Protein AF-0000000071881646 (afdb_homodimer)

Sequence (400 aa):
MKLIEIIKELKNMEEEAFKSYLELIKNLRDPEDADLKRITLRLAVDKIFHRELMEAIERAYEKSVKLIRDNIEPYYPELEPIRESLLELDQGLALIPGVPALLLPLDLGKLGRRIPTEDILAEIIKSLPEPSIIPEEKREEIKGNLEKVTSIEEEMIDKYTKLHEKAFHPVIKDLTSSIIQNENQHKALLLKLKERIESEMKLIEIIKELKNMEEEAFKSYLELIKNLRDPEDADLKRITLRLAVDKIFHRELMEAIERAYEKSVKLIRDNIEPYYPELEPIRESLLELDQGLALIPGVPALLLPLDLGKLGRRIPTEDILAEIIKSLPEPSIIPEEKREEIKGNLEKVTSIEEEMIDKYTKLHEKAFHPVIKDLTSSIIQNENQHKALLLKLKERIESE

Radius of gyration: 23.47 Å; Cα contacts (8 Å, |Δi|>4): 490; chains: 2; bounding box: 42×75×49 Å

Foldseek 3Di:
DFLLVLLVVLLVLLVVLLVLLVVLLVLQDDPLCVLVNVVSVVVNVLSVVSNVVSVVLNVVQVVVLVVCVVPCPPPDPVCVVVVVVNVCVVVRQERDADDDDDPDVPPPDPPPDPPDLCVVLVVSVVVRHQLVVDDPVSLVVSLVSLVVSLVSLVVSLVSLVVSLVRYNYNVSNVVSVVVSVVSVSVNVSSVSNNCRNPVD/DFLLVLLVVLLVLLVVLLVLLVVLLVLQDDPLCVLVNVVSVVVNVLSVVSNVVSVVLNVVQVVVLVVLVVPCPPPDPVCVVVVVVSVCVVVRQERDADDPDDPDPPPPDDPDDPPPLCVVLVVSVVSRHQLVVDDPVSLVVSLVSLVVSLVSLVVSLVSLVVSLVRYNYNVSNVVSVVVSVVSVSVNVSSVSNNCRSPVD

InterPro domains:
  IPR003251 Rubrerythrin, diiron-binding domain [PF02915] (123-193)
  IPR009078 Ferritin-like superfamily [SSF47240] (1-83)
  IPR009078 Ferritin-like superfamily [SSF47240] (126-198)
  IPR012347 Ferritin-like [G3DSA:1.20.1260.10] (108-200)

Organism: Pyrococcus furiosus (strain ATCC 43587 / DSM 3638 / JCM 8422 / Vc1) (NCBI:txid186497)

Solvent-accessible surface area (backbone atoms only — not comparable to full-atom values): 20645 Å² total; per-residue (Å²): 132,33,49,63,55,51,41,54,50,48,31,50,49,27,49,51,43,30,52,48,36,50,55,51,46,72,67,40,78,48,76,73,27,32,48,55,34,52,54,42,49,26,53,32,41,40,27,43,41,52,25,29,42,35,51,19,51,55,52,23,49,55,53,39,52,51,52,49,66,74,59,46,64,83,76,46,80,75,42,42,67,59,51,52,49,47,51,34,33,77,60,23,53,40,48,70,59,32,61,70,51,45,59,69,78,68,74,73,80,76,57,87,68,53,60,48,50,61,52,54,44,42,53,58,49,66,61,36,59,66,44,81,76,50,56,68,72,57,46,53,51,50,48,53,49,51,52,52,42,44,52,50,42,56,52,47,41,54,52,37,50,54,50,34,74,39,37,52,17,40,51,56,27,54,34,32,51,39,47,38,44,33,40,51,42,51,44,53,50,48,53,51,50,50,48,50,61,52,72,100,133,34,49,62,54,52,43,52,48,49,32,52,50,27,50,51,42,30,52,47,36,50,56,52,47,72,70,41,78,48,77,74,28,33,50,56,34,53,53,43,48,26,52,32,40,40,27,44,40,52,26,32,43,36,51,19,51,53,52,23,48,54,53,37,52,50,53,49,67,73,59,47,66,82,76,46,80,73,42,42,67,59,48,51,48,47,51,35,31,77,61,22,52,39,48,69,57,32,60,68,51,42,64,68,80,65,75,76,77,75,64,90,68,49,59,49,52,60,52,53,43,43,54,58,51,67,60,36,59,64,45,82,76,52,56,66,71,57,48,53,53,51,49,52,50,50,52,54,42,44,54,50,41,56,52,46,42,54,53,37,49,52,48,35,71,38,37,52,17,38,53,57,28,52,36,33,50,40,46,38,47,33,40,51,42,51,45,54,48,50,53,51,52,50,50,53,61,55,74,99

pLDDT: mean 78.61, std 18.61, range [25.31, 98.19]

Structure (mmCIF, N/CA/C/O backbone):
data_AF-0000000071881646-model_v1
#
loop_
_entity.id
_entity.type
_entity.pdbx_description
1 polymer 'Rubrerythrin diiron-binding domain-containing protein'
#
loop_
_atom_site.group_PDB
_atom_site.id
_atom_site.type_symbol
_atom_site.label_atom_id
_atom_site.label_alt_id
_atom_site.label_comp_id
_atom_site.label_asym_id
_atom_site.label_entity_id
_atom_site.label_seq_id
_atom_site.pdbx_PDB_ins_code
_atom_site.Cartn_x
_atom_site.Cartn_y
_atom_site.Cartn_z
_atom_site.occupancy
_atom_site.B_iso_or_equiv
_atom_site.auth_seq_id
_atom_site.auth_comp_id
_atom_site.auth_asym_id
_atom_site.auth_atom_id
_atom_site.pdbx_PDB_model_num
ATOM 1 N N . MET A 1 1 ? 21.469 4.637 -6.164 1 70 1 MET A N 1
ATOM 2 C CA . MET A 1 1 ? 20.203 4.699 -6.891 1 70 1 MET A CA 1
ATOM 3 C C . MET A 1 1 ? 19.156 5.48 -6.102 1 70 1 MET A C 1
ATOM 5 O O . MET A 1 1 ? 19.047 5.332 -4.883 1 70 1 MET A O 1
ATOM 9 N N . LYS A 1 2 ? 18.5 6.324 -6.949 1 80.56 2 LYS A N 1
ATOM 10 C CA . LYS A 1 2 ? 17.469 7.145 -6.32 1 80.56 2 LYS A CA 1
ATOM 11 C C . LYS A 1 2 ? 16.219 6.328 -6.031 1 80.56 2 LYS A C 1
ATOM 13 O O . LYS A 1 2 ? 15.961 5.328 -6.699 1 80.56 2 LYS A O 1
ATOM 18 N N . LEU A 1 3 ? 15.539 6.75 -5.027 1 83.75 3 LEU A N 1
ATOM 19 C CA . LEU A 1 3 ? 14.336 6.047 -4.594 1 83.75 3 LEU A CA 1
ATOM 20 C C . LEU A 1 3 ? 13.352 5.891 -5.75 1 83.75 3 LEU A C 1
ATOM 22 O O . LEU A 1 3 ? 12.789 4.812 -5.953 1 83.75 3 LEU A O 1
ATOM 26 N N . ILE A 1 4 ? 13.227 6.895 -6.527 1 84.5 4 ILE A N 1
ATOM 27 C CA . ILE A 1 4 ? 12.273 6.891 -7.629 1 84.5 4 ILE A CA 1
ATOM 28 C C . ILE A 1 4 ? 12.711 5.891 -8.695 1 84.5 4 ILE A C 1
ATOM 30 O O . ILE A 1 4 ? 11.883 5.242 -9.336 1 84.5 4 ILE A O 1
ATOM 34 N N . GLU A 1 5 ? 13.969 5.785 -8.852 1 89.81 5 GLU A N 1
ATOM 35 C CA . GLU A 1 5 ? 14.5 4.816 -9.812 1 89.81 5 GLU A CA 1
ATOM 36 C C . GLU A 1 5 ? 14.227 3.387 -9.359 1 89.81 5 GLU A C 1
ATOM 38 O O . GLU A 1 5 ? 13.914 2.521 -10.18 1 89.81 5 GLU A O 1
ATOM 43 N N . ILE A 1 6 ? 14.367 3.191 -8.07 1 93.94 6 ILE A N 1
ATOM 44 C CA . ILE A 1 6 ? 14.086 1.875 -7.512 1 93.94 6 ILE A CA 1
ATOM 45 C C . ILE A 1 6 ? 12.617 1.525 -7.738 1 93.94 6 ILE A C 1
ATOM 47 O O . ILE A 1 6 ? 12.289 0.408 -8.148 1 93.94 6 ILE A O 1
ATOM 51 N N . ILE A 1 7 ? 11.766 2.486 -7.523 1 94.69 7 ILE A N 1
ATOM 52 C CA . ILE A 1 7 ? 10.328 2.295 -7.684 1 94.69 7 ILE A CA 1
ATOM 53 C C . ILE A 1 7 ? 10.008 1.971 -9.141 1 94.69 7 ILE A C 1
ATOM 55 O O . ILE A 1 7 ? 9.242 1.049 -9.422 1 94.69 7 ILE A O 1
ATOM 59 N N . LYS A 1 8 ? 10.609 2.678 -10.047 1 94.5 8 LYS A N 1
ATOM 60 C CA . LYS A 1 8 ? 10.383 2.445 -11.469 1 94.5 8 LYS A CA 1
ATOM 61 C C . LYS A 1 8 ? 10.891 1.068 -11.883 1 94.5 8 LYS A C 1
ATOM 63 O O . LYS A 1 8 ? 10.242 0.37 -12.664 1 94.5 8 LYS A O 1
ATOM 68 N N . GLU A 1 9 ? 12 0.738 -11.359 1 96.19 9 GLU A N 1
ATOM 69 C CA . GLU A 1 9 ? 12.555 -0.582 -11.656 1 96.19 9 GLU A CA 1
ATOM 70 C C . GLU A 1 9 ? 11.641 -1.688 -11.133 1 96.19 9 GLU A C 1
ATOM 72 O O . GLU A 1 9 ? 11.398 -2.682 -11.82 1 96.19 9 GLU A O 1
ATOM 77 N N . LEU A 1 10 ? 11.164 -1.503 -9.938 1 97.69 10 LEU A N 1
ATOM 78 C CA . LEU A 1 10 ? 10.266 -2.486 -9.336 1 97.69 10 LEU A CA 1
ATOM 79 C C . LEU A 1 10 ? 8.984 -2.625 -10.148 1 97.69 10 LEU A C 1
ATOM 81 O O . LEU A 1 10 ? 8.5 -3.736 -10.359 1 97.69 10 LEU A O 1
ATOM 85 N N . LYS A 1 11 ? 8.469 -1.536 -10.602 1 96.81 11 LYS A N 1
ATOM 86 C CA . LYS A 1 11 ? 7.289 -1.559 -11.453 1 96.81 11 LYS A CA 1
ATOM 87 C C . LYS A 1 11 ? 7.523 -2.41 -12.695 1 96.81 11 LYS A C 1
ATOM 89 O O . LYS A 1 11 ? 6.684 -3.238 -13.055 1 96.81 11 LYS A O 1
ATOM 94 N N . ASN A 1 12 ? 8.641 -2.217 -13.281 1 96.88 12 ASN A N 1
ATOM 95 C CA . ASN A 1 12 ? 8.984 -2.957 -14.492 1 96.88 12 ASN A CA 1
ATOM 96 C C . ASN A 1 12 ? 9.188 -4.441 -14.203 1 96.88 12 ASN A C 1
ATOM 98 O O . ASN A 1 12 ? 8.781 -5.297 -14.984 1 96.88 12 ASN A O 1
ATOM 102 N N . MET A 1 13 ? 9.844 -4.719 -13.117 1 97.38 13 MET A N 1
ATOM 103 C CA . MET A 1 13 ? 10.078 -6.109 -12.742 1 97.38 13 MET A CA 1
ATOM 104 C C . MET A 1 13 ? 8.766 -6.828 -12.438 1 97.38 13 MET A C 1
ATOM 106 O O . MET A 1 13 ? 8.594 -7.992 -12.805 1 97.38 13 MET A O 1
ATOM 110 N N . GLU A 1 14 ? 7.852 -6.113 -11.742 1 98.12 14 GLU A N 1
ATOM 111 C CA . GLU A 1 14 ? 6.531 -6.688 -11.484 1 98.12 14 GLU A CA 1
ATOM 112 C C . GLU A 1 14 ? 5.809 -7.016 -12.789 1 98.12 14 GLU A C 1
ATOM 114 O O . GLU A 1 14 ? 5.16 -8.055 -12.898 1 98.12 14 GLU A O 1
ATOM 119 N N . GLU A 1 15 ? 5.957 -6.113 -13.758 1 97.06 15 GLU A N 1
ATOM 120 C CA . GLU A 1 15 ? 5.336 -6.344 -15.062 1 97.06 15 GLU A CA 1
ATOM 121 C C . GLU A 1 15 ? 5.957 -7.551 -15.758 1 97.06 15 GLU A C 1
ATOM 123 O O . GLU A 1 15 ? 5.246 -8.352 -16.375 1 97.06 15 GLU A O 1
ATOM 128 N N . GLU A 1 16 ? 7.23 -7.648 -15.68 1 96.44 16 GLU A N 1
ATOM 129 C CA . GLU A 1 16 ? 7.918 -8.781 -16.297 1 96.44 16 GLU A CA 1
ATOM 130 C C . GLU A 1 16 ? 7.512 -10.094 -15.641 1 96.44 16 GLU A C 1
ATOM 132 O O . GLU A 1 16 ? 7.27 -11.086 -16.328 1 96.44 16 GLU A O 1
ATOM 137 N N . ALA A 1 17 ? 7.523 -10.125 -14.328 1 96.69 17 ALA A N 1
ATOM 138 C CA . ALA A 1 17 ? 7.086 -11.328 -13.617 1 96.69 17 ALA A CA 1
ATOM 139 C C . ALA A 1 17 ? 5.648 -11.688 -13.984 1 96.69 17 ALA A C 1
ATOM 141 O O . ALA A 1 17 ? 5.336 -12.859 -14.219 1 96.69 17 ALA A O 1
ATOM 142 N N . PHE A 1 18 ? 4.797 -10.688 -14.047 1 97.31 18 PHE A N 1
ATOM 143 C CA . PHE A 1 18 ? 3.404 -10.891 -14.414 1 97.31 18 PHE A CA 1
ATOM 144 C C . PHE A 1 18 ? 3.303 -11.57 -15.781 1 97.31 18 PHE A C 1
ATOM 146 O O . PHE A 1 18 ? 2.578 -12.555 -15.938 1 97.31 18 PHE A O 1
ATOM 153 N N . LYS A 1 19 ? 4.004 -11.062 -16.781 1 95.88 19 LYS A N 1
ATOM 154 C CA . LYS A 1 19 ? 3.996 -11.633 -18.109 1 95.88 19 LYS A CA 1
ATOM 155 C C . LYS A 1 19 ? 4.473 -13.086 -18.094 1 95.88 19 LYS A C 1
ATOM 157 O O . LYS A 1 19 ? 3.938 -13.93 -18.812 1 95.88 19 LYS A O 1
ATOM 162 N N . SER A 1 20 ? 5.461 -13.352 -17.281 1 93.75 20 SER A N 1
ATOM 163 C CA . SER A 1 20 ? 5.965 -14.711 -17.156 1 93.75 20 SER A CA 1
ATOM 164 C C . SER A 1 20 ? 4.91 -15.641 -16.578 1 93.75 20 SER A C 1
ATOM 166 O O . SER A 1 20 ? 4.754 -16.781 -17.031 1 93.75 20 SER A O 1
ATOM 168 N N . TYR A 1 21 ? 4.18 -15.188 -15.57 1 94.25 21 TYR A N 1
ATOM 169 C CA . TYR A 1 21 ? 3.107 -15.992 -15 1 94.25 21 TYR A CA 1
ATOM 170 C C . TYR A 1 21 ? 1.989 -16.219 -16.016 1 94.25 21 TYR A C 1
ATOM 172 O O . TYR A 1 21 ? 1.403 -17.297 -16.062 1 94.25 21 T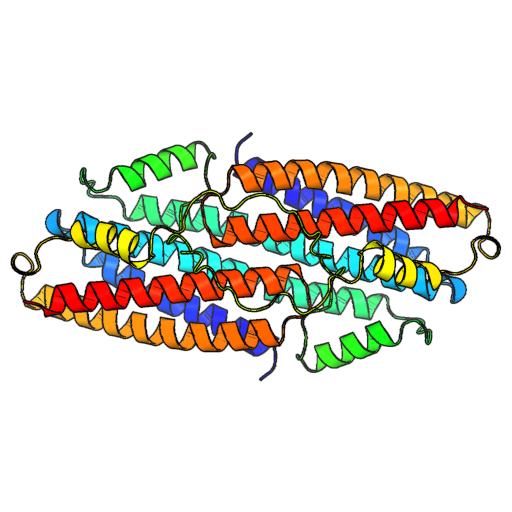YR A O 1
ATOM 180 N N . LEU A 1 22 ? 1.71 -15.203 -16.812 1 94.31 22 LEU A N 1
ATOM 181 C CA . LEU A 1 22 ? 0.68 -15.352 -17.844 1 94.31 22 LEU A CA 1
ATOM 182 C C . LEU A 1 22 ? 1.074 -16.422 -18.859 1 94.31 22 LEU A C 1
ATOM 184 O O . LEU A 1 22 ? 0.229 -17.188 -19.312 1 94.31 22 LEU A O 1
ATOM 188 N N . GLU A 1 23 ? 2.32 -16.438 -19.219 1 92.06 23 GLU A N 1
ATOM 189 C CA . GLU A 1 23 ? 2.814 -17.453 -20.141 1 92.06 23 GLU A CA 1
ATOM 190 C C . GLU A 1 23 ? 2.648 -18.859 -19.547 1 92.06 23 GLU A C 1
ATOM 192 O O . GLU A 1 23 ? 2.27 -19.797 -20.25 1 92.06 23 GLU A O 1
ATOM 197 N N . LEU A 1 24 ? 2.939 -18.938 -18.297 1 89.5 24 LEU A N 1
ATOM 198 C CA . LEU A 1 24 ? 2.771 -20.203 -17.609 1 89.5 24 LEU A CA 1
ATOM 199 C C . LEU A 1 24 ? 1.306 -20.625 -17.578 1 89.5 24 LEU A C 1
ATOM 201 O O . LEU A 1 24 ? 0.98 -21.781 -17.844 1 89.5 24 LEU A O 1
ATOM 205 N N . ILE A 1 25 ? 0.426 -19.703 -17.312 1 89.69 25 ILE A N 1
ATOM 206 C CA . ILE A 1 25 ? -1.006 -19.969 -17.219 1 89.69 25 ILE A CA 1
ATOM 207 C C . ILE A 1 25 ? -1.534 -20.438 -18.578 1 89.69 25 ILE A C 1
ATOM 209 O O . ILE A 1 25 ? -2.361 -21.359 -18.641 1 89.69 25 ILE A O 1
ATOM 213 N N . LYS A 1 26 ? -1.036 -19.875 -19.641 1 86.88 26 LYS A N 1
ATOM 214 C CA . LYS A 1 26 ? -1.469 -20.234 -20.984 1 86.88 26 LYS A CA 1
ATOM 215 C C . LYS A 1 26 ? -1.147 -21.688 -21.297 1 86.88 26 LYS A C 1
ATOM 217 O O . LYS A 1 26 ? -1.854 -22.328 -22.078 1 86.88 26 LYS A O 1
ATOM 222 N N . ASN A 1 27 ? -0.16 -22.188 -20.609 1 82.62 27 ASN A N 1
ATOM 223 C CA . ASN A 1 27 ? 0.276 -23.562 -20.875 1 82.62 27 ASN A CA 1
ATOM 224 C C . ASN A 1 27 ? -0.421 -24.562 -19.953 1 82.62 27 ASN A C 1
ATOM 226 O O . ASN A 1 27 ? -0.276 -25.766 -20.125 1 82.62 27 ASN A O 1
ATOM 230 N N . LEU A 1 28 ? -1.135 -24.094 -19 1 83 28 LEU A N 1
ATOM 231 C CA . LEU A 1 28 ? -1.814 -24.953 -18.016 1 83 28 LEU A CA 1
ATOM 232 C C . LEU A 1 28 ? -3.295 -25.078 -18.359 1 83 28 LEU A C 1
ATOM 234 O O . LEU A 1 28 ? -4.152 -24.594 -17.625 1 83 28 LEU A O 1
ATOM 238 N N . ARG A 1 29 ? -3.602 -25.922 -19.328 1 78.38 29 ARG A N 1
ATOM 239 C CA . ARG A 1 29 ? -4.957 -25.984 -19.859 1 78.38 29 ARG A CA 1
ATOM 240 C C . ARG A 1 29 ? -5.609 -27.328 -19.516 1 78.38 29 ARG A C 1
ATOM 242 O O . ARG A 1 29 ? -6.82 -27.484 -19.672 1 78.38 29 ARG A O 1
ATOM 249 N N . ASP A 1 30 ? -4.883 -28.188 -19 1 79.31 30 ASP A N 1
ATOM 250 C CA . ASP A 1 30 ? -5.426 -29.516 -18.719 1 79.31 30 ASP A CA 1
ATOM 251 C C . ASP A 1 30 ? -5.953 -29.594 -17.281 1 79.31 30 ASP A C 1
ATOM 253 O O . ASP A 1 30 ? -5.469 -28.891 -16.391 1 79.31 30 ASP A O 1
ATOM 257 N N . PRO A 1 31 ? -6.898 -30.453 -17.078 1 77.62 31 PRO A N 1
ATOM 258 C CA . PRO A 1 31 ? -7.457 -30.625 -15.734 1 77.62 31 PRO A CA 1
ATOM 259 C C . PRO A 1 31 ? -6.402 -31.016 -14.703 1 77.62 31 PRO A C 1
ATOM 261 O O . PRO A 1 31 ? -6.512 -30.641 -13.531 1 77.62 31 PRO A O 1
ATOM 264 N N . GLU A 1 32 ? -5.414 -31.781 -15.156 1 76.31 32 GLU A N 1
ATOM 265 C CA . GLU A 1 32 ? -4.371 -32.25 -14.242 1 76.31 32 GLU A CA 1
ATOM 266 C C . GLU A 1 32 ? -3.516 -31.078 -13.75 1 76.31 32 GLU A C 1
ATOM 268 O O . GLU A 1 32 ? -2.844 -31.188 -12.719 1 76.31 32 GLU A O 1
ATOM 273 N N . ASP A 1 33 ? -3.701 -29.844 -14.547 1 77.75 33 ASP A N 1
ATOM 274 C CA . ASP A 1 33 ? -2.896 -28.672 -14.227 1 77.75 33 ASP A CA 1
ATOM 275 C C . ASP A 1 33 ? -3.656 -27.719 -13.305 1 77.75 33 ASP A C 1
ATOM 277 O O . ASP A 1 33 ? -3.145 -26.656 -12.945 1 77.75 33 ASP A O 1
ATOM 281 N N . ALA A 1 34 ? -4.797 -28.078 -12.891 1 78.94 34 ALA A N 1
ATOM 282 C CA . ALA A 1 34 ? -5.727 -27.141 -12.258 1 78.94 34 ALA A CA 1
ATOM 283 C C . ALA A 1 34 ? -5.109 -26.531 -11.008 1 78.94 34 ALA A C 1
ATOM 285 O O . ALA A 1 34 ? -5.223 -25.312 -10.781 1 78.94 34 ALA A O 1
ATOM 286 N N . ASP A 1 35 ? -4.465 -27.297 -10.219 1 76.75 35 ASP A N 1
ATOM 287 C CA . ASP A 1 35 ? -3.891 -26.781 -8.977 1 76.75 35 ASP A CA 1
ATOM 288 C C . ASP A 1 35 ? -2.713 -25.859 -9.266 1 76.75 35 ASP A C 1
ATOM 290 O O . ASP A 1 35 ? -2.559 -24.828 -8.609 1 76.75 35 ASP A O 1
ATOM 294 N N . LEU A 1 36 ? -1.945 -26.266 -10.211 1 82.25 36 LEU A N 1
ATOM 295 C CA . LEU A 1 36 ? -0.83 -25.406 -10.602 1 82.25 36 LEU A CA 1
ATOM 296 C C . LEU A 1 36 ? -1.333 -24.094 -11.188 1 82.25 36 LEU A C 1
ATOM 298 O O . LEU A 1 36 ? -0.765 -23.031 -10.922 1 82.25 36 LEU A O 1
ATOM 302 N N . LYS A 1 37 ? -2.342 -24.203 -11.945 1 84.56 37 LYS A N 1
ATOM 303 C CA . LYS A 1 37 ? -2.947 -23 -12.516 1 84.56 37 LYS A CA 1
ATOM 304 C C . LYS A 1 37 ? -3.475 -22.078 -11.43 1 84.56 37 LYS A C 1
ATOM 306 O O . LYS A 1 37 ? -3.279 -20.859 -11.484 1 84.56 37 LYS A O 1
ATOM 311 N N . ARG A 1 38 ? -4.09 -22.641 -10.398 1 82.44 38 ARG A N 1
ATOM 312 C CA . ARG A 1 38 ? -4.621 -21.875 -9.281 1 82.44 38 ARG A CA 1
ATOM 313 C C . ARG A 1 38 ? -3.512 -21.109 -8.57 1 82.44 38 ARG A C 1
ATOM 315 O O . ARG A 1 38 ? -3.66 -19.922 -8.281 1 82.44 38 ARG A O 1
ATOM 322 N N . ILE A 1 39 ? -2.463 -21.766 -8.328 1 83.06 39 ILE A N 1
ATOM 323 C CA . ILE A 1 39 ? -1.342 -21.141 -7.625 1 83.06 39 ILE A CA 1
ATOM 324 C C . ILE A 1 39 ? -0.735 -20.047 -8.484 1 83.06 39 ILE A C 1
ATOM 326 O O . ILE A 1 39 ? -0.436 -18.953 -7.984 1 83.06 39 ILE A O 1
ATOM 330 N N . THR A 1 40 ? -0.589 -20.359 -9.75 1 87.25 40 THR A N 1
ATOM 331 C CA . THR A 1 40 ? 0.015 -19.391 -10.664 1 87.25 40 THR A CA 1
ATOM 332 C C . THR A 1 40 ? -0.863 -18.156 -10.797 1 87.25 40 THR A C 1
ATOM 334 O O . THR A 1 40 ? -0.355 -17.031 -10.883 1 87.25 40 THR A O 1
ATOM 337 N N . LEU A 1 41 ? -2.129 -18.312 -10.797 1 88.19 41 LEU A N 1
ATOM 338 C CA . LEU A 1 41 ? -3.061 -17.203 -10.859 1 88.19 41 LEU A CA 1
ATOM 339 C C . LEU A 1 41 ? -2.938 -16.312 -9.625 1 88.19 41 LEU A C 1
ATOM 341 O O . LEU A 1 41 ? -2.957 -15.086 -9.727 1 88.19 41 LEU A O 1
ATOM 345 N N . ARG A 1 42 ? -2.787 -16.891 -8.453 1 86 42 ARG A N 1
ATOM 346 C CA . ARG A 1 42 ? -2.615 -16.141 -7.219 1 86 42 ARG A CA 1
ATOM 347 C C . ARG A 1 42 ? -1.341 -15.305 -7.262 1 86 42 ARG A C 1
ATOM 349 O O . ARG A 1 42 ? -1.331 -14.148 -6.824 1 86 42 ARG A O 1
ATOM 356 N N . LEU A 1 43 ? -0.334 -15.93 -7.812 1 90.81 43 LEU A N 1
ATOM 357 C CA . LEU A 1 43 ? 0.929 -15.219 -7.957 1 90.81 43 LEU A CA 1
ATOM 358 C C . LEU A 1 43 ? 0.783 -14.047 -8.922 1 90.81 43 LEU A C 1
ATOM 360 O O . LEU A 1 43 ? 1.296 -12.953 -8.664 1 90.81 43 LEU A O 1
ATOM 364 N N . ALA A 1 44 ? 0.09 -14.312 -9.992 1 93 44 ALA A N 1
ATOM 365 C CA . ALA A 1 44 ? -0.138 -13.266 -10.984 1 93 44 ALA A CA 1
ATOM 366 C C . ALA A 1 44 ? -0.941 -12.109 -10.391 1 93 44 ALA A C 1
ATOM 368 O O . ALA A 1 44 ? -0.655 -10.938 -10.656 1 93 44 ALA A O 1
ATOM 369 N N . VAL A 1 45 ? -1.936 -12.414 -9.594 1 91.62 45 VAL A N 1
ATOM 370 C CA . VAL A 1 45 ? -2.744 -11.398 -8.922 1 91.62 45 VAL A CA 1
ATOM 371 C C . VAL A 1 45 ? -1.857 -10.539 -8.031 1 91.62 45 VAL A C 1
ATOM 373 O O . VAL A 1 45 ? -1.976 -9.312 -8.023 1 91.62 45 VAL A O 1
ATOM 376 N N . ASP A 1 46 ? -1 -11.156 -7.281 1 93.75 46 ASP A N 1
ATOM 377 C CA . ASP A 1 46 ? -0.09 -10.422 -6.41 1 93.75 46 ASP A CA 1
ATOM 378 C C . ASP A 1 46 ? 0.731 -9.406 -7.207 1 93.75 46 ASP A C 1
ATOM 380 O O . ASP A 1 46 ? 0.929 -8.273 -6.762 1 93.75 46 ASP A O 1
ATOM 384 N N . LYS A 1 47 ? 1.18 -9.906 -8.367 1 96.94 47 LYS A N 1
ATOM 385 C CA . LYS A 1 47 ? 2.008 -9.016 -9.18 1 96.94 47 LYS A CA 1
ATOM 386 C C . LYS A 1 47 ? 1.212 -7.805 -9.648 1 96.94 47 LYS A C 1
ATOM 388 O O . LYS A 1 47 ? 1.755 -6.703 -9.75 1 96.94 47 LYS A O 1
ATOM 393 N N . ILE A 1 48 ? -0.075 -7.988 -9.953 1 96.56 48 ILE A N 1
ATOM 394 C CA . ILE A 1 48 ? -0.939 -6.875 -10.32 1 96.56 48 ILE A CA 1
ATOM 395 C C . ILE A 1 48 ? -0.991 -5.863 -9.18 1 96.56 48 ILE A C 1
ATOM 397 O O . ILE A 1 48 ? -0.788 -4.664 -9.391 1 96.56 48 ILE A O 1
ATOM 401 N N . PHE A 1 49 ? -1.2 -6.344 -8.016 1 96.5 49 PHE A N 1
ATOM 402 C CA . PHE A 1 49 ? -1.302 -5.465 -6.859 1 96.5 49 PHE A CA 1
ATOM 403 C C . PHE A 1 49 ? 0.017 -4.746 -6.609 1 96.5 49 PHE A C 1
ATOM 405 O O . PHE A 1 49 ? 0.038 -3.527 -6.414 1 96.5 49 PHE A O 1
ATOM 412 N N . HIS A 1 50 ? 1.098 -5.523 -6.613 1 98.06 50 HIS A N 1
ATOM 413 C CA . HIS A 1 50 ? 2.4 -4.922 -6.352 1 98.06 50 HIS A CA 1
ATOM 414 C C . HIS A 1 50 ? 2.717 -3.828 -7.363 1 98.06 50 HIS A C 1
ATOM 416 O O . HIS A 1 50 ? 3.168 -2.742 -6.988 1 98.06 50 HIS A O 1
ATOM 422 N N . ARG A 1 51 ? 2.471 -4.074 -8.57 1 98.12 51 ARG A N 1
ATOM 423 C CA . ARG A 1 51 ? 2.75 -3.098 -9.625 1 98.12 51 ARG A CA 1
ATOM 424 C C . ARG A 1 51 ? 1.916 -1.836 -9.438 1 98.12 51 ARG A C 1
ATOM 426 O O . ARG A 1 51 ? 2.439 -0.722 -9.516 1 98.12 51 ARG A O 1
ATOM 433 N N . GLU A 1 52 ? 0.596 -1.994 -9.242 1 98.19 52 GLU A N 1
ATOM 434 C CA . GLU A 1 52 ? -0.285 -0.846 -9.047 1 98.19 52 GLU A CA 1
ATOM 435 C C . GLU A 1 52 ? 0.127 -0.035 -7.824 1 98.19 52 GLU A C 1
ATOM 437 O O . GLU A 1 52 ? 0.053 1.195 -7.836 1 98.19 52 GLU A O 1
ATOM 442 N N . LEU A 1 53 ? 0.555 -0.715 -6.793 1 98 53 LEU A N 1
ATOM 443 C CA . LEU A 1 53 ? 0.993 -0.03 -5.582 1 98 53 LEU A CA 1
ATOM 444 C C . LEU A 1 53 ? 2.277 0.753 -5.836 1 98 53 LEU A C 1
ATOM 446 O O . LEU A 1 53 ? 2.426 1.882 -5.359 1 98 53 LEU A O 1
ATOM 450 N N . MET A 1 54 ? 3.184 0.161 -6.59 1 97.5 54 MET A N 1
ATOM 451 C CA . MET A 1 54 ? 4.402 0.884 -6.938 1 97.5 54 MET A CA 1
ATOM 452 C C . MET A 1 54 ? 4.086 2.119 -7.773 1 97.5 54 MET A C 1
ATOM 454 O O . MET A 1 54 ? 4.68 3.18 -7.574 1 97.5 54 MET A O 1
ATOM 458 N N . GLU A 1 55 ? 3.166 1.997 -8.672 1 97.62 55 GLU A N 1
ATOM 459 C CA . GLU A 1 55 ? 2.748 3.146 -9.469 1 97.62 55 GLU A CA 1
ATOM 460 C C . GLU A 1 55 ? 2.146 4.238 -8.586 1 97.62 55 GLU A C 1
ATOM 462 O O . GLU A 1 55 ? 2.391 5.426 -8.812 1 97.62 55 GLU A O 1
ATOM 467 N N . ALA A 1 56 ? 1.339 3.824 -7.664 1 97.81 56 ALA A N 1
ATOM 468 C CA . ALA A 1 56 ? 0.719 4.766 -6.734 1 97.81 56 ALA A CA 1
ATOM 469 C C . ALA A 1 56 ? 1.773 5.512 -5.922 1 97.81 56 ALA A C 1
ATOM 471 O O . ALA A 1 56 ? 1.663 6.719 -5.711 1 97.81 56 ALA A O 1
ATOM 472 N N . ILE A 1 57 ? 2.791 4.785 -5.449 1 96 57 ILE A N 1
ATOM 473 C CA . ILE A 1 57 ? 3.852 5.398 -4.656 1 96 57 ILE A CA 1
ATOM 474 C C . ILE A 1 57 ? 4.605 6.422 -5.504 1 96 57 ILE A C 1
ATOM 476 O O . ILE A 1 57 ? 4.906 7.523 -5.035 1 96 57 ILE A O 1
ATOM 480 N N . GLU A 1 58 ? 4.883 6.059 -6.742 1 93.94 58 GLU A N 1
ATOM 481 C CA . GLU A 1 58 ? 5.547 6.98 -7.656 1 93.94 58 GLU A CA 1
ATOM 482 C C . GLU A 1 58 ? 4.742 8.266 -7.824 1 93.94 58 GLU A C 1
ATOM 484 O O . GLU A 1 58 ? 5.285 9.367 -7.684 1 93.94 58 GLU A O 1
ATOM 489 N N . ARG A 1 59 ? 3.457 8.188 -8.055 1 95.25 59 ARG A N 1
ATOM 490 C CA . ARG A 1 59 ? 2.588 9.344 -8.25 1 95.25 59 ARG A CA 1
ATOM 491 C C . ARG A 1 59 ? 2.48 10.164 -6.969 1 95.25 59 ARG A C 1
ATOM 493 O O . ARG A 1 59 ? 2.514 11.398 -7.012 1 95.25 59 ARG A O 1
ATOM 500 N N . ALA A 1 60 ? 2.33 9.461 -5.867 1 94.44 60 ALA A N 1
ATOM 501 C CA . ALA A 1 60 ? 2.213 10.148 -4.586 1 94.44 60 ALA A CA 1
ATOM 502 C C . ALA A 1 60 ? 3.465 10.961 -4.285 1 94.44 60 ALA A C 1
ATOM 504 O O . ALA A 1 60 ? 3.373 12.086 -3.783 1 94.44 60 ALA A O 1
ATOM 505 N N . TYR A 1 61 ? 4.547 10.328 -4.574 1 89.31 61 TYR A N 1
ATOM 506 C CA . TYR A 1 61 ? 5.809 11.031 -4.371 1 89.31 61 TYR A CA 1
ATOM 507 C C . TYR A 1 61 ? 5.871 12.305 -5.215 1 89.31 61 TYR A C 1
ATOM 509 O O . TYR A 1 61 ? 6.18 13.383 -4.703 1 89.31 61 TYR A O 1
ATOM 517 N N . GLU A 1 62 ? 5.555 12.203 -6.434 1 90.75 62 GLU A N 1
ATOM 518 C CA . GLU A 1 62 ? 5.586 13.352 -7.34 1 90.75 62 GLU A CA 1
ATOM 519 C C . GLU A 1 62 ? 4.641 14.453 -6.875 1 90.75 62 GLU A C 1
ATOM 521 O O . GLU A 1 62 ? 5.016 15.625 -6.832 1 90.75 62 GLU A O 1
ATOM 526 N N . LYS A 1 63 ? 3.457 14.078 -6.496 1 93.44 63 LYS A N 1
ATOM 527 C CA . LYS A 1 63 ? 2.459 15.047 -6.047 1 93.44 63 LYS A CA 1
ATOM 528 C C . LYS A 1 63 ? 2.869 15.688 -4.723 1 93.44 63 LYS A C 1
ATOM 530 O O . LYS A 1 63 ? 2.637 16.875 -4.504 1 93.44 63 LYS A O 1
ATOM 535 N N . SER A 1 64 ? 3.453 14.875 -3.857 1 91.12 64 SER A N 1
ATOM 536 C CA . SER A 1 64 ? 3.875 15.383 -2.559 1 91.12 64 SER A CA 1
ATOM 537 C C . SER A 1 64 ? 5.02 16.391 -2.703 1 91.12 64 SER A C 1
ATOM 539 O O . SER A 1 64 ? 5.039 17.422 -2.025 1 91.12 64 SER A O 1
ATOM 541 N N . VAL A 1 65 ? 5.945 16.047 -3.557 1 87.06 65 VAL A N 1
ATOM 542 C CA . VAL A 1 65 ? 7.066 16.953 -3.803 1 87.06 65 VAL A CA 1
ATOM 543 C C . VAL A 1 65 ? 6.547 18.281 -4.332 1 87.06 65 VAL A C 1
ATOM 545 O O . VAL A 1 65 ? 6.988 19.344 -3.889 1 87.06 65 VAL A O 1
ATOM 548 N N . LYS A 1 66 ? 5.641 18.266 -5.227 1 90.25 66 LYS A N 1
ATOM 549 C CA . LYS A 1 66 ? 5.051 19.469 -5.781 1 90.25 66 LYS A CA 1
ATOM 550 C C . LYS A 1 66 ? 4.332 20.281 -4.699 1 90.25 66 LYS A C 1
ATOM 552 O O . LYS A 1 66 ? 4.461 21.5 -4.645 1 90.25 66 LYS A O 1
ATOM 557 N N . LEU A 1 67 ? 3.592 19.609 -3.852 1 91.38 67 LEU A N 1
ATOM 558 C CA . LEU A 1 67 ? 2.875 20.266 -2.764 1 91.38 67 LEU A CA 1
ATOM 559 C C . LEU A 1 67 ? 3.836 21.031 -1.864 1 91.38 67 LEU A C 1
ATOM 561 O O . LEU A 1 67 ? 3.586 22.188 -1.531 1 91.38 67 LEU A O 1
ATOM 565 N N . ILE A 1 68 ? 4.875 20.344 -1.493 1 86.75 68 ILE A N 1
ATOM 566 C CA . ILE A 1 68 ? 5.832 20.953 -0.567 1 86.75 68 ILE A CA 1
ATOM 567 C C . ILE A 1 68 ? 6.523 22.125 -1.234 1 86.75 68 ILE A C 1
ATOM 569 O O . ILE A 1 68 ? 6.629 23.203 -0.642 1 86.75 68 ILE A O 1
ATOM 573 N N . ARG A 1 69 ? 6.93 22 -2.43 1 85.12 69 ARG A N 1
ATOM 574 C CA . ARG A 1 69 ? 7.605 23.062 -3.158 1 85.12 69 ARG A CA 1
ATOM 575 C C . ARG A 1 69 ? 6.703 24.281 -3.307 1 85.12 69 ARG A C 1
ATOM 577 O O . ARG A 1 69 ? 7.156 25.422 -3.156 1 85.12 69 ARG A O 1
ATOM 584 N N . ASP A 1 70 ? 5.434 24.094 -3.502 1 88.44 70 ASP A N 1
ATOM 585 C CA . ASP A 1 70 ? 4.477 25.156 -3.75 1 88.44 70 ASP A CA 1
ATOM 586 C C . ASP A 1 70 ? 4.148 25.906 -2.463 1 88.44 70 ASP A C 1
ATOM 588 O O . ASP A 1 70 ? 3.604 27.016 -2.504 1 88.44 70 ASP A O 1
ATOM 592 N N . ASN A 1 71 ? 4.496 25.25 -1.288 1 85.25 71 ASN A N 1
ATOM 593 C CA . ASN A 1 71 ? 3.988 25.859 -0.058 1 85.25 71 ASN A CA 1
ATOM 594 C C . ASN A 1 71 ? 5.105 26.109 0.945 1 85.25 71 ASN A C 1
ATOM 596 O O . ASN A 1 71 ? 4.844 26.438 2.104 1 85.25 71 ASN A O 1
ATOM 600 N N . ILE A 1 72 ? 6.227 25.938 0.519 1 77.56 72 ILE A N 1
ATOM 601 C CA . ILE A 1 72 ? 7.332 26.125 1.45 1 77.56 72 ILE A CA 1
ATOM 602 C C . ILE A 1 72 ? 7.699 27.609 1.521 1 77.56 72 ILE A C 1
ATOM 604 O O . ILE A 1 72 ? 8.281 28.062 2.506 1 77.56 72 ILE A O 1
ATOM 608 N N . GLU A 1 73 ? 7.293 28.328 0.514 1 74.31 73 GLU A N 1
ATOM 609 C CA . GLU A 1 73 ? 7.57 29.766 0.513 1 74.31 73 GLU A CA 1
ATOM 610 C C . GLU A 1 73 ? 6.398 30.562 1.099 1 74.31 73 GLU A C 1
ATOM 612 O O . GLU A 1 73 ? 5.238 30.203 0.883 1 74.31 73 GLU A O 1
ATOM 617 N N . PRO A 1 74 ? 6.664 31.703 1.853 1 67.12 74 PRO A N 1
ATOM 618 C CA . PRO A 1 74 ? 7.988 32.156 2.271 1 67.12 74 PRO A CA 1
ATOM 619 C C . PRO A 1 74 ? 8.656 31.234 3.275 1 67.12 74 PRO A C 1
ATOM 621 O O . PRO A 1 74 ? 7.969 30.609 4.098 1 67.12 74 PRO A O 1
ATOM 624 N N . TYR A 1 75 ? 9.875 31.094 3.025 1 65.56 75 TYR A N 1
ATOM 625 C CA . TYR A 1 75 ? 10.656 30.156 3.84 1 65.56 75 TYR A CA 1
ATOM 626 C C . TYR A 1 75 ? 11.039 30.797 5.172 1 65.56 75 TYR A C 1
ATOM 628 O O . TYR A 1 75 ? 11.414 31.969 5.223 1 65.56 75 TYR A O 1
ATOM 636 N N . TYR A 1 76 ? 10.648 30.078 6.129 1 69.5 76 TYR A N 1
ATOM 637 C CA . TYR A 1 76 ? 11.109 30.422 7.469 1 69.5 76 TYR A CA 1
ATOM 638 C C . TYR A 1 76 ? 12.047 29.359 8.023 1 69.5 76 TYR A C 1
ATOM 640 O O . TYR A 1 76 ? 11.969 28.188 7.633 1 69.5 76 TYR A O 1
ATOM 648 N N . PRO A 1 77 ? 12.961 29.688 8.79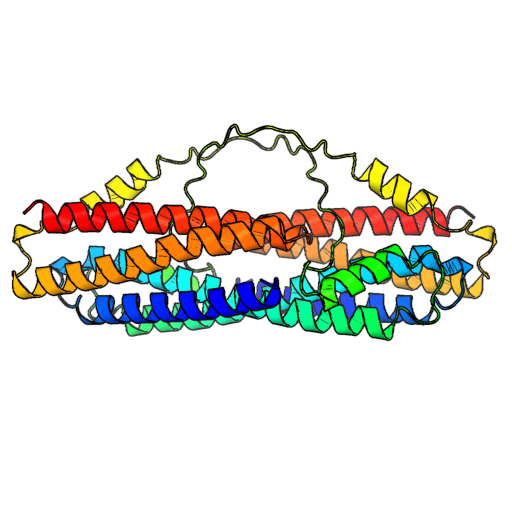7 1 68.69 77 PRO A N 1
ATOM 649 C CA . PRO A 1 77 ? 13.914 28.734 9.367 1 68.69 77 PRO A CA 1
ATOM 650 C C . PRO A 1 77 ? 13.227 27.516 9.984 1 68.69 77 PRO A C 1
ATOM 652 O O . PRO A 1 77 ? 13.781 26.406 9.969 1 68.69 77 PRO A O 1
ATOM 655 N N . GLU A 1 78 ? 12.039 27.719 10.43 1 64.19 78 GLU A N 1
ATOM 656 C CA . GLU A 1 78 ? 11.297 26.656 11.094 1 64.19 78 GLU A CA 1
ATOM 657 C C . GLU A 1 78 ? 10.883 25.562 10.094 1 64.19 78 GLU A C 1
ATOM 659 O O . GLU A 1 78 ? 10.578 24.438 10.492 1 64.19 78 GLU A O 1
ATOM 664 N N . LEU A 1 79 ? 10.992 26 8.852 1 67.56 79 LEU A N 1
ATOM 665 C CA . LEU A 1 79 ? 10.602 25.078 7.785 1 67.56 79 LEU A CA 1
ATOM 666 C C . LEU A 1 79 ? 11.82 24.359 7.223 1 67.56 79 LEU A C 1
ATOM 668 O O . LEU A 1 79 ? 11.703 23.562 6.281 1 67.56 79 LEU A O 1
ATOM 672 N N . GLU A 1 80 ? 12.93 24.469 7.867 1 69.62 80 GLU A N 1
ATOM 673 C CA . GLU A 1 80 ? 14.188 23.891 7.395 1 69.62 80 GLU A CA 1
ATOM 674 C C . GLU A 1 80 ? 14.109 22.375 7.297 1 69.62 80 GLU A C 1
ATOM 676 O O . GLU A 1 80 ? 14.586 21.781 6.328 1 69.62 80 GLU A O 1
ATOM 681 N N . PRO A 1 81 ? 13.445 21.734 8.266 1 66.62 81 PRO A N 1
ATOM 682 C CA . PRO A 1 81 ? 13.375 20.281 8.141 1 66.62 81 PRO A CA 1
ATOM 683 C C . PRO A 1 81 ? 12.633 19.844 6.879 1 66.62 81 PRO A C 1
ATOM 685 O O . PRO A 1 81 ? 12.992 18.812 6.277 1 66.62 81 PRO A O 1
ATOM 688 N N . ILE A 1 82 ? 11.648 20.594 6.5 1 67.5 82 ILE A N 1
ATOM 689 C CA . ILE A 1 82 ? 10.906 20.281 5.281 1 67.5 82 ILE A CA 1
ATOM 690 C C . ILE A 1 82 ? 11.789 20.547 4.062 1 67.5 82 ILE A C 1
ATOM 692 O O . ILE A 1 82 ? 11.781 19.766 3.107 1 67.5 82 ILE A O 1
ATOM 696 N N . ARG A 1 83 ? 12.523 21.562 4.191 1 70.94 83 ARG A N 1
ATOM 697 C CA . ARG A 1 83 ? 13.422 21.906 3.092 1 70.94 83 ARG A CA 1
ATOM 698 C C . ARG A 1 83 ? 14.492 20.828 2.908 1 70.94 83 ARG A C 1
ATOM 700 O O . ARG A 1 83 ? 14.812 20.453 1.78 1 70.94 83 ARG A O 1
ATOM 707 N N . GLU A 1 84 ? 14.969 20.422 4.062 1 69.06 84 GLU A N 1
ATOM 708 C CA . GLU A 1 84 ? 15.977 19.375 4.008 1 69.06 84 GLU A CA 1
ATOM 709 C C . GLU A 1 84 ? 15.414 18.094 3.406 1 69.06 84 GLU A C 1
ATOM 711 O O . GLU A 1 84 ? 16.094 17.406 2.629 1 69.06 84 GLU A O 1
ATOM 716 N N . SER A 1 85 ? 14.164 17.906 3.807 1 66.44 85 SER A N 1
ATOM 717 C CA . SER A 1 85 ? 13.508 16.734 3.236 1 66.44 85 SER A CA 1
ATOM 718 C C . SER A 1 85 ? 13.328 16.875 1.729 1 66.44 85 SER A C 1
ATOM 720 O O . SER A 1 85 ? 13.484 15.906 0.983 1 66.44 85 SER A O 1
ATOM 722 N N . LEU A 1 86 ? 13.023 18.047 1.313 1 70.38 86 LEU A N 1
ATOM 723 C CA . LEU A 1 86 ? 12.875 18.328 -0.108 1 70.38 86 LEU A CA 1
ATOM 724 C C . LEU A 1 86 ? 14.195 18.156 -0.844 1 70.38 86 LEU A C 1
ATOM 726 O O . LEU A 1 86 ? 14.219 17.641 -1.965 1 70.38 86 LEU A O 1
ATOM 730 N N . LEU A 1 87 ? 15.211 18.531 -0.133 1 68.81 87 LEU A N 1
ATOM 731 C CA . LEU A 1 87 ? 16.531 18.375 -0.739 1 68.81 87 LEU A CA 1
ATOM 732 C C . LEU A 1 87 ? 16.891 16.906 -0.91 1 68.81 87 LEU A C 1
ATOM 734 O O . LEU A 1 87 ? 17.438 16.516 -1.94 1 68.81 87 LEU A O 1
ATOM 738 N N . GLU A 1 88 ? 16.484 16.25 0.11 1 69.06 88 GLU A N 1
ATOM 739 C CA . GLU A 1 88 ? 16.734 14.812 0.019 1 69.06 88 GLU A CA 1
ATOM 740 C C . GLU A 1 88 ? 15.875 14.18 -1.074 1 69.06 88 GLU A C 1
ATOM 742 O O . GLU A 1 88 ? 16.328 13.266 -1.772 1 69.06 88 GLU A O 1
ATOM 747 N N . LEU A 1 89 ? 14.758 14.727 -1.223 1 68.88 89 LEU A N 1
ATOM 748 C CA . LEU A 1 89 ? 13.844 14.266 -2.256 1 68.88 89 LEU A CA 1
ATOM 749 C C . LEU A 1 89 ? 14.391 14.562 -3.646 1 68.88 89 LEU A C 1
ATOM 751 O O . LEU A 1 89 ? 14.328 13.711 -4.539 1 68.88 89 LEU A O 1
ATOM 755 N N . ASP A 1 90 ? 14.828 15.688 -3.75 1 66.94 90 ASP A N 1
ATOM 756 C CA . ASP A 1 90 ? 15.375 16.125 -5.031 1 66.94 90 ASP A CA 1
ATOM 757 C C . ASP A 1 90 ? 16.547 15.242 -5.445 1 66.94 90 ASP A C 1
ATOM 759 O O . ASP A 1 90 ? 16.781 15.023 -6.637 1 66.94 90 ASP A O 1
ATOM 763 N N . GLN A 1 91 ? 17.031 14.711 -4.32 1 64.31 91 GLN A N 1
ATOM 764 C CA . GLN A 1 91 ? 18.141 13.805 -4.602 1 64.31 91 GLN A CA 1
ATOM 765 C C . GLN A 1 91 ? 17.656 12.367 -4.734 1 64.31 91 GLN A C 1
ATOM 767 O O . GLN A 1 91 ? 18.453 11.461 -4.984 1 64.31 91 GLN A O 1
ATOM 772 N N . GLY A 1 92 ? 16.312 12.359 -4.621 1 60.81 92 GLY A N 1
ATOM 773 C CA . GLY A 1 92 ? 15.727 11.039 -4.781 1 60.81 92 GLY A CA 1
ATOM 774 C C . GLY A 1 92 ? 16 10.117 -3.609 1 60.81 92 GLY A C 1
ATOM 775 O O . GLY A 1 92 ? 16.016 8.891 -3.768 1 60.81 92 GLY A O 1
ATOM 776 N N . LEU A 1 93 ? 16.172 10.656 -2.498 1 59.12 93 LEU A N 1
ATOM 777 C CA . LEU A 1 93 ? 16.719 9.844 -1.416 1 59.12 93 LEU A CA 1
ATOM 778 C C . LEU A 1 93 ? 15.617 9.438 -0.442 1 59.12 93 LEU A C 1
ATOM 780 O O . LEU A 1 93 ? 15.805 8.516 0.361 1 59.12 93 LEU A O 1
ATOM 784 N N . ALA A 1 94 ? 14.516 10.125 -0.472 1 64.19 94 ALA A N 1
ATOM 785 C CA . ALA A 1 94 ? 13.57 9.719 0.566 1 64.19 94 ALA A CA 1
ATOM 786 C C . ALA A 1 94 ? 12.133 9.961 0.119 1 64.19 94 ALA A C 1
ATOM 788 O O . ALA A 1 94 ? 11.867 10.867 -0.676 1 64.19 94 ALA A O 1
ATOM 789 N N . LEU A 1 95 ? 11.305 8.945 0.504 1 70.12 95 LEU A N 1
ATOM 790 C CA . LEU A 1 95 ? 9.891 9.273 0.458 1 70.12 95 LEU A CA 1
ATOM 791 C C . LEU A 1 95 ? 9.531 10.297 1.537 1 70.12 95 LEU A C 1
ATOM 793 O O . LEU A 1 95 ? 10.188 10.352 2.582 1 70.12 95 LEU A O 1
ATOM 797 N N . ILE A 1 96 ? 8.758 11.227 1.285 1 68.62 96 ILE A N 1
ATOM 798 C CA . ILE A 1 96 ? 8.383 12.289 2.213 1 68.62 96 ILE A CA 1
ATOM 799 C C . ILE A 1 96 ? 7.82 11.68 3.494 1 68.62 96 ILE A C 1
ATOM 801 O O . ILE A 1 96 ? 6.949 10.812 3.445 1 68.62 96 ILE A O 1
ATOM 805 N N . PRO A 1 97 ? 8.484 12.07 4.637 1 71.19 97 PRO A N 1
ATOM 806 C CA . PRO A 1 97 ? 7.938 11.539 5.887 1 71.19 97 PRO A CA 1
ATOM 807 C C . PRO A 1 97 ? 6.488 11.945 6.125 1 71.19 97 PRO A C 1
ATOM 809 O O . PRO A 1 97 ? 6.086 13.055 5.762 1 71.19 97 PRO A O 1
ATOM 812 N N . GLY A 1 98 ? 5.633 10.961 6.363 1 67.25 98 GLY A N 1
ATOM 813 C CA . GLY A 1 98 ? 4.305 11.25 6.883 1 67.25 98 GLY A CA 1
ATOM 814 C C . GLY A 1 98 ? 4.277 11.422 8.391 1 67.25 98 GLY A C 1
ATOM 815 O O . GLY A 1 98 ? 5.312 11.664 9.008 1 67.25 98 GLY A O 1
ATOM 816 N N . VAL A 1 99 ? 3.168 11.562 8.875 1 68.12 99 VAL A N 1
ATOM 817 C CA . VAL A 1 99 ? 3.02 11.555 10.32 1 68.12 99 VAL A CA 1
ATOM 818 C C . VAL A 1 99 ? 3.494 10.211 10.883 1 68.12 99 VAL A C 1
ATOM 820 O O . VAL A 1 99 ? 3.0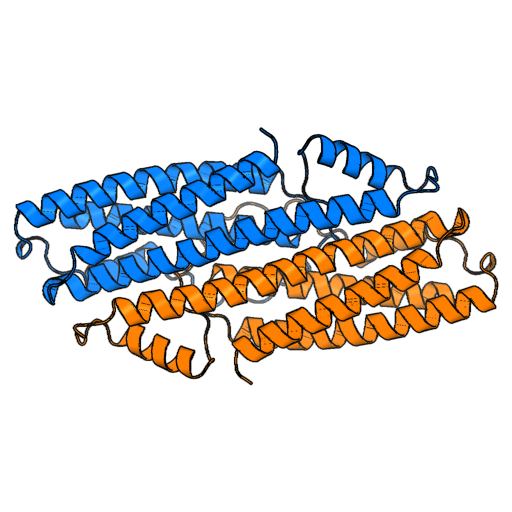45 9.156 10.438 1 68.12 99 VAL A O 1
ATOM 823 N N . PRO A 1 100 ? 4.547 10.328 11.625 1 59.81 100 PRO A N 1
ATOM 824 C CA . PRO A 1 100 ? 5.121 9.062 12.086 1 59.81 100 PRO A CA 1
ATOM 825 C C . PRO A 1 100 ? 4.086 8.148 12.742 1 59.81 100 PRO A C 1
ATOM 827 O O . PRO A 1 100 ? 3.184 8.625 13.43 1 59.81 100 PRO A O 1
ATOM 830 N N . ALA A 1 101 ? 3.842 6.977 12.148 1 48.94 101 ALA A N 1
ATOM 831 C CA . ALA A 1 101 ? 2.975 5.973 12.758 1 48.94 101 ALA A CA 1
ATOM 832 C C . ALA A 1 101 ? 3.512 5.539 14.117 1 48.94 101 ALA A C 1
ATOM 834 O O . ALA A 1 101 ? 4.699 5.238 14.258 1 48.94 101 ALA A O 1
ATOM 835 N N . LEU A 1 102 ? 2.85 5.973 15.172 1 39.69 102 LEU A N 1
ATOM 836 C CA . LEU A 1 102 ? 3.305 5.543 16.484 1 39.69 102 LEU A CA 1
ATOM 837 C C . LEU A 1 102 ? 2.977 4.074 16.719 1 39.69 102 LEU A C 1
ATOM 839 O O . LEU A 1 102 ? 1.82 3.664 16.609 1 39.69 102 LEU A O 1
ATOM 843 N N . LEU A 1 103 ? 3.68 3.268 16.469 1 36.81 103 LEU A N 1
ATOM 844 C CA . LEU A 1 103 ? 3.439 1.863 16.781 1 36.81 103 LEU A CA 1
ATOM 845 C C . LEU A 1 103 ? 2.975 1.695 18.219 1 36.81 103 LEU A C 1
ATOM 847 O O . LEU A 1 103 ? 3.693 2.055 19.156 1 36.81 103 LEU A O 1
ATOM 851 N N . LEU A 1 104 ? 1.691 2.033 18.672 1 31.62 104 LEU A N 1
ATOM 852 C CA . LEU A 1 104 ? 1.319 1.391 19.922 1 31.62 104 LEU A CA 1
ATOM 853 C C . LEU A 1 104 ? 1.717 -0.082 19.922 1 31.62 104 LEU A C 1
ATOM 855 O O . LEU A 1 104 ? 1.69 -0.733 18.875 1 31.62 104 LEU A O 1
ATOM 859 N N . PRO A 1 105 ? 2.426 -0.379 21.094 1 29.52 105 PRO A N 1
ATOM 860 C CA . PRO A 1 105 ? 2.641 -1.818 21.25 1 29.52 105 PRO A CA 1
ATOM 861 C C . PRO A 1 105 ? 1.351 -2.625 21.141 1 29.52 105 PRO A C 1
ATOM 863 O O . PRO A 1 105 ? 0.422 -2.432 21.922 1 29.52 105 PRO A O 1
ATOM 866 N N . LEU A 1 106 ? 0.49 -2.553 20.391 1 29.17 106 LEU A N 1
ATOM 867 C CA . LEU A 1 106 ? -0.548 -3.572 20.484 1 29.17 106 LEU A CA 1
ATOM 868 C C . LEU A 1 106 ? 0.049 -4.918 20.875 1 29.17 106 LEU A C 1
ATOM 870 O O . LEU A 1 106 ? 0.946 -5.426 20.203 1 29.17 106 LEU A O 1
ATOM 874 N N . ASP A 1 107 ? 0.139 -5.168 22.266 1 27.77 107 ASP A N 1
ATOM 875 C CA . ASP A 1 107 ? 0.047 -6.559 22.688 1 27.77 107 ASP A CA 1
ATOM 876 C C . ASP A 1 107 ? -0.954 -7.332 21.828 1 27.77 107 ASP A C 1
ATOM 878 O O . ASP A 1 107 ? -1.481 -8.359 22.266 1 27.77 107 ASP A O 1
ATOM 882 N N . LEU A 1 108 ? -2.008 -6.703 21.453 1 28.67 108 LEU A N 1
ATOM 883 C CA . LEU A 1 108 ? -3.002 -7.668 21 1 28.67 108 LEU A CA 1
ATOM 884 C C . LEU A 1 108 ? -2.34 -8.828 20.25 1 28.67 108 LEU A C 1
ATOM 886 O O . LEU A 1 108 ? -1.324 -8.633 19.578 1 28.67 108 LEU A O 1
ATOM 890 N N . GLY A 1 109 ? -2.92 -10.148 20.797 1 26.33 109 GLY A N 1
ATOM 891 C CA . GLY A 1 109 ? -2.691 -11.562 20.547 1 26.33 109 GLY A CA 1
ATOM 892 C C . GLY A 1 109 ? -2.195 -11.844 19.141 1 26.33 109 GLY A C 1
ATOM 893 O O . GLY A 1 109 ? -2.408 -11.039 18.219 1 26.33 109 GLY A O 1
ATOM 894 N N . LYS A 1 110 ? -1.229 -12.695 19.016 1 26.86 110 LYS A N 1
ATOM 895 C CA . LYS A 1 110 ? -0.575 -13.859 18.422 1 26.86 110 LYS A CA 1
ATOM 896 C C . LYS A 1 110 ? -1.563 -14.688 17.609 1 26.86 110 LYS A C 1
ATOM 898 O O . LYS A 1 110 ? -1.3 -15.852 17.297 1 26.86 110 LYS A O 1
ATOM 903 N N . LEU A 1 111 ? -2.766 -14.555 17.859 1 25.31 111 LEU A N 1
ATOM 904 C CA . LEU A 1 111 ? -3.428 -15.805 17.484 1 25.31 111 LEU A CA 1
ATOM 905 C C . LEU A 1 111 ? -2.975 -16.266 16.109 1 25.31 111 LEU A C 1
ATOM 907 O O . LEU A 1 111 ? -2.77 -17.453 15.891 1 25.31 111 LEU A O 1
ATOM 911 N N . GLY A 1 112 ? -3.631 -15.703 15.078 1 25.95 112 GLY A N 1
ATOM 912 C CA . GLY A 1 112 ? -3.783 -16.75 14.078 1 25.95 112 GLY A CA 1
ATOM 913 C C . GLY A 1 112 ? -2.461 -17.312 13.594 1 25.95 112 GLY A C 1
ATOM 914 O O . GLY A 1 112 ? -1.548 -16.547 13.25 1 25.95 112 GLY A O 1
ATOM 915 N N . ARG A 1 113 ? -2.07 -18.391 14.266 1 27.75 113 ARG A N 1
ATOM 916 C CA . ARG A 1 113 ? -0.961 -19.312 14.047 1 27.75 113 ARG A CA 1
ATOM 917 C C . ARG A 1 113 ? -0.549 -19.328 12.578 1 27.75 113 ARG A C 1
ATOM 919 O O . ARG A 1 113 ? -1.4 -19.406 11.688 1 27.75 113 ARG A O 1
ATOM 926 N N . ARG A 1 114 ? 0.55 -18.75 12.336 1 31.66 114 ARG A N 1
ATOM 927 C CA . ARG A 1 114 ? 1.319 -18.875 11.102 1 31.66 114 ARG A CA 1
ATOM 928 C C . ARG A 1 114 ? 1.312 -20.312 10.578 1 31.66 114 ARG A C 1
ATOM 930 O O . ARG A 1 114 ? 1.816 -21.219 11.242 1 31.66 114 ARG A O 1
ATOM 937 N N . ILE A 1 115 ? 0.294 -20.734 10.336 1 32.47 115 ILE A N 1
ATOM 938 C CA . ILE A 1 115 ? 0.592 -22.062 9.812 1 32.47 115 ILE A CA 1
ATOM 939 C C . ILE A 1 115 ? 1.873 -22.016 8.984 1 32.47 115 ILE A C 1
ATOM 941 O O . ILE A 1 115 ? 2.037 -21.141 8.133 1 32.47 115 ILE A O 1
ATOM 945 N N . PRO A 1 116 ? 2.953 -22.516 9.414 1 38.62 116 PRO A N 1
ATOM 946 C CA . PRO A 1 116 ? 4.195 -22.672 8.656 1 38.62 116 PRO A CA 1
ATOM 947 C C . PRO A 1 116 ? 3.967 -22.672 7.145 1 38.62 116 PRO A C 1
ATOM 949 O O . PRO A 1 116 ? 3.076 -23.359 6.652 1 38.62 116 PRO A O 1
ATOM 952 N N . THR A 1 117 ? 4.441 -21.453 6.504 1 44.47 117 THR A N 1
ATOM 953 C CA . THR A 1 117 ? 4.477 -21.344 5.047 1 44.47 117 THR A CA 1
ATOM 954 C C . THR A 1 117 ? 4.625 -22.719 4.402 1 44.47 117 THR A C 1
ATOM 956 O O . THR A 1 117 ? 3.953 -23.016 3.416 1 44.47 117 THR A O 1
ATOM 959 N N . GLU A 1 118 ? 5.484 -23.297 5.199 1 44.19 118 GLU A N 1
ATOM 960 C CA . GLU A 1 118 ? 5.824 -24.609 4.629 1 44.19 118 GLU A CA 1
ATOM 961 C C . GLU A 1 118 ? 4.605 -25.531 4.598 1 44.19 118 GLU A C 1
ATOM 963 O O . GLU A 1 118 ? 4.402 -26.266 3.631 1 44.19 118 GLU A O 1
ATOM 968 N N . ASP A 1 119 ? 3.916 -25.312 5.758 1 46.59 119 ASP A N 1
ATOM 969 C CA . ASP A 1 119 ? 2.812 -26.266 5.809 1 46.59 119 ASP A CA 1
ATOM 970 C C . ASP A 1 119 ? 1.729 -25.906 4.793 1 46.59 119 ASP A C 1
ATOM 972 O O . ASP A 1 119 ? 1.179 -26.797 4.133 1 46.59 119 ASP A O 1
ATOM 976 N N . ILE A 1 120 ? 1.446 -24.609 4.73 1 51.22 120 ILE A N 1
ATOM 977 C CA . ILE A 1 120 ? 0.43 -24.203 3.764 1 51.22 120 ILE A CA 1
ATOM 978 C C . ILE A 1 120 ? 0.941 -24.453 2.346 1 51.22 120 ILE A C 1
ATOM 980 O O . ILE A 1 120 ? 0.198 -24.922 1.484 1 51.22 120 ILE A O 1
ATOM 984 N N . LEU A 1 121 ? 2.227 -24.109 2.303 1 58.22 121 LEU A N 1
ATOM 985 C CA . LEU A 1 121 ? 2.828 -24.375 1 1 58.22 121 LEU A CA 1
ATOM 986 C C . LEU A 1 121 ? 2.789 -25.859 0.669 1 58.22 121 LEU A C 1
ATOM 988 O O . LEU A 1 121 ? 2.504 -26.234 -0.468 1 58.22 121 LEU A O 1
ATOM 992 N N . ALA A 1 122 ? 3.068 -26.516 1.819 1 57.38 122 ALA A N 1
ATOM 993 C CA . ALA A 1 122 ? 3.066 -27.969 1.61 1 57.38 122 ALA A CA 1
ATOM 994 C C . ALA A 1 122 ? 1.679 -28.469 1.217 1 57.38 122 ALA A C 1
ATOM 996 O O . ALA A 1 122 ? 1.546 -29.344 0.357 1 57.38 122 ALA A O 1
ATOM 997 N N . GLU A 1 123 ? 0.74 -27.859 1.855 1 56.81 123 GLU A N 1
ATOM 998 C CA . GLU A 1 123 ? -0.624 -28.266 1.527 1 56.81 123 GLU A CA 1
ATOM 999 C C . GLU A 1 123 ? -0.993 -27.859 0.103 1 56.81 123 GLU A C 1
ATOM 1001 O O . GLU A 1 123 ? -1.637 -28.625 -0.618 1 56.81 123 GLU A O 1
ATOM 1006 N N . ILE A 1 124 ? -0.514 -26.734 -0.271 1 59.66 124 ILE A N 1
ATOM 1007 C CA . ILE A 1 124 ? -0.788 -26.234 -1.617 1 59.66 124 ILE A CA 1
ATOM 1008 C C . ILE A 1 124 ? -0.095 -27.141 -2.643 1 59.66 124 ILE A C 1
ATOM 1010 O O . ILE A 1 124 ? -0.693 -27.516 -3.654 1 59.66 124 ILE A O 1
ATOM 1014 N N . ILE A 1 125 ? 1.04 -27.562 -2.193 1 62.03 125 ILE A N 1
ATOM 1015 C CA . ILE A 1 125 ? 1.854 -28.328 -3.129 1 62.03 125 ILE A CA 1
ATOM 1016 C C . ILE A 1 125 ? 1.347 -29.781 -3.193 1 62.03 125 ILE A C 1
ATOM 1018 O O . ILE A 1 125 ? 1.364 -30.391 -4.258 1 62.03 125 ILE A O 1
ATOM 1022 N N . LYS A 1 126 ? 0.923 -30.219 -1.982 1 61.81 126 LYS A N 1
ATOM 1023 C CA . LYS A 1 126 ? 0.432 -31.594 -1.936 1 61.81 126 LYS A CA 1
ATOM 1024 C C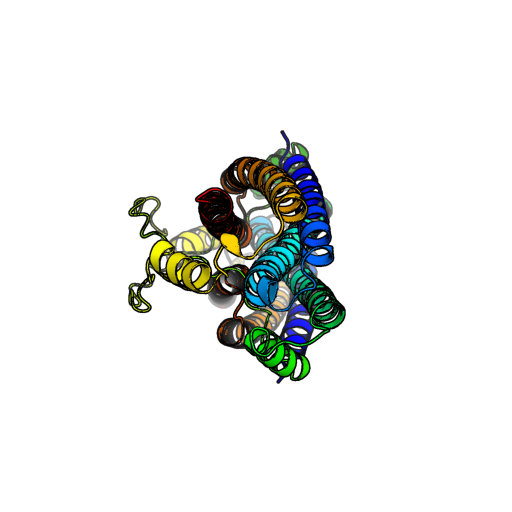 . LYS A 1 126 ? -0.725 -31.797 -2.908 1 61.81 126 LYS A C 1
ATOM 1026 O O . LYS A 1 126 ? -0.939 -32.906 -3.404 1 61.81 126 LYS A O 1
ATOM 1031 N N . SER A 1 127 ? -1.344 -30.781 -3.191 1 58.81 127 SER A N 1
ATOM 1032 C CA . SER A 1 127 ? -2.506 -30.906 -4.066 1 58.81 127 SER A CA 1
ATOM 1033 C C . SER A 1 127 ? -2.098 -30.906 -5.535 1 58.81 127 SER A C 1
ATOM 1035 O O . SER A 1 127 ? -2.918 -31.172 -6.414 1 58.81 127 SER A O 1
ATOM 1037 N N . LEU A 1 128 ? -0.83 -30.719 -5.75 1 63.41 128 LEU A N 1
ATOM 1038 C CA . LEU A 1 128 ? -0.363 -30.672 -7.133 1 63.41 128 LEU A CA 1
ATOM 1039 C C . LEU A 1 128 ? -0.274 -32.062 -7.73 1 63.41 128 LEU A C 1
ATOM 1041 O O . LEU A 1 128 ? -0.001 -33.031 -7.02 1 63.41 128 LEU A O 1
ATOM 1045 N N . PRO A 1 129 ? -0.692 -32.094 -8.938 1 61.25 129 PRO A N 1
ATOM 1046 C CA . PRO A 1 129 ? -0.636 -33.438 -9.57 1 61.25 129 PRO A CA 1
ATOM 1047 C C . PRO A 1 129 ? 0.755 -34.062 -9.508 1 61.25 129 PRO A C 1
ATOM 1049 O O . PRO A 1 129 ? 1.754 -33.344 -9.406 1 61.25 129 PRO A O 1
ATOM 1052 N N . GLU A 1 130 ? 0.73 -35.344 -9.523 1 64.12 130 GLU A N 1
ATOM 1053 C CA . GLU A 1 130 ? 1.985 -36.062 -9.594 1 64.12 130 GLU A CA 1
ATOM 1054 C C . GLU A 1 130 ? 2.729 -35.781 -10.898 1 64.12 130 GLU A C 1
ATOM 1056 O O . GLU A 1 130 ? 2.125 -35.75 -11.969 1 64.12 130 GLU A O 1
ATOM 1061 N N . PRO A 1 131 ? 3.912 -35.312 -10.867 1 60.91 131 PRO A N 1
ATOM 1062 C CA . PRO A 1 131 ? 4.734 -34.969 -12.031 1 60.91 131 PRO A CA 1
ATOM 1063 C C . PRO A 1 131 ? 4.723 -36.062 -13.109 1 60.91 131 PRO A C 1
ATOM 1065 O O . PRO A 1 131 ? 4.871 -35.75 -14.297 1 60.91 131 PRO A O 1
ATOM 1068 N N . SER A 1 132 ? 4.527 -37.156 -12.664 1 60.66 132 SER A N 1
ATOM 1069 C CA . SER A 1 132 ? 4.59 -38.25 -13.602 1 60.66 132 SER A CA 1
ATOM 1070 C C . SER A 1 132 ? 3.482 -38.156 -14.648 1 60.66 132 SER A C 1
ATOM 1072 O O . SER A 1 132 ? 3.582 -38.75 -15.727 1 60.66 132 SER A O 1
ATOM 1074 N N . ILE A 1 133 ? 2.537 -37.406 -14.43 1 66.25 133 ILE A N 1
ATOM 1075 C CA . ILE A 1 133 ? 1.397 -37.375 -15.336 1 66.25 133 ILE A CA 1
ATOM 1076 C C . ILE A 1 133 ? 1.577 -36.25 -16.344 1 66.25 133 ILE A C 1
ATOM 1078 O O . ILE A 1 133 ? 0.881 -36.188 -17.359 1 66.25 133 ILE A O 1
ATOM 1082 N N . ILE A 1 134 ? 2.66 -35.531 -16.219 1 71.44 134 ILE A N 1
ATOM 1083 C CA . ILE A 1 134 ? 2.891 -34.375 -17.094 1 71.44 134 ILE A CA 1
ATOM 1084 C C . ILE A 1 134 ? 3.84 -34.781 -18.219 1 71.44 134 ILE A C 1
ATOM 1086 O O . ILE A 1 134 ? 4.926 -35.312 -17.969 1 71.44 134 ILE A O 1
ATOM 1090 N N . PRO A 1 135 ? 3.422 -34.594 -19.484 1 78.88 135 PRO A N 1
ATOM 1091 C CA . PRO A 1 135 ? 4.332 -34.875 -20.594 1 78.88 135 PRO A CA 1
ATOM 1092 C C . PRO A 1 135 ? 5.676 -34.188 -20.453 1 78.88 135 PRO A C 1
ATOM 1094 O O . PRO A 1 135 ? 5.738 -33.062 -19.922 1 78.88 135 PRO A O 1
ATOM 1097 N N . GLU A 1 136 ? 6.719 -34.812 -20.875 1 80.75 136 GLU A N 1
ATOM 1098 C CA . GLU A 1 136 ? 8.086 -34.344 -20.703 1 80.75 136 GLU A CA 1
A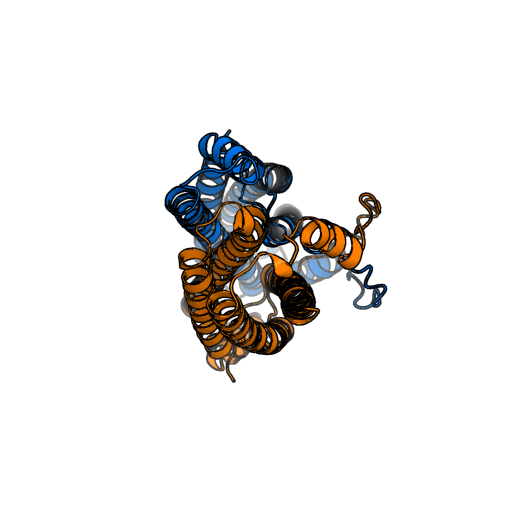TOM 1099 C C . GLU A 1 136 ? 8.273 -32.938 -21.297 1 80.75 136 GLU A C 1
ATOM 1101 O O . GLU A 1 136 ? 8.891 -32.062 -20.688 1 80.75 136 GLU A O 1
ATOM 1106 N N . GLU A 1 137 ? 7.77 -32.688 -22.5 1 81.44 137 GLU A N 1
ATOM 1107 C CA . GLU A 1 137 ? 7.918 -31.406 -23.172 1 81.44 137 GLU A CA 1
ATOM 1108 C C . GLU A 1 137 ? 7.27 -30.297 -22.359 1 81.44 137 GLU A C 1
ATOM 1110 O O . GLU A 1 137 ? 7.855 -29.219 -22.188 1 81.44 137 GLU A O 1
ATOM 1115 N N . LYS A 1 138 ? 6.141 -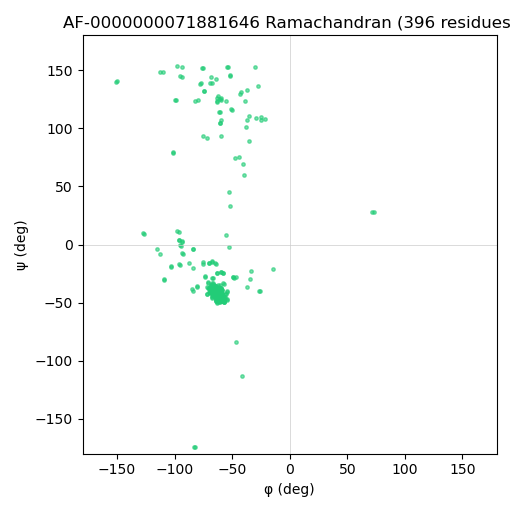30.609 -21.828 1 82.25 138 LYS A N 1
ATOM 1116 C CA . LYS A 1 138 ? 5.426 -29.641 -21 1 82.25 138 LYS A CA 1
ATOM 1117 C C . LYS A 1 138 ? 6.16 -29.375 -19.688 1 82.25 138 LYS A C 1
ATOM 1119 O O . LYS A 1 138 ? 6.234 -28.234 -19.234 1 82.25 138 LYS A O 1
ATOM 1124 N N . ARG A 1 139 ? 6.684 -30.391 -19.219 1 83.88 139 ARG A N 1
ATOM 1125 C CA . ARG A 1 139 ? 7.422 -30.297 -17.969 1 83.88 139 ARG A CA 1
ATOM 1126 C C . ARG A 1 139 ? 8.641 -29.391 -18.109 1 83.88 139 ARG A C 1
ATOM 1128 O O . ARG A 1 139 ? 8.914 -28.578 -17.219 1 83.88 139 ARG A O 1
ATOM 1135 N N . GLU A 1 140 ? 9.336 -29.531 -19.234 1 86 140 GLU A N 1
ATOM 1136 C CA . GLU A 1 140 ? 10.508 -28.703 -19.484 1 86 140 GLU A CA 1
ATOM 1137 C C . GLU A 1 140 ? 10.133 -27.25 -19.672 1 86 140 GLU A C 1
ATOM 1139 O O . GLU A 1 140 ? 10.852 -26.344 -19.219 1 86 140 GLU A O 1
ATOM 1144 N N . GLU A 1 141 ? 9.055 -27.016 -20.266 1 84.75 141 GLU A N 1
ATOM 1145 C CA . GLU A 1 141 ? 8.57 -25.641 -20.469 1 84.75 141 GLU A CA 1
ATOM 1146 C C . GLU A 1 141 ? 8.195 -25 -19.141 1 84.75 141 GLU A C 1
ATOM 1148 O O . GLU A 1 141 ? 8.562 -23.844 -18.875 1 84.75 141 GLU A O 1
ATOM 1153 N N . ILE A 1 142 ? 7.527 -25.75 -18.359 1 84.56 142 ILE A N 1
ATOM 1154 C CA . ILE A 1 142 ? 7.113 -25.266 -17.047 1 84.56 142 ILE A CA 1
ATOM 1155 C C . ILE A 1 142 ? 8.344 -24.969 -16.188 1 84.56 142 ILE A C 1
ATOM 1157 O O . ILE A 1 142 ? 8.422 -23.938 -15.539 1 84.56 142 ILE A O 1
ATOM 1161 N N . LYS A 1 143 ? 9.266 -25.875 -16.312 1 86.44 143 LYS A N 1
ATOM 1162 C CA . LYS A 1 143 ? 10.508 -25.719 -15.547 1 86.44 143 LYS A CA 1
ATOM 1163 C C . LYS A 1 143 ? 11.234 -24.438 -15.953 1 86.44 143 LYS A C 1
ATOM 1165 O O . LYS A 1 143 ? 11.703 -23.688 -15.102 1 86.44 143 LYS A O 1
ATOM 1170 N N . GLY A 1 144 ? 11.344 -24.234 -17.25 1 88.62 144 GLY A N 1
ATOM 1171 C CA . GLY A 1 144 ? 11.992 -23.031 -17.75 1 88.62 144 GLY A CA 1
ATOM 1172 C C . GLY A 1 144 ? 11.32 -21.766 -17.297 1 88.62 144 GLY A C 1
ATOM 1173 O O . GLY A 1 144 ? 11.984 -20.812 -16.891 1 88.62 144 GLY A O 1
ATOM 1174 N N . ASN A 1 145 ? 10.016 -21.703 -17.328 1 89 145 ASN A N 1
ATOM 1175 C CA . ASN A 1 145 ? 9.25 -20.531 -16.891 1 89 145 ASN A CA 1
ATOM 1176 C C . ASN A 1 145 ? 9.414 -20.312 -15.383 1 89 145 ASN A C 1
ATOM 1178 O O . ASN A 1 145 ? 9.562 -19.172 -14.945 1 89 145 ASN A O 1
ATOM 1182 N N . LEU A 1 146 ? 9.391 -21.422 -14.656 1 88.94 146 LEU A N 1
ATOM 1183 C CA . LEU A 1 146 ? 9.547 -21.344 -13.211 1 88.94 146 LEU A CA 1
ATOM 1184 C C . LEU A 1 146 ? 10.922 -20.797 -12.836 1 88.94 146 LEU A C 1
ATOM 1186 O O . LEU A 1 146 ? 11.039 -19.984 -11.914 1 88.94 146 LEU A O 1
ATOM 1190 N N . GLU A 1 147 ? 11.906 -21.203 -13.562 1 91 147 GLU A N 1
ATOM 1191 C CA . GLU A 1 147 ? 13.258 -20.703 -13.32 1 91 147 GLU A CA 1
ATOM 1192 C C . GLU A 1 147 ? 13.359 -19.203 -13.594 1 91 147 GLU A C 1
ATOM 1194 O O . GLU A 1 147 ? 13.953 -18.469 -12.812 1 91 147 GLU A O 1
ATOM 1199 N N . LYS A 1 148 ? 12.781 -18.828 -14.641 1 91.69 148 LYS A N 1
ATOM 1200 C CA . LYS A 1 148 ? 12.789 -17.406 -15.016 1 91.69 148 LYS A CA 1
ATOM 1201 C C . LYS A 1 148 ? 12.109 -16.547 -13.953 1 91.69 148 LYS A C 1
ATOM 1203 O O . LYS A 1 148 ? 12.68 -15.562 -13.492 1 91.69 148 LYS A O 1
ATOM 1208 N N . VAL A 1 149 ? 10.93 -16.953 -13.547 1 92.12 149 VAL A N 1
ATOM 1209 C CA . VAL A 1 149 ? 10.164 -16.125 -12.617 1 92.12 149 VAL A CA 1
ATOM 1210 C C . VAL A 1 149 ? 10.82 -16.156 -11.242 1 92.12 149 VAL A C 1
ATOM 1212 O O . VAL A 1 149 ? 10.812 -15.156 -10.516 1 92.12 149 VAL A O 1
ATOM 1215 N N . THR A 1 150 ? 11.43 -17.266 -10.891 1 91.94 150 THR A N 1
ATOM 1216 C CA . THR A 1 150 ? 12.125 -17.375 -9.617 1 91.94 150 THR A CA 1
ATOM 1217 C C . THR A 1 150 ? 13.281 -16.375 -9.547 1 91.94 150 THR A C 1
ATOM 1219 O O . THR A 1 150 ? 13.477 -15.711 -8.531 1 91.94 150 THR A O 1
ATOM 1222 N N . SER A 1 151 ? 14 -16.281 -10.641 1 93.38 151 SER A N 1
ATOM 1223 C CA . SER A 1 151 ? 15.109 -15.344 -10.703 1 93.38 151 SER A CA 1
ATOM 1224 C C . SER A 1 151 ? 14.617 -13.906 -10.547 1 93.38 151 SER A C 1
ATOM 1226 O O . SER A 1 151 ? 15.242 -13.102 -9.844 1 93.38 151 SER A O 1
ATOM 1228 N N . ILE A 1 152 ? 13.547 -13.586 -11.148 1 94.62 152 ILE A N 1
ATOM 1229 C CA . ILE A 1 152 ? 12.961 -12.25 -11.062 1 94.62 152 ILE A CA 1
ATOM 1230 C C . ILE A 1 152 ? 12.531 -11.961 -9.625 1 94.62 152 ILE A C 1
ATOM 1232 O O . ILE A 1 152 ? 12.812 -10.883 -9.094 1 94.62 152 ILE A O 1
ATOM 1236 N N . GLU A 1 153 ? 11.891 -12.945 -9.008 1 93.5 153 GLU A N 1
ATOM 1237 C CA . GLU A 1 153 ? 11.414 -12.789 -7.637 1 93.5 153 GLU A CA 1
ATOM 1238 C C . GLU A 1 153 ? 12.562 -12.547 -6.668 1 93.5 153 GLU A C 1
ATOM 1240 O O . GLU A 1 153 ? 12.453 -11.734 -5.75 1 93.5 153 GLU A O 1
ATOM 1245 N N . GLU A 1 154 ? 13.641 -13.227 -6.867 1 93.38 154 GLU A N 1
ATOM 1246 C CA . GLU A 1 154 ? 14.812 -13.062 -6.012 1 93.38 154 GLU A CA 1
ATOM 1247 C C . GLU A 1 154 ? 15.375 -11.648 -6.125 1 93.38 154 GLU A C 1
ATOM 1249 O O . GLU A 1 154 ? 15.711 -11.023 -5.113 1 93.38 154 GLU A O 1
ATOM 1254 N N . GLU A 1 155 ? 15.445 -11.172 -7.266 1 95.38 155 GLU A N 1
ATOM 1255 C CA . GLU A 1 155 ? 15.938 -9.812 -7.48 1 95.38 155 GLU A CA 1
ATOM 1256 C C . GLU A 1 155 ? 14.984 -8.781 -6.887 1 95.38 155 GLU A C 1
ATOM 1258 O O . GLU A 1 155 ? 15.422 -7.754 -6.359 1 95.38 155 GLU A O 1
ATOM 1263 N N . MET A 1 156 ? 13.711 -9.07 -6.969 1 96 156 MET A N 1
ATOM 1264 C CA . MET A 1 156 ? 12.703 -8.141 -6.445 1 96 156 MET A CA 1
ATOM 1265 C C . MET A 1 156 ? 12.812 -8.023 -4.93 1 96 156 MET A C 1
ATOM 1267 O O . MET A 1 156 ? 12.625 -6.941 -4.371 1 96 156 MET A O 1
ATOM 1271 N N . ILE A 1 157 ? 13.125 -9.125 -4.262 1 95 157 ILE A N 1
ATOM 1272 C CA . ILE A 1 157 ? 13.289 -9.102 -2.814 1 95 157 ILE A CA 1
ATOM 1273 C C . ILE A 1 157 ? 14.383 -8.102 -2.438 1 95 157 ILE A C 1
ATOM 1275 O O . ILE A 1 157 ? 14.203 -7.281 -1.536 1 95 157 ILE A O 1
ATOM 1279 N N . ASP A 1 158 ? 15.445 -8.172 -3.172 1 95.12 158 ASP A N 1
ATOM 1280 C CA . ASP A 1 158 ? 16.562 -7.258 -2.918 1 95.12 158 ASP A CA 1
ATOM 1281 C C . ASP A 1 158 ? 16.141 -5.809 -3.164 1 95.12 158 ASP A C 1
ATOM 1283 O O . ASP A 1 158 ? 16.469 -4.922 -2.371 1 95.12 158 ASP A O 1
ATOM 1287 N N . LYS A 1 159 ? 15.492 -5.559 -4.207 1 96.56 159 LYS A N 1
ATOM 1288 C CA . LYS A 1 159 ? 15.102 -4.199 -4.57 1 96.56 159 LYS A CA 1
ATOM 1289 C C . LYS A 1 159 ? 14.047 -3.652 -3.604 1 96.56 159 LYS A C 1
ATOM 1291 O O . LYS A 1 159 ? 14.094 -2.479 -3.232 1 96.56 159 LYS A O 1
ATOM 1296 N N . TYR A 1 160 ? 13.109 -4.449 -3.18 1 96.5 160 TYR A N 1
ATOM 1297 C CA . TYR A 1 160 ? 12.133 -4.02 -2.186 1 96.5 160 TYR A CA 1
ATOM 1298 C C . TYR A 1 160 ? 12.805 -3.732 -0.849 1 96.5 160 TYR A C 1
ATOM 1300 O O . TYR A 1 160 ? 12.375 -2.834 -0.117 1 96.5 160 TYR A O 1
ATOM 1308 N N . THR A 1 161 ? 13.789 -4.555 -0.535 1 95.06 161 THR A N 1
ATOM 1309 C CA . THR A 1 161 ? 14.539 -4.309 0.692 1 95.06 161 THR A CA 1
ATOM 1310 C C . THR A 1 161 ? 15.219 -2.945 0.645 1 95.06 161 THR A C 1
ATOM 1312 O O . THR A 1 161 ? 15.188 -2.193 1.621 1 95.06 161 THR A O 1
ATOM 1315 N N . LYS A 1 162 ? 15.781 -2.613 -0.475 1 93.06 162 LYS A N 1
ATOM 1316 C CA . LYS A 1 162 ? 16.391 -1.298 -0.648 1 93.06 162 LYS A CA 1
ATOM 1317 C C . LYS A 1 162 ? 15.344 -0.19 -0.53 1 93.06 162 LYS A C 1
ATOM 1319 O O . LYS A 1 162 ? 15.594 0.842 0.096 1 93.06 162 LYS A O 1
ATOM 1324 N N . LEU A 1 163 ? 14.203 -0.394 -1.152 1 93.44 163 LEU A N 1
ATOM 1325 C CA . LEU A 1 163 ? 13.117 0.577 -1.05 1 93.44 163 LEU A CA 1
ATOM 1326 C C . LEU A 1 163 ? 12.68 0.753 0.401 1 93.44 163 LEU A C 1
ATOM 1328 O O . LEU A 1 163 ? 12.453 1.878 0.854 1 93.44 163 LEU A O 1
ATOM 1332 N N . HIS A 1 164 ? 12.57 -0.361 1.096 1 91.75 164 HIS A N 1
ATOM 1333 C CA . HIS A 1 164 ? 12.188 -0.346 2.502 1 91.75 164 HIS A CA 1
ATOM 1334 C C . HIS A 1 164 ? 13.172 0.466 3.334 1 91.75 164 HIS A C 1
ATOM 1336 O O . HIS A 1 164 ? 12.766 1.235 4.207 1 91.75 164 HIS A O 1
ATOM 1342 N N . GLU A 1 165 ? 14.398 0.319 3.074 1 87.75 165 GLU A N 1
ATOM 1343 C CA . GLU A 1 165 ? 15.445 1.008 3.82 1 87.75 165 GLU A CA 1
ATOM 1344 C C . GLU A 1 165 ? 15.406 2.512 3.566 1 87.75 165 GLU A C 1
ATOM 1346 O O . GLU A 1 165 ? 15.719 3.307 4.457 1 87.75 165 GLU A O 1
ATOM 1351 N N . LYS A 1 166 ? 14.953 2.842 2.428 1 83.44 166 LYS A N 1
ATOM 1352 C CA . LYS A 1 166 ? 14.992 4.246 2.031 1 83.44 166 LYS A CA 1
ATOM 1353 C C . LYS A 1 166 ? 13.664 4.941 2.332 1 83.44 166 LYS A C 1
ATOM 1355 O O . LYS A 1 166 ? 13.594 6.172 2.367 1 83.44 166 LYS A O 1
ATOM 1360 N N . ALA A 1 167 ? 12.609 4.168 2.545 1 83.31 167 ALA A N 1
ATOM 1361 C CA . ALA A 1 167 ? 11.289 4.75 2.768 1 83.31 167 ALA A CA 1
ATOM 1362 C C . ALA A 1 167 ? 11.188 5.355 4.164 1 83.31 167 ALA A C 1
ATOM 1364 O O . ALA A 1 167 ? 11.555 4.715 5.152 1 83.31 167 ALA A O 1
ATOM 1365 N N . PHE A 1 168 ? 10.672 6.582 4.18 1 78.88 168 PHE A N 1
ATOM 1366 C CA . PHE A 1 168 ? 10.508 7.254 5.461 1 78.88 168 PHE A CA 1
ATOM 1367 C C . PHE A 1 168 ? 9.031 7.355 5.832 1 78.88 168 PHE A C 1
ATOM 1369 O O . PHE A 1 168 ? 8.68 7.43 7.012 1 78.88 168 PHE A O 1
ATOM 1376 N N . HIS A 1 169 ? 8.227 7.434 4.867 1 85.44 169 HIS A N 1
ATOM 1377 C CA . HIS A 1 169 ? 6.793 7.48 5.141 1 85.44 169 HIS A CA 1
ATOM 1378 C C . HIS A 1 169 ? 6.32 6.203 5.82 1 85.44 169 HIS A C 1
ATOM 1380 O O . HIS A 1 169 ? 6.531 5.102 5.305 1 85.44 169 HIS A O 1
ATOM 1386 N N . PRO A 1 170 ? 5.684 6.293 6.914 1 86.25 170 PRO A N 1
ATOM 1387 C CA . PRO A 1 170 ? 5.367 5.109 7.715 1 86.25 170 PRO A CA 1
ATOM 1388 C C . PRO A 1 170 ? 4.5 4.102 6.965 1 86.25 170 PRO A C 1
ATOM 1390 O O . PRO A 1 170 ? 4.723 2.893 7.066 1 86.25 170 PRO A O 1
ATOM 1393 N N . VAL A 1 171 ? 3.5 4.566 6.305 1 91.81 171 VAL A N 1
ATOM 1394 C CA . VAL A 1 171 ? 2.607 3.674 5.574 1 91.81 171 VAL A CA 1
ATOM 1395 C C . VAL A 1 171 ? 3.387 2.951 4.477 1 91.81 171 VAL A C 1
ATOM 1397 O O . VAL A 1 171 ? 3.184 1.756 4.246 1 91.81 171 VAL A O 1
ATOM 1400 N N . ILE A 1 172 ? 4.301 3.674 3.822 1 92.38 172 ILE A N 1
ATOM 1401 C CA . ILE A 1 172 ? 5.094 3.076 2.754 1 92.38 172 ILE A CA 1
ATOM 1402 C C . ILE A 1 172 ? 6.094 2.086 3.346 1 92.38 172 ILE A C 1
ATOM 1404 O O . ILE A 1 172 ? 6.355 1.032 2.76 1 92.38 172 ILE A O 1
ATOM 1408 N N . LYS A 1 173 ? 6.625 2.395 4.457 1 87.56 173 LYS A N 1
ATOM 1409 C CA . LYS A 1 173 ? 7.547 1.49 5.137 1 87.56 173 LYS A CA 1
ATOM 1410 C C . LYS A 1 173 ? 6.859 0.173 5.492 1 87.56 173 LYS A C 1
ATOM 1412 O O . LYS A 1 173 ? 7.402 -0.904 5.238 1 87.56 173 LYS A O 1
ATOM 1417 N N . ASP A 1 174 ? 5.707 0.271 6.051 1 90.19 174 ASP A N 1
ATOM 1418 C CA . ASP A 1 174 ? 4.949 -0.929 6.391 1 90.19 174 ASP A CA 1
ATOM 1419 C C . ASP A 1 174 ? 4.555 -1.704 5.137 1 90.19 174 ASP A C 1
ATOM 1421 O O . ASP A 1 174 ? 4.602 -2.936 5.121 1 90.19 174 ASP A O 1
ATOM 1425 N N . LEU A 1 175 ? 4.164 -0.971 4.145 1 94.5 175 LEU A N 1
ATOM 1426 C CA . LEU A 1 175 ? 3.773 -1.593 2.885 1 94.5 175 LEU A CA 1
ATOM 1427 C C . LEU A 1 175 ? 4.93 -2.389 2.291 1 94.5 175 LEU A C 1
ATOM 1429 O O . LEU A 1 175 ? 4.758 -3.543 1.893 1 94.5 175 LEU A O 1
ATOM 1433 N N . THR A 1 176 ? 6.098 -1.784 2.238 1 93.94 176 THR A N 1
ATOM 1434 C CA . THR A 1 176 ? 7.246 -2.453 1.639 1 93.94 176 THR A CA 1
ATOM 1435 C C . THR A 1 176 ? 7.656 -3.666 2.467 1 93.94 176 THR A C 1
ATOM 1437 O O . THR A 1 176 ? 8.062 -4.691 1.914 1 93.94 176 THR A O 1
ATOM 1440 N N . SER A 1 177 ? 7.508 -3.537 3.75 1 91.19 177 SER A N 1
ATOM 1441 C CA . SER A 1 177 ? 7.758 -4.695 4.602 1 91.19 177 SER A CA 1
ATOM 1442 C C . SER A 1 177 ? 6.82 -5.848 4.258 1 91.19 177 SER A C 1
ATOM 1444 O O . SER A 1 177 ? 7.254 -7 4.168 1 91.19 177 SER A O 1
ATOM 1446 N N . SER A 1 178 ? 5.629 -5.535 4.105 1 91.56 178 SER A N 1
ATOM 1447 C CA . SER A 1 178 ? 4.629 -6.543 3.77 1 91.56 178 SER A CA 1
ATOM 1448 C C . SER A 1 178 ? 4.91 -7.168 2.408 1 91.56 178 SER A C 1
ATOM 1450 O O . SER A 1 178 ? 4.777 -8.383 2.238 1 91.56 178 SER A O 1
ATOM 1452 N N . ILE A 1 179 ? 5.312 -6.355 1.438 1 94.38 179 ILE A N 1
ATOM 1453 C CA . ILE A 1 179 ? 5.59 -6.855 0.095 1 94.38 179 ILE A CA 1
ATOM 1454 C C . ILE A 1 179 ? 6.812 -7.77 0.128 1 94.38 179 ILE A C 1
ATOM 1456 O O . ILE A 1 179 ? 6.836 -8.812 -0.528 1 94.38 179 ILE A O 1
ATOM 1460 N N . ILE A 1 180 ? 7.793 -7.402 0.936 1 92.25 180 ILE A N 1
ATOM 1461 C CA . ILE A 1 180 ? 8.984 -8.227 1.074 1 92.25 180 ILE A CA 1
ATOM 1462 C C . ILE A 1 180 ? 8.602 -9.609 1.6 1 92.25 180 ILE A C 1
ATOM 1464 O O . ILE A 1 180 ? 9.047 -10.633 1.075 1 92.25 180 ILE A O 1
ATOM 1468 N N . GLN A 1 181 ? 7.766 -9.602 2.576 1 88.25 181 GLN A N 1
ATOM 1469 C CA . GLN A 1 181 ? 7.297 -10.875 3.117 1 88.25 181 GLN A CA 1
ATOM 1470 C C . GLN A 1 181 ? 6.539 -11.672 2.061 1 88.25 181 GLN A C 1
ATOM 1472 O O . GLN A 1 181 ? 6.719 -12.891 1.946 1 88.25 181 GLN A O 1
ATOM 1477 N N . ASN A 1 182 ? 5.707 -11.039 1.324 1 90.31 182 ASN A N 1
ATOM 1478 C CA . ASN A 1 182 ? 4.945 -11.695 0.268 1 90.31 182 ASN A CA 1
ATOM 1479 C C . ASN A 1 182 ? 5.855 -12.25 -0.822 1 90.31 182 ASN A C 1
ATOM 1481 O O . ASN A 1 182 ? 5.645 -13.359 -1.308 1 90.31 182 ASN A O 1
ATOM 1485 N N . GLU A 1 183 ? 6.863 -11.461 -1.153 1 92.5 183 GLU A N 1
ATOM 1486 C CA . GLU A 1 183 ? 7.824 -11.914 -2.154 1 92.5 183 GLU A CA 1
ATOM 1487 C C . GLU A 1 183 ? 8.602 -13.133 -1.665 1 92.5 183 GLU A C 1
ATOM 1489 O O . GLU A 1 183 ? 8.914 -14.031 -2.447 1 92.5 183 GLU A O 1
ATOM 1494 N N . ASN A 1 184 ? 8.914 -13.125 -0.391 1 87.69 184 ASN A N 1
ATOM 1495 C CA . ASN A 1 184 ? 9.578 -14.297 0.173 1 87.69 184 ASN A CA 1
ATOM 1496 C C . ASN A 1 184 ? 8.695 -15.539 0.081 1 87.69 184 ASN A C 1
ATOM 1498 O O . ASN A 1 184 ? 9.195 -16.641 -0.165 1 87.69 184 ASN A O 1
ATOM 1502 N N . GLN A 1 185 ? 7.469 -15.336 0.274 1 85.12 185 GLN A N 1
ATOM 1503 C CA . GLN A 1 185 ? 6.527 -16.438 0.129 1 85.12 185 GLN A CA 1
ATOM 1504 C C . GLN A 1 185 ? 6.445 -16.906 -1.322 1 85.12 185 GLN A C 1
ATOM 1506 O O . GLN A 1 185 ? 6.355 -18.109 -1.591 1 85.12 185 GLN A O 1
ATOM 1511 N N . HIS A 1 186 ? 6.395 -15.961 -2.242 1 89.31 186 HIS A N 1
ATOM 1512 C CA . HIS A 1 186 ? 6.434 -16.328 -3.654 1 89.31 186 HIS A CA 1
ATOM 1513 C C . HIS A 1 186 ? 7.648 -17.188 -3.971 1 89.31 186 HIS A C 1
ATOM 1515 O O . HIS A 1 186 ? 7.516 -18.234 -4.617 1 89.31 186 HIS A O 1
ATOM 1521 N N . LYS A 1 187 ? 8.789 -16.75 -3.484 1 88.25 187 LYS A N 1
ATOM 1522 C CA . LYS A 1 187 ? 10.031 -17.469 -3.729 1 88.25 187 LYS A CA 1
ATOM 1523 C C . LYS A 1 187 ? 9.969 -18.891 -3.16 1 88.25 187 LYS A C 1
ATOM 1525 O O . LYS A 1 187 ? 10.328 -19.844 -3.838 1 88.25 187 LYS A O 1
ATOM 1530 N N . ALA A 1 188 ? 9.5 -19.016 -1.951 1 84.25 188 ALA A N 1
ATOM 1531 C CA . ALA A 1 188 ? 9.391 -20.328 -1.312 1 84.25 188 ALA A CA 1
ATOM 1532 C C . ALA A 1 188 ? 8.453 -21.234 -2.1 1 84.25 188 ALA A C 1
ATOM 1534 O O . ALA A 1 188 ? 8.758 -22.422 -2.291 1 84.25 188 ALA A O 1
ATOM 1535 N N . LEU A 1 189 ? 7.352 -20.719 -2.527 1 84.69 189 LEU A N 1
ATOM 1536 C CA . LEU A 1 189 ? 6.375 -21.484 -3.301 1 84.69 189 LEU A CA 1
ATOM 1537 C C . LEU A 1 189 ? 6.973 -21.953 -4.625 1 84.69 189 LEU A C 1
ATOM 1539 O O . LEU A 1 189 ? 6.809 -23.109 -5.012 1 84.69 189 LEU A O 1
ATOM 1543 N N . LEU A 1 190 ? 7.621 -21.078 -5.297 1 88.5 190 LEU A N 1
ATOM 1544 C CA . LEU A 1 190 ? 8.211 -21.391 -6.598 1 88.5 190 LEU A CA 1
ATOM 1545 C C . LEU A 1 190 ? 9.297 -22.453 -6.465 1 88.5 190 LEU A C 1
ATOM 1547 O O . LEU A 1 190 ? 9.391 -23.359 -7.301 1 88.5 190 LEU A O 1
ATOM 1551 N N . LEU A 1 191 ? 10.117 -22.344 -5.398 1 86.25 191 LEU A N 1
ATOM 1552 C CA . LEU A 1 191 ? 11.156 -23.328 -5.168 1 86.25 191 LEU A CA 1
ATOM 1553 C C . LEU A 1 191 ? 10.555 -24.703 -4.91 1 86.25 191 LEU A C 1
ATOM 1555 O O . LEU A 1 191 ? 11.047 -25.719 -5.418 1 86.25 191 LEU A O 1
ATOM 1559 N N . LYS A 1 192 ? 9.508 -24.766 -4.219 1 82.5 192 LYS A N 1
ATOM 1560 C CA . LYS A 1 192 ? 8.836 -26.031 -3.941 1 82.5 192 LYS A CA 1
ATOM 1561 C C . LYS A 1 192 ? 8.195 -26.594 -5.203 1 82.5 192 LYS A C 1
ATOM 1563 O O . LYS A 1 192 ? 8.188 -27.812 -5.406 1 82.5 192 LYS A O 1
ATOM 1568 N N . LEU A 1 193 ? 7.598 -25.734 -5.98 1 84 193 LEU A N 1
ATOM 1569 C CA . LEU A 1 193 ? 7.027 -26.172 -7.254 1 84 193 LEU A CA 1
ATOM 1570 C C . LEU A 1 193 ? 8.102 -26.75 -8.164 1 84 193 LEU A C 1
ATOM 1572 O O . LEU A 1 193 ? 7.895 -27.781 -8.797 1 84 193 LEU A O 1
ATOM 1576 N N . LYS A 1 194 ? 9.203 -26.109 -8.195 1 84.12 194 LYS A N 1
ATOM 1577 C CA . LYS A 1 194 ? 10.328 -26.594 -9 1 84.12 194 LYS A CA 1
ATOM 1578 C C . LYS A 1 194 ? 10.789 -27.969 -8.523 1 84.12 194 LYS A C 1
ATOM 1580 O O . LYS A 1 194 ? 11.047 -28.859 -9.344 1 84.12 194 LYS A O 1
ATOM 1585 N N . GLU A 1 195 ? 10.891 -28.125 -7.223 1 83.56 195 GLU A N 1
ATOM 1586 C CA . GLU A 1 195 ? 11.297 -29.406 -6.656 1 83.56 195 GLU A CA 1
ATOM 1587 C C . GLU A 1 195 ? 10.328 -30.516 -7.043 1 83.56 195 GLU A C 1
ATOM 1589 O O . GLU A 1 195 ? 10.742 -31.641 -7.375 1 83.56 195 GLU A O 1
ATOM 1594 N N . ARG A 1 196 ? 9.086 -30.203 -7.016 1 79.25 196 ARG A N 1
ATOM 1595 C CA . ARG A 1 196 ? 8.055 -31.188 -7.332 1 79.25 196 ARG A CA 1
ATOM 1596 C C . ARG A 1 196 ? 8.094 -31.578 -8.805 1 79.25 196 ARG A C 1
ATOM 1598 O O . ARG A 1 196 ? 7.949 -32.75 -9.156 1 79.25 196 ARG A O 1
ATOM 1605 N N . ILE A 1 197 ? 8.305 -30.641 -9.609 1 78.25 197 ILE A N 1
ATOM 1606 C CA . ILE A 1 197 ? 8.312 -30.875 -11.047 1 78.25 197 ILE A CA 1
ATOM 1607 C C . ILE A 1 197 ? 9.586 -31.609 -11.438 1 78.25 197 ILE A C 1
ATOM 1609 O O . ILE A 1 197 ? 9.578 -32.469 -12.344 1 78.25 197 ILE A O 1
ATOM 1613 N N . GLU A 1 198 ? 10.648 -31.391 -10.625 1 76.94 198 GLU A N 1
ATOM 1614 C CA . GLU A 1 198 ? 11.93 -32.031 -10.914 1 76.94 198 GLU A CA 1
ATOM 1615 C C . GLU A 1 198 ? 11.977 -33.438 -10.328 1 76.94 198 GLU A C 1
ATOM 1617 O O . GLU A 1 198 ? 12.781 -34.281 -10.75 1 76.94 198 GLU A O 1
ATOM 1622 N N . SER A 1 199 ? 11.383 -33.656 -9.078 1 68.88 199 SER A N 1
ATOM 1623 C CA . SER A 1 199 ? 11.445 -34.938 -8.422 1 68.88 199 SER A CA 1
ATOM 1624 C C . SER A 1 199 ? 10.906 -36.062 -9.32 1 68.88 199 SER A C 1
ATOM 1626 O O . SER A 1 199 ? 11.156 -37.25 -9.078 1 68.88 199 SER A O 1
ATOM 1628 N N . GLU A 1 200 ? 10.602 -35.906 -10.539 1 53.69 200 GLU A N 1
ATOM 1629 C CA . GLU A 1 200 ? 10.492 -37.094 -11.344 1 53.69 200 GLU A CA 1
ATOM 1630 C C . GLU A 1 200 ? 11.844 -37.5 -11.953 1 53.69 200 GLU A C 1
ATOM 1632 O O . GLU A 1 200 ? 12.609 -36.625 -12.367 1 53.69 200 GLU A O 1
ATOM 1637 N N . MET B 1 1 ? -22.234 -2.781 2.232 1 69.81 1 MET B N 1
ATOM 1638 C CA . MET B 1 1 ? -21.422 -2.047 1.271 1 69.81 1 MET B CA 1
ATOM 1639 C C . MET B 1 1 ? -20.312 -2.936 0.7 1 69.81 1 MET B C 1
ATOM 1641 O O . MET B 1 1 ? -19.688 -3.701 1.434 1 69.81 1 MET B O 1
ATOM 1645 N N . LYS B 1 2 ? -20.266 -2.744 -0.65 1 81.06 2 LYS B N 1
ATOM 1646 C CA . LYS B 1 2 ? -19.25 -3.543 -1.335 1 81.06 2 LYS B CA 1
ATOM 1647 C C . LYS B 1 2 ? -17.859 -2.971 -1.106 1 81.06 2 LYS B C 1
ATOM 1649 O O . LYS B 1 2 ? -17.703 -1.774 -0.848 1 81.06 2 LYS B O 1
ATOM 1654 N N . LEU B 1 3 ? -16.906 -3.838 -1.145 1 83.69 3 LEU B N 1
ATOM 1655 C CA . LEU B 1 3 ? -15.523 -3.455 -0.902 1 83.69 3 LEU B CA 1
ATOM 1656 C C . LEU B 1 3 ? -15.102 -2.322 -1.832 1 83.69 3 LEU B C 1
ATOM 1658 O O . LEU B 1 3 ? -14.477 -1.353 -1.394 1 83.69 3 LEU B O 1
ATOM 1662 N N . ILE B 1 4 ? -15.523 -2.395 -3.039 1 84.81 4 ILE B N 1
ATOM 1663 C CA . ILE B 1 4 ? -15.133 -1.406 -4.039 1 84.81 4 ILE B CA 1
ATOM 1664 C C . ILE B 1 4 ? -15.773 -0.059 -3.713 1 84.81 4 ILE B C 1
ATOM 1666 O O . ILE B 1 4 ? -15.172 0.994 -3.945 1 84.81 4 ILE B O 1
ATOM 1670 N N . GLU B 1 5 ? -16.922 -0.122 -3.207 1 89.81 5 GLU B N 1
ATOM 1671 C CA . GLU B 1 5 ? -17.609 1.105 -2.809 1 89.81 5 GLU B CA 1
ATOM 1672 C C . GLU B 1 5 ? -16.891 1.777 -1.638 1 89.81 5 GLU B C 1
ATOM 1674 O O . GLU B 1 5 ? -16.797 3.004 -1.59 1 89.81 5 GLU B O 1
ATOM 1679 N N . ILE B 1 6 ? -16.438 0.941 -0.726 1 93.94 6 ILE B N 1
ATOM 1680 C CA . ILE B 1 6 ? -15.695 1.462 0.415 1 93.94 6 ILE B CA 1
ATOM 1681 C C . ILE B 1 6 ? -14.422 2.145 -0.071 1 93.94 6 ILE B C 1
ATOM 1683 O O . ILE B 1 6 ? -14.086 3.24 0.382 1 93.94 6 ILE B O 1
ATOM 1687 N N . ILE B 1 7 ? -13.773 1.525 -1.008 1 94.81 7 ILE B N 1
ATOM 1688 C CA . ILE B 1 7 ? -12.523 2.051 -1.558 1 94.81 7 ILE B CA 1
ATOM 1689 C C . ILE B 1 7 ? -12.789 3.385 -2.252 1 94.81 7 ILE B C 1
ATOM 1691 O O . ILE B 1 7 ? -12.047 4.352 -2.059 1 94.81 7 ILE B O 1
ATOM 1695 N N . LYS B 1 8 ? -13.844 3.461 -3.012 1 94.44 8 LYS B N 1
ATOM 1696 C CA . LYS B 1 8 ? -14.203 4.691 -3.711 1 94.44 8 LYS B CA 1
ATOM 1697 C C . LYS B 1 8 ? -14.555 5.801 -2.727 1 94.44 8 LYS B C 1
ATOM 1699 O O . LYS B 1 8 ? -14.164 6.957 -2.916 1 94.44 8 LYS B O 1
ATOM 1704 N N . GLU B 1 9 ? -15.25 5.434 -1.737 1 96.19 9 GLU B N 1
ATOM 1705 C CA . GLU B 1 9 ? -15.602 6.41 -0.713 1 96.19 9 GLU B CA 1
ATOM 1706 C C . GLU B 1 9 ? -14.359 6.938 -0.002 1 96.19 9 GLU B C 1
ATOM 1708 O O . GLU B 1 9 ? -14.242 8.141 0.246 1 96.19 9 GLU B O 1
ATOM 1713 N N . LEU B 1 10 ? -13.469 6.035 0.301 1 97.69 10 LEU B N 1
ATOM 1714 C CA . LEU B 1 10 ? -12.234 6.418 0.971 1 97.69 10 LEU B CA 1
ATOM 1715 C C . LEU B 1 10 ? -11.406 7.352 0.093 1 97.69 10 LEU B C 1
ATOM 1717 O O . LEU B 1 10 ? -10.844 8.336 0.581 1 97.69 10 LEU B O 1
ATOM 1721 N N . LYS B 1 11 ? -11.359 7.074 -1.166 1 96.81 11 LYS B N 1
ATOM 1722 C CA . LYS B 1 11 ? -10.664 7.949 -2.109 1 96.81 11 LYS B CA 1
ATOM 1723 C C . LYS B 1 11 ? -11.234 9.367 -2.066 1 96.81 11 LYS B C 1
ATOM 1725 O O . LYS B 1 11 ? -10.477 10.336 -2.014 1 96.81 11 LYS B O 1
ATOM 1730 N N . ASN B 1 12 ? -12.508 9.438 -2.049 1 96.81 12 ASN B N 1
ATOM 1731 C CA . ASN B 1 12 ? -13.172 10.734 -2.023 1 96.81 12 ASN B CA 1
ATOM 1732 C C . ASN B 1 12 ? -12.938 11.461 -0.701 1 96.81 12 ASN B C 1
ATOM 1734 O O . ASN B 1 12 ? -12.734 12.68 -0.681 1 96.81 12 ASN B O 1
ATOM 1738 N N . MET B 1 13 ? -13 10.719 0.364 1 97.38 13 MET B N 1
ATOM 1739 C CA . MET B 1 13 ? -12.781 11.312 1.68 1 97.38 13 MET B CA 1
ATOM 1740 C C . MET B 1 13 ? -11.352 11.828 1.811 1 97.38 13 MET B C 1
ATOM 1742 O O . MET B 1 13 ? -11.125 12.891 2.387 1 97.38 13 MET B O 1
ATOM 1746 N N . GLU B 1 14 ? -10.391 11.039 1.274 1 98.12 14 GLU B N 1
ATOM 1747 C CA . GLU B 1 14 ? -9 11.492 1.273 1 98.12 14 GLU B CA 1
ATOM 1748 C C . GLU B 1 14 ? -8.844 12.797 0.501 1 98.12 14 GLU B C 1
ATOM 1750 O O . GLU B 1 14 ? -8.109 13.695 0.926 1 98.12 14 GLU B O 1
ATOM 1755 N N . GLU B 1 15 ? -9.562 12.875 -0.608 1 97.06 15 GLU B N 1
ATOM 1756 C CA . GLU B 1 15 ? -9.516 14.094 -1.412 1 97.06 15 GLU B CA 1
ATOM 1757 C C . GLU B 1 15 ? -10.125 15.281 -0.66 1 97.06 15 GLU B C 1
ATOM 1759 O O . GLU B 1 15 ? -9.594 16.391 -0.712 1 97.06 15 GLU B O 1
ATOM 1764 N N . GLU B 1 16 ? -11.195 15.031 -0.003 1 96.38 16 GLU B N 1
ATOM 1765 C CA . GLU B 1 16 ? -11.836 16.078 0.773 1 96.38 16 GLU B CA 1
ATOM 1766 C C . GLU B 1 16 ? -10.945 16.562 1.914 1 96.38 16 GLU B C 1
ATOM 1768 O O . GLU B 1 16 ? -10.828 17.766 2.158 1 96.38 16 GLU B O 1
ATOM 1773 N N . ALA B 1 17 ? -10.391 15.617 2.645 1 96.75 17 ALA B N 1
ATOM 1774 C CA . ALA B 1 17 ? -9.469 15.977 3.717 1 96.75 17 ALA B CA 1
ATOM 1775 C C . ALA B 1 17 ? -8.281 16.766 3.176 1 96.75 17 ALA B C 1
ATOM 1777 O O . ALA B 1 17 ? -7.871 17.766 3.766 1 96.75 17 ALA B O 1
ATOM 1778 N N . PHE B 1 18 ? -7.762 16.328 2.061 1 97.25 18 PHE B N 1
ATOM 1779 C CA . PHE B 1 18 ? -6.641 17.016 1.424 1 97.25 18 PHE B CA 1
ATOM 1780 C C . PHE B 1 18 ? -6.992 18.469 1.126 1 97.25 18 PHE B C 1
ATOM 1782 O O . PHE B 1 18 ? -6.223 19.375 1.45 1 97.25 18 PHE B O 1
ATOM 1789 N N . LYS B 1 19 ? -8.117 18.703 0.519 1 95.81 19 LYS B N 1
ATOM 1790 C CA . LYS B 1 19 ? -8.562 20.062 0.204 1 95.81 19 LYS B CA 1
ATOM 1791 C C . LYS B 1 19 ? -8.688 20.906 1.468 1 95.81 19 LYS B C 1
ATOM 1793 O O . LYS B 1 19 ? -8.359 22.094 1.463 1 95.81 19 LYS B O 1
ATOM 1798 N N . SER B 1 20 ? -9.172 20.297 2.508 1 93.75 20 SER B N 1
ATOM 1799 C CA . SER B 1 20 ? -9.305 21 3.777 1 93.75 20 SER B CA 1
ATOM 1800 C C . SER B 1 20 ? -7.941 21.391 4.332 1 93.75 20 SER B C 1
ATOM 1802 O O . SER B 1 20 ? -7.773 22.5 4.848 1 93.75 20 SER B O 1
ATOM 1804 N N . TYR B 1 21 ? -6.969 20.5 4.227 1 94.31 21 TYR B N 1
ATOM 1805 C CA . TYR B 1 21 ? -5.617 20.828 4.676 1 94.31 21 TYR B CA 1
ATOM 1806 C C . TYR B 1 21 ? -5.012 21.938 3.818 1 94.31 21 TYR B C 1
ATOM 1808 O O . TYR B 1 21 ? -4.305 22.812 4.328 1 94.31 21 TYR B O 1
ATOM 1816 N N . LEU B 1 22 ? -5.301 21.938 2.533 1 94.31 22 LEU B N 1
ATOM 1817 C CA . LEU B 1 22 ? -4.793 22.969 1.649 1 94.31 22 LEU B CA 1
ATOM 1818 C C . LEU B 1 22 ? -5.363 24.328 2.031 1 94.31 22 LEU B C 1
ATOM 1820 O O . LEU B 1 22 ? -4.652 25.344 1.996 1 94.31 22 LEU B O 1
ATOM 1824 N N . GLU B 1 23 ? -6.613 24.344 2.385 1 91.94 23 GLU B N 1
ATOM 1825 C CA . GLU B 1 23 ? -7.238 25.594 2.834 1 91.94 23 GLU B CA 1
ATOM 1826 C C . GLU B 1 23 ? -6.57 26.125 4.102 1 91.94 23 GLU B C 1
ATOM 1828 O O . GLU B 1 23 ? -6.355 27.328 4.242 1 91.94 23 GLU B O 1
ATOM 1833 N N . LEU B 1 24 ? -6.281 25.219 4.945 1 89.5 24 LEU B N 1
ATOM 1834 C CA . LEU B 1 24 ? -5.598 25.594 6.18 1 89.5 24 LEU B CA 1
ATOM 1835 C C . LEU B 1 24 ? -4.207 26.141 5.883 1 89.5 24 LEU B C 1
ATOM 1837 O O . LEU B 1 24 ? -3.805 27.156 6.441 1 89.5 24 LEU B O 1
ATOM 1841 N N . ILE B 1 25 ? -3.49 25.5 4.996 1 89.44 25 ILE B N 1
ATOM 1842 C CA . ILE B 1 25 ? -2.129 25.891 4.641 1 89.44 25 ILE B CA 1
ATOM 1843 C C . ILE B 1 25 ? -2.137 27.297 4.031 1 89.44 25 ILE B C 1
ATOM 1845 O O . ILE B 1 25 ? -1.247 28.094 4.312 1 89.44 25 ILE B O 1
ATOM 1849 N N . LYS B 1 26 ? -3.127 27.609 3.264 1 86.75 26 LYS B N 1
ATOM 1850 C CA . LYS B 1 26 ? -3.24 28.906 2.605 1 86.75 26 LYS B CA 1
ATOM 1851 C C . LYS B 1 26 ? -3.365 30.031 3.629 1 86.75 26 LYS B C 1
ATOM 1853 O O . LYS B 1 26 ? -2.947 31.156 3.371 1 86.75 26 LYS B O 1
ATOM 1858 N N . ASN B 1 27 ? -3.85 29.672 4.785 1 82.25 27 ASN B N 1
ATOM 1859 C CA . ASN B 1 27 ? -4.078 30.672 5.816 1 82.25 27 ASN B CA 1
ATOM 1860 C C . ASN B 1 27 ? -2.877 30.797 6.75 1 82.25 27 ASN B C 1
ATOM 1862 O O . ASN B 1 27 ? -2.844 31.672 7.613 1 82.25 27 ASN B O 1
ATOM 1866 N N . LEU B 1 28 ? -1.913 29.938 6.625 1 82.56 28 LEU B N 1
ATOM 1867 C CA . LEU B 1 28 ? -0.734 29.922 7.484 1 82.56 28 LEU B CA 1
ATOM 1868 C C . LEU B 1 28 ? 0.457 30.562 6.781 1 82.56 28 LEU B C 1
ATOM 1870 O O . LEU B 1 28 ? 1.416 29.875 6.426 1 82.56 28 LEU B O 1
ATOM 1874 N N . ARG B 1 29 ? 0.493 31.875 6.777 1 78.25 29 ARG B N 1
ATOM 1875 C CA . ARG B 1 29 ? 1.474 32.594 5.969 1 78.25 29 ARG B CA 1
ATOM 1876 C C . ARG B 1 29 ? 2.455 33.375 6.855 1 78.25 29 ARG B C 1
ATOM 1878 O O . ARG B 1 29 ? 3.473 33.875 6.371 1 78.25 29 ARG B O 1
ATOM 1885 N N . ASP B 1 30 ? 2.236 33.344 8.07 1 78.94 30 ASP B N 1
ATOM 1886 C CA . ASP B 1 30 ? 3.094 34.125 8.961 1 78.94 30 ASP B CA 1
ATOM 1887 C C . ASP B 1 30 ? 4.176 33.25 9.586 1 78.94 30 ASP B C 1
ATOM 1889 O O . ASP B 1 30 ? 3.986 32.031 9.742 1 78.94 30 ASP B O 1
ATOM 1893 N N . PRO B 1 31 ? 5.27 33.844 9.938 1 77.25 31 PRO B N 1
ATOM 1894 C CA . PRO B 1 31 ? 6.359 33.094 10.562 1 77.25 31 PRO B CA 1
ATOM 1895 C C . PRO B 1 31 ? 5.926 32.375 11.836 1 77.25 31 PRO B C 1
ATOM 1897 O O . PRO B 1 31 ? 6.441 31.297 12.156 1 77.25 31 PRO B O 1
ATOM 1900 N N . GLU B 1 32 ? 5.004 33 12.562 1 75.44 32 GLU B N 1
ATOM 1901 C CA . GLU B 1 32 ? 4.543 32.438 13.828 1 75.44 32 GLU B CA 1
ATOM 1902 C C . GLU B 1 32 ? 3.758 31.156 13.602 1 75.44 32 GLU B C 1
ATOM 1904 O O . GLU B 1 32 ? 3.605 30.344 14.516 1 75.44 32 GLU B O 1
ATOM 1909 N N . ASP B 1 33 ? 3.355 30.969 12.18 1 77.06 33 ASP B N 1
ATOM 1910 C CA . ASP B 1 33 ? 2.545 29.797 11.828 1 77.06 33 ASP B CA 1
ATOM 1911 C C . ASP B 1 33 ? 3.416 28.656 11.312 1 77.06 33 ASP B C 1
ATOM 1913 O O . ASP B 1 33 ? 2.904 27.594 10.945 1 77.06 33 ASP B O 1
ATOM 1917 N N . ALA B 1 34 ? 4.676 28.828 11.32 1 78.31 34 ALA B N 1
ATOM 1918 C CA . ALA B 1 34 ? 5.578 27.922 10.602 1 78.31 34 ALA B CA 1
ATOM 1919 C C . ALA B 1 34 ? 5.434 26.484 11.086 1 78.31 34 ALA B C 1
ATOM 1921 O O . ALA B 1 34 ? 5.387 25.562 10.281 1 78.31 34 ALA B O 1
ATOM 1922 N N . ASP B 1 35 ? 5.344 26.297 12.344 1 76.38 35 ASP B N 1
ATOM 1923 C CA . ASP B 1 35 ? 5.25 24.938 12.883 1 76.38 35 ASP B CA 1
ATOM 1924 C C . ASP B 1 35 ? 3.902 24.297 12.539 1 76.38 35 ASP B C 1
ATOM 1926 O O . ASP B 1 35 ? 3.838 23.125 12.203 1 76.38 35 ASP B O 1
ATOM 1930 N N . LEU B 1 36 ? 2.896 25.109 12.648 1 81.81 36 LEU B N 1
ATOM 1931 C CA . LEU B 1 36 ? 1.574 24.609 12.281 1 81.81 36 LEU B CA 1
ATOM 1932 C C . LEU B 1 36 ? 1.515 24.281 10.789 1 81.81 36 LEU B C 1
ATOM 1934 O O . LEU B 1 36 ? 0.911 23.281 10.398 1 81.81 36 LEU B O 1
ATOM 1938 N N . LYS B 1 37 ? 2.107 25.094 10.023 1 84.19 37 LYS B N 1
ATOM 1939 C CA . LYS B 1 37 ? 2.168 24.859 8.586 1 84.19 37 LYS B CA 1
ATOM 1940 C C . LYS B 1 37 ? 2.908 23.562 8.281 1 84.19 37 LYS B C 1
ATOM 1942 O O . LYS B 1 37 ? 2.465 22.766 7.453 1 84.19 37 LYS B O 1
ATOM 1947 N N . ARG B 1 38 ? 3.996 23.297 9 1 82.38 38 ARG B N 1
ATOM 1948 C CA . ARG B 1 38 ? 4.785 22.078 8.82 1 82.38 38 ARG B CA 1
ATOM 1949 C C . ARG B 1 38 ? 3.949 20.844 9.117 1 82.38 38 ARG B C 1
ATOM 1951 O O . ARG B 1 38 ? 3.969 19.875 8.352 1 82.38 38 ARG B O 1
ATOM 1958 N N . ILE B 1 39 ? 3.262 20.891 10.172 1 82.94 39 ILE B N 1
ATOM 1959 C CA . ILE B 1 39 ? 2.441 19.75 10.578 1 82.94 39 ILE B CA 1
ATOM 1960 C C . ILE B 1 39 ? 1.324 19.531 9.562 1 82.94 39 ILE B C 1
ATOM 1962 O O . ILE B 1 39 ? 1.052 18.391 9.164 1 82.94 39 ILE B O 1
ATOM 1966 N N . THR B 1 40 ? 0.724 20.641 9.164 1 87.25 40 THR B N 1
ATOM 1967 C CA . THR B 1 40 ? -0.384 20.547 8.219 1 87.25 40 THR B CA 1
ATOM 1968 C C . THR B 1 40 ? 0.093 20 6.875 1 87.25 40 THR B C 1
ATOM 1970 O O . THR B 1 40 ? -0.611 19.219 6.23 1 87.25 40 THR B O 1
ATOM 1973 N N . LEU B 1 41 ? 1.247 20.359 6.469 1 88.12 41 LEU B N 1
ATOM 1974 C CA . LEU B 1 41 ? 1.821 19.844 5.227 1 88.12 41 LEU B CA 1
ATOM 1975 C C . LEU B 1 41 ? 2.061 18.344 5.309 1 88.12 41 LEU B C 1
ATOM 1977 O O . LEU B 1 41 ? 1.794 17.609 4.352 1 88.12 41 LEU B O 1
ATOM 1981 N N . ARG B 1 42 ? 2.535 17.859 6.438 1 85.94 42 ARG B N 1
ATOM 1982 C CA . ARG B 1 42 ? 2.75 16.422 6.625 1 85.94 42 ARG B CA 1
ATOM 1983 C C . ARG B 1 42 ? 1.436 15.656 6.527 1 85.94 42 ARG B C 1
ATOM 1985 O O . ARG B 1 42 ? 1.384 14.578 5.93 1 85.94 42 ARG B O 1
ATOM 1992 N N . LEU B 1 43 ? 0.444 16.266 7.109 1 90.94 43 LEU B N 1
ATOM 1993 C CA . LEU B 1 43 ? -0.876 15.656 7.043 1 90.94 43 LEU B CA 1
ATOM 1994 C C . LEU B 1 43 ? -1.383 15.609 5.605 1 90.94 43 LEU B C 1
ATOM 1996 O O . LEU B 1 43 ? -1.941 14.602 5.168 1 90.94 43 LEU B O 1
ATOM 2000 N N . ALA B 1 44 ? -1.174 16.703 4.922 1 93.12 44 ALA B N 1
ATOM 2001 C CA . ALA B 1 44 ? -1.593 16.781 3.525 1 93.12 44 ALA B CA 1
ATOM 2002 C C . ALA B 1 44 ? -0.855 15.742 2.676 1 93.12 44 ALA B C 1
ATOM 2004 O O . ALA B 1 44 ? -1.451 15.109 1.8 1 93.12 44 ALA B O 1
ATOM 2005 N N . VAL B 1 45 ? 0.42 15.562 2.922 1 91.62 45 VAL B N 1
ATOM 2006 C CA . VAL B 1 45 ? 1.219 14.57 2.211 1 91.62 45 VAL B CA 1
ATOM 2007 C C . VAL B 1 45 ? 0.641 13.172 2.445 1 91.62 45 VAL B C 1
ATOM 2009 O O . VAL B 1 45 ? 0.503 12.391 1.506 1 91.62 45 VAL B O 1
ATOM 2012 N N . ASP B 1 46 ? 0.322 12.867 3.67 1 93.88 46 ASP B N 1
ATOM 2013 C CA . ASP B 1 46 ? -0.262 11.57 3.986 1 93.88 46 ASP B CA 1
ATOM 2014 C C . ASP B 1 46 ? -1.523 11.32 3.164 1 93.88 46 ASP B C 1
ATOM 2016 O O . ASP B 1 46 ? -1.737 10.211 2.666 1 93.88 46 ASP B O 1
ATOM 2020 N N . LYS B 1 47 ? -2.324 12.398 3.074 1 97 47 LYS B N 1
ATOM 2021 C CA . LYS B 1 47 ? -3.572 12.242 2.334 1 97 47 LYS B CA 1
ATOM 2022 C C . LYS B 1 47 ? -3.305 11.938 0.862 1 97 47 LYS B C 1
ATOM 2024 O O . LYS B 1 47 ? -4.043 11.18 0.232 1 97 47 LYS B O 1
ATOM 2029 N N . ILE B 1 48 ? -2.262 12.539 0.281 1 96.56 48 ILE B N 1
ATOM 2030 C CA . ILE B 1 48 ? -1.869 12.242 -1.091 1 96.56 48 ILE B CA 1
ATOM 2031 C C . ILE B 1 48 ? -1.541 10.758 -1.221 1 96.56 48 ILE B C 1
ATOM 2033 O O . ILE B 1 48 ? -2.045 10.078 -2.121 1 96.56 48 ILE B O 1
ATOM 2037 N N . PHE B 1 49 ? -0.764 10.273 -0.317 1 96.56 49 PHE B N 1
ATOM 2038 C CA . PHE B 1 49 ? -0.357 8.875 -0.364 1 96.56 49 PHE B CA 1
ATOM 2039 C C . PHE B 1 49 ? -1.561 7.953 -0.198 1 96.56 49 PHE B C 1
ATOM 2041 O O . PHE B 1 49 ? -1.738 7.008 -0.969 1 96.56 49 PHE B O 1
ATOM 2048 N N . HIS B 1 50 ? -2.361 8.25 0.822 1 98.12 50 HIS B N 1
ATOM 2049 C CA . HIS B 1 50 ? -3.521 7.402 1.072 1 98.12 50 HIS B CA 1
ATOM 2050 C C . HIS B 1 50 ? -4.441 7.355 -0.142 1 98.12 50 HIS B C 1
ATOM 2052 O O . HIS B 1 50 ? -4.898 6.281 -0.539 1 98.12 50 HIS B O 1
ATOM 2058 N N . ARG B 1 51 ? -4.684 8.453 -0.727 1 98.12 51 ARG B N 1
ATOM 2059 C CA . ARG B 1 51 ? -5.566 8.523 -1.889 1 98.12 51 ARG B CA 1
ATOM 2060 C C . ARG B 1 51 ? -4.996 7.719 -3.055 1 98.12 51 ARG B C 1
ATOM 2062 O O . ARG B 1 51 ? -5.711 6.945 -3.689 1 98.12 51 ARG B O 1
ATOM 2069 N N . GLU B 1 52 ? -3.721 7.941 -3.391 1 98.19 52 GLU B N 1
ATOM 2070 C CA . GLU B 1 52 ? -3.086 7.219 -4.488 1 98.19 52 GLU B CA 1
ATOM 2071 C C . GLU B 1 52 ? -3.096 5.715 -4.238 1 98.19 52 GLU B C 1
ATOM 2073 O O . GLU B 1 52 ? -3.277 4.926 -5.168 1 98.19 52 GLU B O 1
ATOM 2078 N N . LEU B 1 53 ? -2.896 5.32 -3.008 1 98 53 LEU B N 1
ATOM 2079 C CA . LEU B 1 53 ? -2.91 3.904 -2.664 1 98 53 LEU B CA 1
ATOM 2080 C C . LEU B 1 53 ? -4.309 3.316 -2.832 1 98 53 LEU B C 1
ATOM 2082 O O . LEU B 1 53 ? -4.457 2.199 -3.334 1 98 53 LEU B O 1
ATOM 2086 N N . MET B 1 54 ? -5.309 4.074 -2.41 1 97.56 54 MET B N 1
ATOM 2087 C CA . MET B 1 54 ? -6.676 3.605 -2.617 1 97.56 54 MET B CA 1
ATOM 2088 C C . MET B 1 54 ? -6.984 3.469 -4.105 1 97.56 54 MET B C 1
ATOM 2090 O O . MET B 1 54 ? -7.637 2.51 -4.523 1 97.56 54 MET B O 1
ATOM 2094 N N . GLU B 1 55 ? -6.527 4.391 -4.898 1 97.69 55 GLU B N 1
ATOM 2095 C CA . GLU B 1 55 ? -6.715 4.297 -6.344 1 97.69 55 GLU B CA 1
ATOM 2096 C C . GLU B 1 55 ? -6.031 3.059 -6.91 1 97.69 55 GLU B C 1
ATOM 2098 O O . GLU B 1 55 ? -6.574 2.393 -7.793 1 97.69 55 GLU B O 1
ATOM 2103 N N . ALA B 1 56 ? -4.852 2.803 -6.441 1 97.81 56 ALA B N 1
ATOM 2104 C CA . ALA B 1 56 ? -4.102 1.63 -6.883 1 97.81 56 ALA B CA 1
ATOM 2105 C C . ALA B 1 56 ? -4.848 0.343 -6.543 1 97.81 56 ALA B C 1
ATOM 2107 O O . ALA B 1 56 ? -4.902 -0.584 -7.352 1 97.81 56 ALA B O 1
ATOM 2108 N N . ILE B 1 57 ? -5.402 0.279 -5.332 1 96.06 57 ILE B N 1
ATOM 2109 C CA . ILE B 1 57 ? -6.129 -0.91 -4.906 1 96.06 57 ILE B CA 1
ATOM 2110 C C . ILE B 1 57 ? -7.352 -1.113 -5.797 1 96.06 57 ILE B C 1
ATOM 2112 O O . ILE B 1 57 ? -7.641 -2.234 -6.223 1 96.06 57 ILE B O 1
ATOM 2116 N N . GLU B 1 58 ? -8.055 -0.027 -6.074 1 94.06 58 GLU B N 1
ATOM 2117 C CA . GLU B 1 58 ? -9.211 -0.1 -6.965 1 94.06 58 GLU B CA 1
ATOM 2118 C C . GLU B 1 58 ? -8.828 -0.663 -8.328 1 94.06 58 GLU B C 1
ATOM 2120 O O . GLU B 1 58 ? -9.469 -1.593 -8.828 1 94.06 58 GLU B O 1
ATOM 2125 N N . ARG B 1 59 ? -7.773 -0.18 -8.953 1 95.31 59 ARG B N 1
ATOM 2126 C CA . ARG B 1 59 ? -7.312 -0.628 -10.258 1 95.31 59 ARG B CA 1
ATOM 2127 C C . ARG B 1 59 ? -6.844 -2.078 -10.211 1 95.31 59 ARG B C 1
ATOM 2129 O O . ARG B 1 59 ? -7.141 -2.863 -11.117 1 95.31 59 ARG B O 1
ATOM 2136 N N . ALA B 1 60 ? -6.102 -2.391 -9.156 1 94.56 60 ALA B N 1
ATOM 2137 C CA . ALA B 1 60 ? -5.594 -3.754 -9.016 1 94.56 60 ALA B CA 1
ATOM 2138 C C . ALA B 1 60 ? -6.742 -4.758 -8.914 1 94.56 60 ALA B C 1
ATOM 2140 O O . ALA B 1 60 ? -6.676 -5.84 -9.5 1 94.56 60 ALA B O 1
ATOM 2141 N N . TYR B 1 61 ? -7.691 -4.34 -8.141 1 89.5 61 TYR B N 1
ATOM 2142 C CA . TYR B 1 61 ? -8.859 -5.203 -8.008 1 89.5 61 TYR B CA 1
ATOM 2143 C C . TYR B 1 61 ? -9.523 -5.438 -9.367 1 89.5 61 TYR B C 1
ATOM 2145 O O . TYR B 1 61 ? -9.797 -6.578 -9.742 1 89.5 61 TYR B O 1
ATOM 2153 N N . GLU B 1 62 ? -9.742 -4.426 -10.094 1 90.81 62 GLU B N 1
ATOM 2154 C CA . GLU B 1 62 ? -10.375 -4.527 -11.406 1 90.81 62 GLU B CA 1
ATOM 2155 C C . GLU B 1 62 ? -9.562 -5.406 -12.344 1 90.81 62 GLU B C 1
ATOM 2157 O O . GLU B 1 62 ? -10.109 -6.285 -13.016 1 90.81 62 GLU B O 1
ATOM 2162 N N . LYS B 1 63 ? -8.289 -5.203 -12.383 1 93.56 63 LYS B N 1
ATOM 2163 C CA . LYS B 1 63 ? -7.406 -5.973 -13.258 1 93.56 63 LYS B CA 1
ATOM 2164 C C . LYS B 1 63 ? -7.348 -7.434 -12.828 1 93.56 63 LYS B C 1
ATOM 2166 O O . LYS B 1 63 ? -7.289 -8.328 -13.672 1 93.56 63 LYS B O 1
ATOM 2171 N N . SER B 1 64 ? -7.34 -7.652 -11.523 1 91.31 64 SER B N 1
ATOM 2172 C CA . SER B 1 64 ? -7.27 -9.016 -11.016 1 91.31 64 SER B CA 1
ATOM 2173 C C . SER B 1 64 ? -8.547 -9.789 -11.328 1 91.31 64 SER B C 1
ATOM 2175 O O . SER B 1 64 ? -8.492 -10.969 -11.703 1 91.31 64 SER B O 1
ATOM 2177 N N . VAL B 1 65 ? -9.648 -9.117 -11.148 1 87.19 65 VAL B N 1
ATOM 2178 C CA . VAL B 1 65 ? -10.93 -9.758 -11.461 1 87.19 65 VAL B CA 1
ATOM 2179 C C . VAL B 1 65 ? -10.961 -10.148 -12.938 1 87.19 65 VAL B C 1
ATOM 2181 O O . VAL B 1 65 ? -11.375 -11.258 -13.281 1 87.19 65 VAL B O 1
ATOM 2184 N N . LYS B 1 66 ? -10.531 -9.305 -13.789 1 90.31 66 LYS B N 1
ATOM 2185 C CA . LYS B 1 66 ? -10.484 -9.586 -15.219 1 90.31 66 LYS B CA 1
ATOM 2186 C C . LYS B 1 66 ? -9.562 -10.766 -15.516 1 90.31 66 LYS B C 1
ATOM 2188 O O . LYS B 1 66 ? -9.898 -11.641 -16.312 1 90.31 66 LYS B O 1
ATOM 2193 N N . LEU B 1 67 ? -8.406 -10.789 -14.891 1 91.62 67 LEU B N 1
ATOM 2194 C CA . LEU B 1 67 ? -7.449 -11.875 -15.07 1 91.62 67 LEU B CA 1
ATOM 2195 C C . LEU B 1 67 ? -8.078 -13.219 -14.727 1 91.62 67 LEU B C 1
ATOM 2197 O O . LEU B 1 67 ? -7.945 -14.188 -15.484 1 91.62 67 LEU B O 1
ATOM 2201 N N . ILE B 1 68 ? -8.695 -13.25 -13.578 1 87 68 ILE B N 1
ATOM 2202 C CA . ILE B 1 68 ? -9.273 -14.5 -13.102 1 87 68 ILE B CA 1
ATOM 2203 C C . ILE B 1 68 ? -10.406 -14.93 -14.031 1 87 68 ILE B C 1
ATOM 2205 O O . ILE B 1 68 ? -10.469 -16.094 -14.438 1 87 68 ILE B O 1
ATOM 2209 N N . ARG B 1 69 ? -11.258 -14.047 -14.406 1 85.31 69 ARG B N 1
ATOM 2210 C CA . ARG B 1 69 ? -12.375 -14.352 -15.281 1 85.31 69 ARG B CA 1
ATOM 2211 C C . ARG B 1 69 ? -11.891 -14.891 -16.625 1 85.31 69 ARG B C 1
ATOM 2213 O O . ARG B 1 69 ? -12.453 -15.844 -17.172 1 85.31 69 ARG B O 1
ATOM 2220 N N . ASP B 1 70 ? -10.805 -14.383 -17.156 1 88.62 70 ASP B N 1
ATOM 2221 C CA . ASP B 1 70 ? -10.281 -14.742 -18.469 1 88.62 70 ASP B CA 1
ATOM 2222 C C . ASP B 1 70 ? -9.602 -16.109 -18.438 1 88.62 70 ASP B C 1
ATOM 2224 O O . ASP B 1 70 ? -9.359 -16.703 -19.484 1 88.62 70 ASP B O 1
ATOM 2228 N N . ASN B 1 71 ? -9.305 -16.609 -17.172 1 85.44 71 ASN B N 1
ATOM 2229 C CA . ASN B 1 71 ? -8.469 -17.797 -17.141 1 85.44 71 ASN B CA 1
ATOM 2230 C C . ASN B 1 71 ? -9.102 -18.906 -16.297 1 85.44 71 ASN B C 1
ATOM 2232 O O . ASN B 1 71 ? -8.445 -19.891 -15.969 1 85.44 71 ASN B O 1
ATOM 2236 N N . ILE B 1 72 ? -10.234 -18.734 -15.938 1 78 72 ILE B N 1
ATOM 2237 C CA . ILE B 1 72 ? -10.859 -19.75 -15.102 1 78 72 ILE B CA 1
ATOM 2238 C C . ILE B 1 72 ? -11.5 -20.812 -15.977 1 78 72 ILE B C 1
ATOM 2240 O O . ILE B 1 72 ? -11.734 -21.938 -15.523 1 78 72 ILE B O 1
ATOM 2244 N N . GLU B 1 73 ? -11.688 -20.516 -17.234 1 74.94 73 GLU B N 1
ATOM 2245 C CA . GLU B 1 73 ? -12.258 -21.5 -18.141 1 74.94 73 GLU B CA 1
ATOM 2246 C C . GLU B 1 73 ? -11.156 -22.25 -18.891 1 74.94 73 GLU B C 1
ATOM 2248 O O . GLU B 1 73 ? -10.141 -21.672 -19.266 1 74.94 73 GLU B O 1
ATOM 2253 N N . PRO B 1 74 ? -11.359 -23.578 -19.188 1 67.56 74 PRO B N 1
ATOM 2254 C CA . PRO B 1 74 ? -12.445 -24.422 -18.688 1 67.56 74 PRO B CA 1
ATOM 2255 C C . PRO B 1 74 ? -12.391 -24.625 -17.172 1 67.56 74 PRO B C 1
ATOM 2257 O O . PRO B 1 74 ? -11.305 -24.641 -16.594 1 67.56 74 PRO B O 1
ATOM 2260 N N . TYR B 1 75 ? -13.516 -24.641 -16.656 1 65.69 75 TYR B N 1
ATOM 2261 C CA . TYR B 1 75 ? -13.633 -24.75 -15.211 1 65.69 75 TYR B CA 1
ATOM 2262 C C . TYR B 1 75 ? -13.516 -26.203 -14.758 1 65.69 75 TYR B C 1
ATOM 2264 O O . TYR B 1 75 ? -14.086 -27.094 -15.375 1 65.69 75 TYR B O 1
ATOM 2272 N N . TYR B 1 76 ? -12.57 -26.328 -13.922 1 70.44 76 TYR B N 1
ATOM 2273 C CA . TYR B 1 76 ? -12.43 -27.609 -13.234 1 70.44 76 TYR B CA 1
ATOM 2274 C C . TYR B 1 76 ? -12.789 -27.469 -11.758 1 70.44 76 TYR B C 1
ATOM 2276 O O . TYR B 1 76 ? -12.664 -26.391 -11.18 1 70.44 76 TYR B O 1
ATOM 2284 N N . PRO B 1 77 ? -13.305 -28.438 -11.156 1 69.44 77 PRO B N 1
ATOM 2285 C CA . PRO B 1 77 ? -13.68 -28.391 -9.734 1 69.44 77 PRO B CA 1
ATOM 2286 C C . PRO B 1 77 ? -12.555 -27.859 -8.852 1 69.44 77 PRO B C 1
ATOM 2288 O O . PRO B 1 77 ? -12.82 -27.219 -7.836 1 69.44 77 PRO B O 1
ATOM 2291 N N . GLU B 1 78 ? -11.344 -28.062 -9.281 1 65 78 GLU B N 1
ATOM 2292 C CA . GLU B 1 78 ? -10.18 -27.656 -8.5 1 65 78 GLU B CA 1
ATOM 2293 C C . GLU B 1 78 ? -10.047 -26.125 -8.469 1 65 78 GLU B C 1
ATOM 2295 O O . GLU B 1 78 ? -9.383 -25.578 -7.594 1 65 78 GLU B O 1
ATOM 2300 N N . LEU B 1 79 ? -10.797 -25.578 -9.406 1 69.31 79 LEU B N 1
ATOM 2301 C CA . LEU B 1 79 ? -10.742 -24.125 -9.516 1 69.31 79 LEU B CA 1
ATOM 2302 C C . LEU B 1 79 ? -11.93 -23.484 -8.789 1 69.31 79 LEU B C 1
ATOM 2304 O O . LEU B 1 79 ? -12.07 -22.266 -8.789 1 69.31 79 LEU B O 1
ATOM 2308 N N . GLU B 1 80 ? -12.633 -24.25 -8.023 1 70.94 80 GLU B N 1
ATOM 2309 C CA . GLU B 1 80 ? -13.844 -23.797 -7.344 1 70.94 80 GLU B CA 1
ATOM 2310 C C . GLU B 1 80 ? -13.523 -22.703 -6.324 1 70.94 80 GLU B C 1
ATOM 2312 O O . GLU B 1 80 ? -14.234 -21.703 -6.23 1 70.94 80 GLU B O 1
ATOM 2317 N N . PRO B 1 81 ? -12.422 -22.875 -5.602 1 67.06 81 PRO B N 1
ATOM 2318 C CA . PRO B 1 81 ? -12.125 -21.797 -4.641 1 67.06 81 PRO B CA 1
ATOM 2319 C C . PRO B 1 81 ? -11.914 -20.453 -5.312 1 67.06 81 PRO B C 1
ATOM 2321 O O . PRO B 1 81 ? -12.289 -19.406 -4.754 1 67.06 81 PRO B O 1
ATOM 2324 N N . ILE B 1 82 ? -11.344 -20.469 -6.465 1 67.94 82 ILE B N 1
ATOM 2325 C CA . ILE B 1 82 ? -11.141 -19.234 -7.215 1 67.94 82 ILE B CA 1
ATOM 2326 C C . ILE B 1 82 ? -12.484 -18.703 -7.711 1 67.94 82 ILE B C 1
ATOM 2328 O O . ILE B 1 82 ? -12.734 -17.484 -7.672 1 67.94 82 ILE B O 1
ATOM 2332 N N . ARG B 1 83 ? -13.273 -19.609 -8.078 1 71.75 83 ARG B N 1
ATOM 2333 C CA . ARG B 1 83 ? -14.602 -19.219 -8.562 1 71.75 83 ARG B CA 1
ATOM 2334 C C . ARG B 1 83 ? -15.422 -18.594 -7.438 1 71.75 83 ARG B C 1
ATOM 2336 O O . ARG B 1 83 ? -16.109 -17.578 -7.648 1 71.75 83 ARG B O 1
ATOM 2343 N N . GLU B 1 84 ? -15.289 -19.25 -6.336 1 69.81 84 GLU B N 1
ATOM 2344 C CA . GLU B 1 84 ? -16.016 -18.734 -5.18 1 69.81 84 GLU B CA 1
ATOM 2345 C C . GLU B 1 84 ? -15.523 -17.344 -4.809 1 69.81 84 GLU B C 1
ATOM 2347 O O . GLU B 1 84 ? -16.328 -16.469 -4.465 1 69.81 84 GLU B O 1
ATOM 2352 N N . SER B 1 85 ? -14.219 -17.266 -4.961 1 66.88 85 SER B N 1
ATOM 2353 C CA . SER B 1 85 ? -13.656 -15.945 -4.688 1 66.88 85 SER B CA 1
ATOM 2354 C C . SER B 1 85 ? -14.148 -14.914 -5.695 1 66.88 85 SER B C 1
ATOM 2356 O O . SER B 1 85 ? -14.43 -13.773 -5.336 1 66.88 85 SER B O 1
ATOM 2358 N N . LEU B 1 86 ? -14.266 -15.336 -6.902 1 70.94 86 LEU B N 1
ATOM 2359 C CA . LEU B 1 86 ? -14.773 -14.469 -7.953 1 70.94 86 LEU B CA 1
ATOM 2360 C C . LEU B 1 86 ? -16.219 -14.078 -7.684 1 70.94 86 LEU B C 1
ATOM 2362 O O . LEU B 1 86 ? -16.625 -12.938 -7.922 1 70.94 86 LEU B O 1
ATOM 2366 N N . LEU B 1 87 ? -16.906 -15.039 -7.176 1 69.94 87 LEU B N 1
ATOM 2367 C CA . LEU B 1 87 ? -18.297 -14.766 -6.859 1 69.94 87 LEU B CA 1
ATOM 2368 C C . LEU B 1 87 ? -18.406 -13.742 -5.738 1 69.94 87 LEU B C 1
ATOM 2370 O O . LEU B 1 87 ? -19.266 -12.852 -5.793 1 69.94 87 LEU B O 1
ATOM 2374 N N . GLU B 1 88 ? -17.5 -13.969 -4.859 1 69.5 88 GLU B N 1
ATOM 2375 C CA . GLU B 1 88 ? -17.484 -13 -3.768 1 69.5 88 GLU B CA 1
ATOM 2376 C C . GLU B 1 88 ? -17.062 -11.617 -4.258 1 69.5 88 GLU B C 1
ATOM 2378 O O . GLU B 1 88 ? -17.578 -10.602 -3.797 1 69.5 88 GLU B O 1
ATOM 2383 N N . LEU B 1 89 ? -16.234 -11.672 -5.191 1 69.5 89 LEU B N 1
ATOM 2384 C CA . LEU B 1 89 ? -15.758 -10.438 -5.801 1 69.5 89 LEU B CA 1
ATOM 2385 C C . LEU B 1 89 ? -16.875 -9.734 -6.566 1 69.5 89 LEU B C 1
ATOM 2387 O O . LEU B 1 89 ? -17.031 -8.516 -6.48 1 69.5 89 LEU B O 1
ATOM 2391 N N . ASP B 1 90 ? -17.531 -10.492 -7.273 1 68 90 ASP B N 1
ATOM 2392 C CA . ASP B 1 90 ? -18.641 -9.961 -8.062 1 68 90 ASP B CA 1
ATOM 2393 C C . ASP B 1 90 ? -19.688 -9.305 -7.16 1 68 90 ASP B C 1
ATOM 2395 O O . ASP B 1 90 ? -20.359 -8.352 -7.566 1 68 90 ASP B O 1
ATOM 2399 N N . GLN B 1 91 ? -19.531 -9.875 -5.957 1 65.19 91 GLN B N 1
ATOM 2400 C CA . GLN B 1 91 ? -20.453 -9.289 -4.992 1 65.19 91 GLN B CA 1
ATOM 2401 C C . GLN B 1 91 ? -19.797 -8.141 -4.227 1 65.19 91 GLN B C 1
ATOM 2403 O O . GLN B 1 91 ? -20.422 -7.516 -3.373 1 65.19 91 GLN B O 1
ATOM 2408 N N . GLY B 1 92 ? -18.547 -7.965 -4.699 1 60.91 92 GLY B N 1
ATOM 2409 C CA . GLY B 1 92 ? -17.828 -6.859 -4.09 1 60.91 92 GLY B CA 1
ATOM 2410 C C . GLY B 1 92 ? -17.391 -7.141 -2.666 1 60.91 92 GLY B C 1
ATOM 2411 O O . GLY B 1 92 ? -17.234 -6.219 -1.865 1 60.91 92 GLY B O 1
ATOM 2412 N N . LEU B 1 93 ? -17.188 -8.328 -2.361 1 59.38 93 LEU B N 1
ATOM 2413 C CA . LEU B 1 93 ? -17.047 -8.664 -0.947 1 59.38 93 LEU B CA 1
ATOM 2414 C C . LEU B 1 93 ? -15.594 -8.883 -0.577 1 59.38 93 LEU B C 1
ATOM 2416 O O . LEU B 1 93 ? -15.234 -8.867 0.604 1 59.38 93 LEU B O 1
ATOM 2420 N N . ALA B 1 94 ? -14.766 -9.125 -1.523 1 64.56 94 ALA B N 1
ATOM 2421 C CA . ALA B 1 94 ? -13.414 -9.43 -1.067 1 64.56 94 ALA B CA 1
ATOM 2422 C C . ALA B 1 94 ? -12.375 -8.992 -2.096 1 64.56 94 ALA B C 1
ATOM 2424 O O . ALA B 1 94 ? -12.664 -8.945 -3.295 1 64.56 94 ALA B O 1
ATOM 2425 N N . LEU B 1 95 ? -11.281 -8.453 -1.49 1 71.06 95 LEU B N 1
ATOM 2426 C CA . LEU B 1 95 ? -10.125 -8.375 -2.377 1 71.06 95 LEU B CA 1
ATOM 2427 C C . LEU B 1 95 ? -9.594 -9.773 -2.701 1 71.06 95 LEU B C 1
ATOM 2429 O O . LEU B 1 95 ? -9.773 -10.703 -1.915 1 71.06 95 LEU B O 1
ATOM 2433 N N . ILE B 1 96 ? -9.141 -9.992 -3.826 1 70 96 ILE B N 1
ATOM 2434 C CA . ILE B 1 96 ? -8.641 -11.297 -4.258 1 70 96 ILE B CA 1
ATOM 2435 C C . ILE B 1 96 ? -7.488 -11.734 -3.357 1 70 96 ILE B C 1
ATOM 2437 O O . ILE B 1 96 ? -6.555 -10.969 -3.117 1 70 96 ILE B O 1
ATOM 2441 N N . PRO B 1 97 ? -7.652 -12.938 -2.758 1 72.19 97 PRO B N 1
ATOM 2442 C CA . PRO B 1 97 ? -6.551 -13.398 -1.914 1 72.19 97 PRO B CA 1
ATOM 2443 C C . PRO B 1 97 ? -5.242 -13.562 -2.688 1 72.19 97 PRO B C 1
ATOM 2445 O O . PRO B 1 97 ? -5.258 -13.969 -3.852 1 72.19 97 PRO B O 1
ATOM 2448 N N . GLY B 1 98 ? -4.207 -12.914 -2.217 1 67.81 98 GLY B N 1
ATOM 2449 C CA . GLY B 1 98 ? -2.869 -13.234 -2.693 1 67.81 98 GLY B CA 1
ATOM 2450 C C . GLY B 1 98 ? -2.252 -14.43 -1.994 1 67.81 98 GLY B C 1
ATOM 2451 O O . GLY B 1 98 ? -2.961 -15.234 -1.385 1 67.81 98 GLY B O 1
ATOM 2452 N N . VAL B 1 99 ? -1.068 -14.641 -2.309 1 68.62 99 VAL B N 1
ATOM 2453 C CA . VAL B 1 99 ? -0.328 -15.664 -1.575 1 68.62 99 VAL B CA 1
ATOM 2454 C C . VAL B 1 99 ? -0.249 -15.281 -0.098 1 68.62 99 VAL B C 1
ATOM 2456 O O . VAL B 1 99 ? 0.17 -14.172 0.243 1 68.62 99 VAL B O 1
ATOM 2459 N N . PRO B 1 100 ? -0.881 -16.078 0.657 1 60.62 100 PRO B N 1
ATOM 2460 C CA . PRO B 1 100 ? -0.938 -15.711 2.07 1 60.62 100 PRO B CA 1
ATOM 2461 C C . PRO B 1 100 ? 0.437 -15.383 2.652 1 60.62 100 PRO B C 1
ATOM 2463 O O . PRO B 1 100 ? 1.427 -16.031 2.299 1 60.62 100 PRO B O 1
ATOM 2466 N N . ALA B 1 101 ? 0.637 -14.102 3.078 1 49.56 101 ALA B N 1
ATOM 2467 C CA . ALA B 1 101 ? 1.875 -13.711 3.746 1 49.56 101 ALA B CA 1
ATOM 2468 C C . ALA B 1 101 ? 2.082 -14.508 5.027 1 49.56 101 ALA B C 1
ATOM 2470 O O . ALA B 1 101 ? 1.173 -14.617 5.855 1 49.56 101 ALA B O 1
ATOM 2471 N N . LEU B 1 102 ? 2.982 -15.461 4.949 1 40.47 102 LEU B N 1
ATOM 2472 C CA . LEU B 1 102 ? 3.24 -16.234 6.156 1 40.47 102 LEU B CA 1
ATOM 2473 C C . LEU B 1 102 ? 4.078 -15.43 7.148 1 40.47 102 LEU B C 1
ATOM 2475 O O . LEU B 1 102 ? 5.129 -14.891 6.785 1 40.47 102 LEU B O 1
ATOM 2479 N N . LEU B 1 103 ? 3.652 -14.812 7.957 1 37.84 103 LEU B N 1
ATOM 2480 C CA . LEU B 1 103 ? 4.422 -14.125 8.992 1 37.84 103 LEU B CA 1
ATOM 2481 C C . LEU B 1 103 ? 5.508 -15.039 9.555 1 37.84 103 LEU B C 1
ATOM 2483 O O . LEU B 1 103 ? 5.207 -16.094 10.109 1 37.84 103 LEU B O 1
ATOM 2487 N N . LEU B 1 104 ? 6.68 -15.344 8.867 1 32.44 104 LEU B N 1
ATOM 2488 C CA . LEU B 1 104 ? 7.746 -15.836 9.734 1 32.44 104 LEU B CA 1
ATOM 2489 C C . LEU B 1 104 ? 7.816 -15.023 11.023 1 32.44 104 LEU B C 1
ATOM 2491 O O . LEU B 1 104 ? 7.531 -13.82 11.023 1 32.44 104 LEU B O 1
ATOM 2495 N N . PRO B 1 105 ? 7.871 -15.859 12.141 1 29.73 105 PRO B N 1
ATOM 2496 C CA . PRO B 1 105 ? 8.172 -15.141 13.383 1 29.73 105 PRO B CA 1
ATOM 2497 C C . PRO B 1 105 ? 9.422 -14.266 13.266 1 29.73 105 PRO B C 1
ATOM 2499 O O . PRO B 1 105 ? 10.523 -14.789 13.078 1 29.73 105 PRO B O 1
ATOM 2502 N N . LEU B 1 106 ? 9.859 -13.672 12.336 1 29.19 106 LEU B N 1
ATOM 2503 C CA . LEU B 1 106 ? 11.07 -12.93 12.664 1 29.19 106 LEU B CA 1
ATOM 2504 C C . LEU B 1 106 ? 10.977 -12.336 14.062 1 29.19 106 LEU B C 1
ATOM 2506 O O . LEU B 1 106 ? 9.977 -11.703 14.414 1 29.19 106 LEU B O 1
ATOM 2510 N N . ASP B 1 107 ? 11.672 -13.055 15.031 1 28.25 107 ASP B N 1
ATOM 2511 C CA . ASP B 1 107 ? 12.195 -12.375 16.203 1 28.25 107 ASP B CA 1
ATOM 2512 C C . ASP B 1 107 ? 12.664 -10.961 15.859 1 28.25 107 ASP B C 1
ATOM 2514 O O . ASP B 1 107 ? 13.508 -10.391 16.562 1 28.25 107 ASP B O 1
ATOM 2518 N N . LEU B 1 108 ? 13.102 -10.711 14.688 1 29.8 108 LEU B N 1
ATOM 2519 C CA . LEU B 1 108 ? 13.812 -9.438 14.695 1 29.8 108 LEU B CA 1
ATOM 2520 C C . LEU B 1 108 ? 13.102 -8.43 15.586 1 29.8 108 LEU B C 1
ATOM 2522 O O . LEU B 1 108 ? 11.867 -8.359 15.586 1 29.8 108 LEU B O 1
ATOM 2526 N N . GLY B 1 109 ? 14.016 -7.93 16.609 1 25.44 109 GLY B N 1
ATOM 2527 C CA . GLY B 1 109 ? 14 -7 17.734 1 25.44 109 GLY B CA 1
ATOM 2528 C C . GLY B 1 109 ? 13.023 -5.855 17.531 1 25.44 109 GLY B C 1
ATOM 2529 O O . GLY B 1 109 ? 12.586 -5.582 16.422 1 25.44 109 GLY B O 1
ATOM 2530 N N . LYS B 1 110 ? 12.609 -5.41 18.703 1 28.98 110 LYS B N 1
ATOM 2531 C CA . LYS B 1 110 ? 12.086 -4.281 19.469 1 28.98 110 LYS B CA 1
ATOM 2532 C C . LYS B 1 110 ? 12.656 -2.961 18.953 1 28.98 110 LYS B C 1
ATOM 2534 O O . LYS B 1 110 ? 12.617 -1.95 19.672 1 28.98 110 LYS B O 1
ATOM 2539 N N . LEU B 1 111 ? 13.695 -2.881 18.328 1 26.55 111 LEU B N 1
ATOM 2540 C CA . LEU B 1 111 ? 14.273 -1.599 18.719 1 26.55 111 LEU B CA 1
ATOM 2541 C C . LEU B 1 111 ? 13.195 -0.519 18.797 1 26.55 111 LEU B C 1
ATOM 2543 O O . LEU B 1 111 ? 13.086 0.181 19.812 1 26.55 111 LEU B O 1
ATOM 2547 N N . GLY B 1 112 ? 13.32 0.571 17.766 1 26.16 112 GLY B N 1
ATOM 2548 C CA . GLY B 1 112 ? 13.102 1.932 18.234 1 26.16 112 GLY B CA 1
ATOM 2549 C C . GLY B 1 112 ? 11.719 2.152 18.797 1 26.16 112 GLY B C 1
ATOM 2550 O O . GLY B 1 112 ? 10.727 1.678 18.234 1 26.16 112 GLY B O 1
ATOM 2551 N N . ARG B 1 113 ? 11.727 2.207 20.109 1 28.47 113 ARG B N 1
ATOM 2552 C CA . ARG B 1 113 ? 10.695 2.615 21.062 1 28.47 113 ARG B CA 1
ATOM 2553 C C . ARG B 1 113 ? 9.766 3.654 20.453 1 28.47 113 ARG B C 1
ATOM 2555 O O . ARG B 1 113 ? 10.219 4.602 19.812 1 28.47 113 ARG B O 1
ATOM 2562 N N . ARG B 1 114 ? 8.633 3.27 20.188 1 32.12 114 ARG B N 1
ATOM 2563 C CA . ARG B 1 114 ? 7.551 4.18 19.844 1 32.12 114 ARG B CA 1
ATOM 2564 C C . ARG B 1 114 ? 7.566 5.422 20.719 1 32.12 114 ARG B C 1
ATOM 2566 O O . ARG B 1 114 ? 7.453 5.32 21.953 1 32.12 114 ARG B O 1
ATOM 2573 N N . ILE B 1 115 ? 8.445 6.227 20.594 1 33.31 115 ILE B N 1
ATOM 2574 C CA . ILE B 1 115 ? 8.195 7.383 21.438 1 33.31 115 ILE B CA 1
ATOM 2575 C C . ILE B 1 115 ? 6.695 7.668 21.5 1 33.31 115 ILE B C 1
ATOM 2577 O O . ILE B 1 115 ? 6.023 7.676 20.469 1 33.31 115 ILE B O 1
ATOM 2581 N N . PRO B 1 116 ? 6.027 7.469 22.594 1 37.5 116 PRO B N 1
ATOM 2582 C CA . PRO B 1 116 ? 4.625 7.84 22.781 1 37.5 116 PRO B CA 1
ATOM 2583 C C . PRO B 1 116 ? 4.184 8.977 21.859 1 37.5 116 PRO B C 1
ATOM 2585 O O . PRO B 1 116 ? 4.891 9.977 21.719 1 37.5 116 PRO B O 1
ATOM 2588 N N . THR B 1 117 ? 3.283 8.484 20.844 1 43.38 117 THR B N 1
ATOM 2589 C CA . THR B 1 117 ? 2.621 9.461 20 1 43.38 117 THR B CA 1
ATOM 2590 C C . THR B 1 117 ? 2.498 10.805 20.703 1 43.38 117 THR B C 1
ATOM 2592 O O . THR B 1 117 ? 2.725 11.859 20.094 1 43.38 117 THR B O 1
ATOM 2595 N N . GLU B 1 118 ? 2.199 10.461 21.938 1 44.38 118 GLU B N 1
ATOM 2596 C CA . GLU B 1 118 ? 1.939 11.648 22.734 1 44.38 118 GLU B CA 1
ATOM 2597 C C . GLU B 1 118 ? 3.193 12.508 22.875 1 44.38 118 GLU B C 1
ATOM 2599 O O . GLU B 1 118 ? 3.119 13.742 22.812 1 44.38 118 GLU B O 1
ATOM 2604 N N . ASP B 1 119 ? 4.273 11.672 23.016 1 46.41 119 ASP B N 1
ATOM 2605 C CA . ASP B 1 119 ? 5.469 12.461 23.266 1 46.41 119 ASP B CA 1
ATOM 2606 C C . ASP B 1 119 ? 5.922 13.195 22.016 1 46.41 119 ASP B C 1
ATOM 2608 O O . ASP B 1 119 ? 6.312 14.367 22.078 1 46.41 119 ASP B O 1
ATOM 2612 N N . ILE B 1 120 ? 5.871 12.461 20.891 1 50.91 120 ILE B N 1
ATOM 2613 C CA . ILE B 1 120 ? 6.277 13.109 19.641 1 50.91 120 ILE B CA 1
ATOM 2614 C C . ILE B 1 120 ? 5.277 14.203 19.281 1 50.91 120 ILE B C 1
ATOM 2616 O O . ILE B 1 120 ? 5.668 15.289 18.859 1 50.91 120 ILE B O 1
ATOM 2620 N N . LEU B 1 121 ? 4.059 13.75 19.562 1 57.62 121 LEU B N 1
ATOM 2621 C CA . LEU B 1 121 ? 3.027 14.75 19.312 1 57.62 121 LEU B CA 1
ATOM 2622 C C . LEU B 1 121 ? 3.225 15.977 20.203 1 57.62 121 LEU B C 1
ATOM 2624 O O . LEU B 1 121 ? 3.07 17.109 19.75 1 57.62 121 LEU B O 1
ATOM 2628 N N . ALA B 1 122 ? 3.611 15.523 21.422 1 57 122 ALA B N 1
ATOM 2629 C CA . ALA B 1 122 ? 3.816 16.625 22.375 1 57 122 ALA B CA 1
ATOM 2630 C C . ALA B 1 122 ? 4.977 17.516 21.922 1 57 122 ALA B C 1
ATOM 2632 O O . ALA B 1 122 ? 4.906 18.734 22.047 1 57 122 ALA B O 1
ATOM 2633 N N . GLU B 1 123 ? 5.965 16.844 21.422 1 56.09 123 GLU B N 1
ATOM 2634 C CA . GLU B 1 123 ? 7.109 17.625 20.953 1 56.09 123 GLU B CA 1
ATOM 2635 C C . GLU B 1 123 ? 6.75 18.469 19.734 1 56.09 123 GLU B C 1
ATOM 2637 O O . GLU B 1 123 ? 7.168 19.625 19.641 1 56.09 123 GLU B O 1
ATOM 2642 N N . ILE B 1 124 ? 5.934 17.906 18.922 1 58.97 124 ILE B N 1
ATOM 2643 C CA . ILE B 1 124 ? 5.504 18.625 17.734 1 58.97 124 ILE B CA 1
ATOM 2644 C C . ILE B 1 124 ? 4.637 19.812 18.125 1 58.97 124 ILE B C 1
ATOM 2646 O O . ILE B 1 124 ? 4.805 20.922 17.594 1 58.97 124 ILE B O 1
ATOM 2650 N N . ILE B 1 125 ? 3.906 19.547 19.172 1 61.56 125 ILE B N 1
ATOM 2651 C CA . ILE B 1 125 ? 2.943 20.562 19.562 1 61.56 125 ILE B CA 1
ATOM 2652 C C . ILE B 1 125 ? 3.652 21.656 20.359 1 61.56 125 ILE B C 1
ATOM 2654 O O . ILE B 1 125 ? 3.309 22.844 20.25 1 61.56 125 ILE B O 1
ATOM 2658 N N . LYS B 1 126 ? 4.637 21.172 21.156 1 61.56 126 LYS B N 1
ATOM 2659 C CA . LYS B 1 126 ? 5.371 22.141 21.969 1 61.56 126 LYS B CA 1
ATOM 2660 C C . LYS B 1 126 ? 6.016 23.203 21.094 1 61.56 126 LYS B C 1
ATOM 2662 O O . LYS B 1 126 ? 6.223 24.344 21.547 1 61.56 126 LYS B O 1
ATOM 2667 N N . SER B 1 127 ? 6.23 22.859 19.953 1 58.47 127 SER B N 1
ATOM 2668 C CA . SER B 1 127 ? 6.91 23.797 19.062 1 58.47 127 SER B CA 1
ATOM 2669 C C . SER B 1 127 ? 5.926 24.781 18.438 1 58.47 127 SER B C 1
ATOM 2671 O O . SER B 1 127 ? 6.332 25.75 17.797 1 58.47 127 SER B O 1
ATOM 2673 N N . LEU B 1 128 ? 4.664 24.578 18.734 1 62.66 128 LEU B N 1
ATOM 2674 C CA . LEU B 1 128 ? 3.656 25.453 18.141 1 62.66 128 LEU B CA 1
ATOM 2675 C C . LEU B 1 128 ? 3.613 26.781 18.875 1 62.66 128 LEU B C 1
ATOM 2677 O O . LEU B 1 128 ? 3.865 26.859 20.078 1 62.66 128 LEU B O 1
ATOM 2681 N N . PRO B 1 129 ? 3.508 27.781 18.078 1 60.91 129 PRO B N 1
ATOM 2682 C CA . PRO B 1 129 ? 3.463 29.094 18.703 1 60.91 129 PRO B CA 1
ATOM 2683 C C . PRO B 1 129 ? 2.377 29.188 19.781 1 60.91 129 PRO B C 1
ATOM 2685 O O . PRO B 1 129 ? 1.39 28.453 19.734 1 60.91 129 PRO B O 1
ATOM 2688 N N . GLU B 1 130 ? 2.668 30.062 20.703 1 63.94 130 GLU B N 1
ATOM 2689 C CA . GLU B 1 130 ? 1.672 30.359 21.734 1 63.94 130 GLU B CA 1
ATOM 2690 C C . GLU B 1 130 ? 0.415 30.969 21.109 1 63.94 130 GLU B C 1
ATOM 2692 O O . GLU B 1 130 ? 0.5 31.859 20.25 1 63.94 130 GLU B O 1
ATOM 2697 N N . PRO B 1 131 ? -0.719 30.438 21.297 1 60.66 131 PRO B N 1
ATOM 2698 C CA . PRO B 1 131 ? -1.998 30.891 20.75 1 60.66 131 PRO B CA 1
ATOM 2699 C C . PRO B 1 131 ? -2.225 32.406 20.938 1 60.66 131 PRO B C 1
ATOM 2701 O O . PRO B 1 131 ? -2.91 33.031 20.125 1 60.66 131 PRO B O 1
ATOM 2704 N N . SER B 1 132 ? -1.662 32.812 21.891 1 60.56 132 SER B N 1
ATOM 2705 C CA . SER B 1 132 ? -1.889 34.219 22.219 1 60.56 132 SER B CA 1
ATOM 2706 C C . SER B 1 132 ? -1.354 35.156 21.125 1 60.56 132 SER B C 1
ATOM 2708 O O . SER B 1 132 ? -1.771 36.281 21 1 60.56 132 SER B O 1
ATOM 2710 N N . ILE B 1 133 ? -0.557 34.688 20.312 1 65.69 133 ILE B N 1
ATOM 2711 C CA . ILE B 1 133 ? 0.071 35.531 19.312 1 65.69 133 ILE B CA 1
ATOM 2712 C C . ILE B 1 133 ? -0.744 35.469 18.016 1 65.69 133 ILE B C 1
ATOM 2714 O O . ILE B 1 133 ? -0.586 36.344 17.156 1 65.69 133 ILE B O 1
ATOM 2718 N N . ILE B 1 134 ? -1.801 34.688 18 1 70.88 134 ILE B N 1
ATOM 2719 C CA . ILE B 1 134 ? -2.609 34.531 16.797 1 70.88 134 ILE B CA 1
ATOM 2720 C C . ILE B 1 134 ? -3.846 35.438 16.891 1 70.88 134 ILE B C 1
ATOM 2722 O O . ILE B 1 134 ? -4.59 35.375 17.875 1 70.88 134 ILE B O 1
ATOM 2726 N N . PRO B 1 135 ? -4.055 36.312 15.922 1 78.12 135 PRO B N 1
ATOM 2727 C CA . PRO B 1 135 ? -5.273 37.125 15.922 1 78.12 135 PRO B CA 1
ATOM 2728 C C . PRO B 1 135 ? -6.539 36.281 16.062 1 78.12 135 PRO B C 1
ATOM 2730 O O . PRO B 1 135 ? -6.598 35.156 15.547 1 78.12 135 PRO B O 1
ATOM 2733 N N . GLU B 1 136 ? -7.516 36.781 16.719 1 80.38 136 GLU B N 1
ATOM 2734 C CA . GLU B 1 136 ? -8.75 36.094 17.047 1 80.38 136 GLU B CA 1
ATOM 2735 C C . GLU B 1 136 ? -9.445 35.562 15.797 1 80.38 136 GLU B C 1
ATOM 2737 O O . GLU B 1 136 ? -9.914 34.438 15.758 1 80.38 136 GLU B O 1
ATOM 2742 N N . GLU B 1 137 ? -9.57 36.375 14.758 1 81.19 137 GLU B N 1
ATOM 2743 C CA . GLU B 1 137 ? -10.242 36 13.523 1 81.19 137 GLU B CA 1
ATOM 2744 C C . GLU B 1 137 ? -9.555 34.812 12.867 1 81.19 137 GLU B C 1
ATOM 2746 O O . GLU B 1 137 ? -10.211 33.875 12.422 1 81.19 137 GLU B O 1
ATOM 2751 N N . LYS B 1 138 ? -8.266 34.844 12.906 1 82.12 138 LYS B N 1
ATOM 2752 C CA . LYS B 1 138 ? -7.477 33.75 12.344 1 82.12 138 LYS B CA 1
ATOM 2753 C C . LYS B 1 138 ? -7.621 32.469 13.172 1 82.12 138 LYS B C 1
ATOM 2755 O O . LYS B 1 138 ? -7.715 31.375 12.625 1 82.12 138 LYS B O 1
ATOM 2760 N N . ARG B 1 139 ? -7.699 32.688 14.391 1 83.75 139 ARG B N 1
ATOM 2761 C CA . ARG B 1 139 ? -7.836 31.562 15.312 1 83.75 139 ARG B CA 1
ATOM 2762 C C . ARG B 1 139 ? -9.156 30.828 15.086 1 83.75 139 ARG B C 1
ATOM 2764 O O . ARG B 1 139 ? -9.188 29.594 15.086 1 83.75 139 ARG B O 1
ATOM 2771 N N . GLU B 1 140 ? -10.211 31.609 14.859 1 85.75 140 GLU B N 1
ATOM 2772 C CA . GLU B 1 140 ? -11.523 31.016 14.625 1 85.75 140 GLU B CA 1
ATOM 2773 C C . GLU B 1 140 ? -11.555 30.266 13.297 1 85.75 140 GLU B C 1
ATOM 2775 O O . GLU B 1 140 ? -12.18 29.203 13.195 1 85.75 140 GLU B O 1
ATOM 2780 N N . GLU B 1 141 ? -10.906 30.75 12.336 1 84.44 141 GLU B N 1
ATOM 2781 C CA . GLU B 1 141 ? -10.836 30.094 11.031 1 84.44 141 GLU B CA 1
ATOM 2782 C C . GLU B 1 141 ? -10.07 28.781 11.117 1 84.44 141 GLU B C 1
ATOM 2784 O O . GLU B 1 141 ? -10.516 27.766 10.578 1 84.44 141 GLU B O 1
ATOM 2789 N N . ILE B 1 142 ? -9 28.828 11.828 1 84.5 142 ILE B N 1
ATOM 2790 C CA . ILE B 1 142 ? -8.172 27.641 12.008 1 84.5 142 ILE B CA 1
ATOM 2791 C C . ILE B 1 142 ? -8.961 26.578 12.781 1 84.5 142 ILE B C 1
ATOM 2793 O O . ILE B 1 142 ? -8.953 25.406 12.406 1 84.5 142 ILE B O 1
ATOM 2797 N N . LYS B 1 143 ? -9.648 27.078 13.758 1 86.25 143 LYS B N 1
ATOM 2798 C CA . LYS B 1 143 ? -10.453 26.172 14.57 1 86.25 143 LYS B CA 1
ATOM 2799 C C . LYS B 1 143 ? -11.523 25.484 13.734 1 86.25 143 LYS B C 1
ATOM 2801 O O . LYS B 1 143 ? -11.727 24.281 13.852 1 86.25 143 LYS B O 1
ATOM 2806 N N . GLY B 1 144 ? -12.211 26.281 12.93 1 88.44 144 GLY B N 1
ATOM 2807 C CA . GLY B 1 144 ? -13.234 25.719 12.062 1 88.44 144 GLY B CA 1
ATOM 2808 C C . GLY B 1 144 ? -12.703 24.688 11.094 1 88.44 144 GLY B C 1
ATOM 2809 O O . GLY B 1 144 ? -13.312 23.625 10.906 1 88.44 144 GLY B O 1
ATOM 2810 N N . ASN B 1 145 ? -11.578 24.922 10.484 1 88.75 145 ASN B N 1
ATOM 2811 C CA . ASN B 1 145 ? -10.945 23.984 9.555 1 88.75 145 ASN B CA 1
ATOM 2812 C C . ASN B 1 145 ? -10.492 22.719 10.273 1 88.75 145 ASN B C 1
ATOM 2814 O O . ASN B 1 145 ? -10.664 21.609 9.75 1 88.75 145 ASN B O 1
ATOM 2818 N N . LEU B 1 146 ? -9.945 22.922 11.477 1 88.94 146 LEU B N 1
ATOM 2819 C CA . LEU B 1 146 ? -9.484 21.781 12.258 1 88.94 146 LEU B CA 1
ATOM 2820 C C . LEU B 1 146 ? -10.648 20.875 12.641 1 88.94 146 LEU B C 1
ATOM 2822 O O . LEU B 1 146 ? -10.523 19.656 12.609 1 88.94 146 LEU B O 1
ATOM 2826 N N . GLU B 1 147 ? -11.75 21.5 12.961 1 91 147 GLU B N 1
ATOM 2827 C CA . GLU B 1 147 ? -12.938 20.719 13.305 1 91 147 GLU B CA 1
ATOM 2828 C C . GLU B 1 147 ? -13.438 19.906 12.109 1 91 147 GLU B C 1
ATOM 2830 O O . GLU B 1 147 ? -13.781 18.734 12.25 1 91 147 GLU B O 1
ATOM 2835 N N . LYS B 1 148 ? -13.453 20.531 11.023 1 91.69 148 LYS B N 1
ATOM 2836 C CA . LYS B 1 148 ? -13.898 19.875 9.797 1 91.69 148 LYS B CA 1
ATOM 2837 C C . LYS B 1 148 ? -13.016 18.672 9.461 1 91.69 148 LYS B C 1
ATOM 2839 O O . LYS B 1 148 ? -13.523 17.578 9.227 1 91.69 148 LYS B O 1
ATOM 2844 N N . VAL B 1 149 ? -11.719 18.875 9.477 1 92.06 149 VAL B N 1
ATOM 2845 C CA . VAL B 1 149 ? -10.812 17.812 9.062 1 92.06 149 VAL B CA 1
ATOM 2846 C C . VAL B 1 149 ? -10.812 16.703 10.109 1 92.06 149 VAL B C 1
ATOM 2848 O O . VAL B 1 149 ? -10.695 15.516 9.766 1 92.06 149 VAL B O 1
ATOM 2851 N N . THR B 1 150 ? -10.977 17.047 11.359 1 92.12 150 THR B N 1
ATOM 2852 C CA . THR B 1 150 ? -11.039 16.047 12.422 1 92.12 150 THR B CA 1
ATOM 2853 C C . THR B 1 150 ? -12.227 15.117 12.219 1 92.12 150 THR B C 1
ATOM 2855 O O . THR B 1 150 ? -12.109 13.906 12.375 1 92.12 150 THR B O 1
ATOM 2858 N N . SER B 1 151 ? -13.344 15.711 11.859 1 93.5 151 SER B N 1
ATOM 2859 C CA . SER B 1 151 ? -14.539 14.906 11.609 1 93.5 151 SER B CA 1
ATOM 2860 C C . SER B 1 151 ? -14.32 13.945 10.438 1 93.5 151 SER B C 1
ATOM 2862 O O . SER B 1 151 ? -14.727 12.789 10.5 1 93.5 151 SER B O 1
ATOM 2864 N N . ILE B 1 152 ? -13.695 14.383 9.422 1 94.62 152 ILE B N 1
ATOM 2865 C CA . ILE B 1 152 ? -13.406 13.562 8.258 1 94.62 152 ILE B CA 1
ATOM 2866 C C . ILE B 1 152 ? -12.477 12.414 8.648 1 94.62 152 ILE B C 1
ATOM 2868 O O . ILE B 1 152 ? -12.711 11.266 8.281 1 94.62 152 ILE B O 1
ATOM 2872 N N . GLU B 1 153 ? -11.445 12.75 9.438 1 93.62 153 GLU B N 1
ATOM 2873 C CA . GLU B 1 153 ? -10.469 11.75 9.867 1 93.62 153 GLU B CA 1
ATOM 2874 C C . GLU B 1 153 ? -11.133 10.656 10.703 1 93.62 153 GLU B C 1
ATOM 2876 O O . GLU B 1 153 ? -10.805 9.477 10.562 1 93.62 153 GLU B O 1
ATOM 2881 N N . GLU B 1 154 ? -12.031 11.039 11.547 1 93.56 154 GLU B N 1
ATOM 2882 C CA . GLU B 1 154 ? -12.734 10.07 12.383 1 93.56 154 GLU B CA 1
ATOM 2883 C C . GLU B 1 154 ? -13.562 9.117 11.539 1 93.56 154 GLU B C 1
ATOM 2885 O O . GLU B 1 154 ? -13.562 7.902 11.773 1 93.56 154 GLU B O 1
ATOM 2890 N N . GLU B 1 155 ? -14.211 9.617 10.602 1 95.5 155 GLU B N 1
ATOM 2891 C CA . GLU B 1 155 ? -15.008 8.781 9.703 1 95.5 155 GLU B CA 1
ATOM 2892 C C . GLU B 1 155 ? -14.125 7.855 8.875 1 95.5 155 GLU B C 1
ATOM 2894 O O . GLU B 1 155 ? -14.492 6.715 8.594 1 95.5 155 GLU B O 1
ATOM 2899 N N . MET B 1 156 ? -12.977 8.352 8.5 1 96.12 156 MET B N 1
ATOM 2900 C CA . MET B 1 156 ? -12.055 7.562 7.688 1 96.12 156 MET B CA 1
ATOM 2901 C C . MET B 1 156 ? -11.531 6.359 8.469 1 96.12 156 MET B C 1
ATOM 2903 O O . MET B 1 156 ? -11.344 5.281 7.902 1 96.12 156 MET B O 1
ATOM 2907 N N . ILE B 1 157 ? -11.297 6.531 9.758 1 95.31 157 ILE B N 1
ATOM 2908 C CA . ILE B 1 157 ? -10.836 5.43 10.594 1 95.31 157 ILE B CA 1
ATOM 2909 C C . ILE B 1 157 ? -11.844 4.285 10.539 1 95.31 157 ILE B C 1
ATOM 2911 O O . ILE B 1 157 ? -11.469 3.125 10.352 1 95.31 157 ILE B O 1
ATOM 2915 N N . ASP B 1 158 ? -13.078 4.652 10.633 1 95.44 158 ASP B N 1
ATOM 2916 C CA . ASP B 1 158 ? -14.133 3.648 10.578 1 95.44 158 ASP B CA 1
ATOM 2917 C C . ASP B 1 158 ? -14.164 2.957 9.219 1 95.44 158 ASP B C 1
ATOM 2919 O O . ASP B 1 158 ? -14.297 1.733 9.141 1 95.44 158 ASP B O 1
ATOM 2923 N N . LYS B 1 159 ? -14.086 3.684 8.195 1 96.56 159 LYS B N 1
ATOM 2924 C CA . LYS B 1 159 ? -14.156 3.131 6.844 1 96.56 159 LYS B CA 1
ATOM 2925 C C . LYS B 1 159 ? -12.93 2.273 6.535 1 96.56 159 LYS B C 1
ATOM 2927 O O . LYS B 1 159 ? -13.047 1.223 5.902 1 96.56 159 LYS B O 1
ATOM 2932 N N . TYR B 1 160 ? -11.766 2.682 6.941 1 96.75 160 TYR B N 1
ATOM 2933 C CA . TYR B 1 160 ? -10.57 1.869 6.758 1 96.75 160 TYR B CA 1
ATOM 2934 C C . TYR B 1 160 ? -10.656 0.575 7.559 1 96.75 160 TYR B C 1
ATOM 2936 O O . TYR B 1 160 ? -10.156 -0.466 7.129 1 96.75 160 TYR B O 1
ATOM 2944 N N . THR B 1 161 ? -11.227 0.698 8.75 1 95.31 161 THR B N 1
ATOM 2945 C CA . THR B 1 161 ? -11.422 -0.503 9.555 1 95.31 161 THR B CA 1
ATOM 2946 C C . THR B 1 161 ? -12.32 -1.502 8.828 1 95.31 161 THR B C 1
ATOM 2948 O O . THR B 1 161 ? -12.023 -2.699 8.797 1 95.31 161 THR B O 1
ATOM 2951 N N . LYS B 1 162 ? -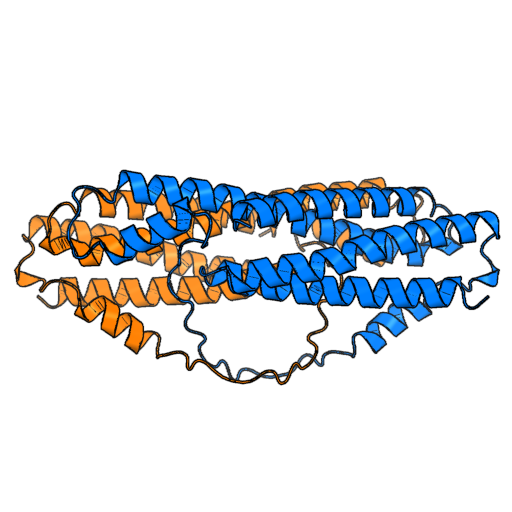13.359 -1.024 8.211 1 93.19 162 LYS B N 1
ATOM 2952 C CA . LYS B 1 162 ? -14.227 -1.887 7.422 1 93.19 162 LYS B CA 1
ATOM 2953 C C . LYS B 1 162 ? -13.477 -2.494 6.242 1 93.19 162 LYS B C 1
ATOM 2955 O O . LYS B 1 162 ? -13.641 -3.678 5.938 1 93.19 162 LYS B O 1
ATOM 2960 N N . LEU B 1 163 ? -12.688 -1.681 5.574 1 93.5 163 LEU B N 1
ATOM 2961 C CA . LEU B 1 163 ? -11.883 -2.18 4.469 1 93.5 163 LEU B CA 1
ATOM 2962 C C . LEU B 1 163 ? -10.922 -3.264 4.945 1 93.5 163 LEU B C 1
ATOM 2964 O O . LEU B 1 163 ? -10.758 -4.289 4.277 1 93.5 163 LEU B O 1
ATOM 2968 N N . HIS B 1 164 ? -10.297 -3.014 6.078 1 91.88 164 HIS B N 1
ATOM 2969 C CA . HIS B 1 164 ? -9.375 -3.973 6.668 1 91.88 164 HIS B CA 1
ATOM 2970 C C . HIS B 1 164 ? -10.062 -5.305 6.949 1 91.88 164 HIS B C 1
ATOM 2972 O O . HIS B 1 164 ? -9.492 -6.367 6.691 1 91.88 164 HIS B O 1
ATOM 2978 N N . GLU B 1 165 ? -11.219 -5.254 7.445 1 87.94 165 GLU B N 1
ATOM 2979 C CA . GLU B 1 165 ? -11.969 -6.457 7.793 1 87.94 165 GLU B CA 1
ATOM 2980 C C . GLU B 1 165 ? -12.344 -7.254 6.547 1 87.94 165 GLU B C 1
ATOM 2982 O O . GLU B 1 165 ? -12.406 -8.484 6.59 1 87.94 165 GLU B O 1
ATOM 2987 N N . LYS B 1 166 ? -12.484 -6.555 5.504 1 83.56 166 LYS B N 1
ATOM 2988 C CA . LYS B 1 166 ? -12.977 -7.199 4.289 1 83.56 166 LYS B CA 1
ATOM 2989 C C . LYS B 1 166 ? -11.82 -7.613 3.381 1 83.56 166 LYS B C 1
ATOM 2991 O O . LYS B 1 166 ? -11.992 -8.43 2.475 1 83.56 166 LYS B O 1
ATOM 2996 N N . ALA B 1 167 ? -10.641 -7.066 3.604 1 83.38 167 ALA B N 1
ATOM 2997 C CA . ALA B 1 167 ? -9.492 -7.352 2.742 1 83.38 167 ALA B CA 1
ATOM 2998 C C . ALA B 1 167 ? -8.938 -8.742 3.02 1 83.38 167 ALA B C 1
ATOM 3000 O O . ALA B 1 167 ? -8.711 -9.109 4.176 1 83.38 167 ALA B O 1
ATOM 3001 N N . PHE B 1 168 ? -8.711 -9.477 1.924 1 79 168 PHE B N 1
ATOM 3002 C CA . PHE B 1 168 ? -8.148 -10.812 2.066 1 79 168 PHE B CA 1
ATOM 3003 C C . PHE B 1 168 ? -6.711 -10.859 1.565 1 79 168 PHE B C 1
ATOM 3005 O O . PHE B 1 168 ? -5.922 -11.695 2.002 1 79 168 PHE B O 1
ATOM 3012 N N . HIS B 1 169 ? -6.441 -10.047 0.641 1 85.44 169 HIS B N 1
ATOM 3013 C CA . HIS B 1 169 ? -5.07 -10 0.147 1 85.44 169 HIS B CA 1
ATOM 3014 C C . HIS B 1 169 ? -4.105 -9.562 1.245 1 85.44 169 HIS B C 1
ATOM 3016 O O . HIS B 1 169 ? -4.289 -8.5 1.854 1 85.44 169 HIS B O 1
ATOM 3022 N N . PRO B 1 170 ? -3.088 -10.273 1.491 1 86.25 170 PRO B N 1
ATOM 3023 C CA . PRO B 1 170 ? -2.236 -10.016 2.656 1 86.25 170 PRO B CA 1
ATOM 3024 C C . PRO B 1 170 ? -1.583 -8.633 2.617 1 86.25 170 PRO B C 1
ATOM 3026 O O . PRO B 1 170 ? -1.504 -7.957 3.646 1 86.25 170 PRO B O 1
ATOM 3029 N N . VAL B 1 171 ? -1.075 -8.266 1.505 1 91.81 171 VAL B N 1
ATOM 3030 C CA . VAL B 1 171 ? -0.411 -6.977 1.386 1 91.81 171 VAL B CA 1
ATOM 3031 C C . VAL B 1 171 ? -1.417 -5.852 1.639 1 91.81 171 VAL B C 1
ATOM 3033 O O . VAL B 1 171 ? -1.097 -4.859 2.297 1 91.81 171 VAL B O 1
ATOM 3036 N N . ILE B 1 172 ? -2.648 -6.031 1.153 1 92.31 172 ILE B N 1
ATOM 3037 C CA . ILE B 1 172 ? -3.68 -5.016 1.337 1 92.31 172 ILE B CA 1
ATOM 3038 C C . ILE B 1 172 ? -4.125 -4.992 2.799 1 92.31 172 ILE B C 1
ATOM 3040 O O . ILE B 1 172 ? -4.391 -3.922 3.354 1 92.31 172 ILE B O 1
ATOM 3044 N N . LYS B 1 173 ? -4.18 -6.109 3.393 1 87.62 173 LYS B N 1
ATOM 3045 C CA . LYS B 1 173 ? -4.531 -6.188 4.809 1 87.62 173 LYS B CA 1
ATOM 3046 C C . LYS B 1 173 ? -3.516 -5.445 5.668 1 87.62 173 LYS B C 1
ATOM 3048 O O . LYS B 1 173 ? -3.891 -4.66 6.543 1 87.62 173 LYS B O 1
ATOM 3053 N N . ASP B 1 174 ? -2.279 -5.691 5.414 1 90.31 174 ASP B N 1
ATOM 3054 C CA . ASP B 1 174 ? -1.226 -5.004 6.152 1 90.31 174 ASP B CA 1
ATOM 3055 C C . ASP B 1 174 ? -1.247 -3.502 5.867 1 90.31 174 ASP B C 1
ATOM 3057 O O . ASP B 1 174 ? -1.049 -2.691 6.773 1 90.31 174 ASP B O 1
ATOM 3061 N N . LEU B 1 175 ? -1.459 -3.184 4.637 1 94.56 175 LEU B N 1
ATOM 3062 C CA . LEU B 1 175 ? -1.522 -1.78 4.242 1 94.56 175 LEU B CA 1
ATOM 3063 C C . LEU B 1 175 ? -2.639 -1.056 4.984 1 94.56 175 LEU B C 1
ATOM 3065 O O . LEU B 1 175 ? -2.422 0.026 5.535 1 94.56 175 LEU B O 1
ATOM 3069 N N . THR B 1 176 ? -3.816 -1.634 5.004 1 93.94 176 THR B N 1
ATOM 3070 C CA . THR B 1 176 ? -4.953 -0.989 5.652 1 93.94 176 THR B CA 1
ATOM 3071 C C . THR B 1 176 ? -4.73 -0.872 7.156 1 93.94 176 THR B C 1
ATOM 3073 O O . THR B 1 176 ? -5.113 0.126 7.77 1 93.94 176 THR B O 1
ATOM 3076 N N . SER B 1 177 ? -4.074 -1.862 7.691 1 91.31 177 SER B N 1
ATOM 3077 C CA . SER B 1 177 ? -3.711 -1.771 9.102 1 91.31 177 SER B CA 1
ATOM 3078 C C . SER B 1 177 ? -2.795 -0.578 9.359 1 91.31 177 SER B C 1
ATOM 3080 O O . SER B 1 177 ? -2.986 0.158 10.328 1 91.31 177 SER B O 1
ATOM 3082 N N . SER B 1 178 ? -1.867 -0.432 8.547 1 91.75 178 SER B N 1
ATOM 3083 C CA . SER B 1 178 ? -0.922 0.674 8.672 1 91.75 178 SER B CA 1
ATOM 3084 C C . SER B 1 178 ? -1.621 2.02 8.516 1 91.75 178 SER B C 1
ATOM 3086 O O . SER B 1 178 ? -1.336 2.967 9.25 1 91.75 178 SER B O 1
ATOM 3088 N N . ILE B 1 179 ? -2.551 2.105 7.555 1 94.62 179 ILE B N 1
ATOM 3089 C CA . ILE B 1 179 ? -3.264 3.354 7.309 1 94.62 179 ILE B CA 1
ATOM 3090 C C . ILE B 1 179 ? -4.148 3.688 8.508 1 94.62 179 ILE B C 1
ATOM 3092 O O . ILE B 1 179 ? -4.238 4.848 8.914 1 94.62 179 ILE B O 1
ATOM 3096 N N . ILE B 1 180 ? -4.738 2.674 9.094 1 92.5 180 ILE B N 1
ATOM 3097 C CA . ILE B 1 180 ? -5.574 2.881 10.273 1 92.5 180 ILE B CA 1
ATOM 3098 C C . ILE B 1 180 ? -4.734 3.484 11.398 1 92.5 180 ILE B C 1
ATOM 3100 O O . ILE B 1 180 ? -5.156 4.445 12.047 1 92.5 180 ILE B O 1
ATOM 3104 N N . GLN B 1 181 ? -3.592 2.945 11.57 1 88.44 181 GLN B N 1
ATOM 3105 C CA . GLN B 1 181 ? -2.695 3.482 12.586 1 88.44 181 GLN B CA 1
ATOM 3106 C C . GLN B 1 181 ? -2.311 4.926 12.281 1 88.44 181 GLN B C 1
ATOM 3108 O O . GLN B 1 181 ? -2.279 5.77 13.18 1 88.44 181 GLN B O 1
ATOM 3113 N N . ASN B 1 182 ? -2.012 5.195 11.062 1 90.5 182 ASN B N 1
ATOM 3114 C CA . ASN B 1 182 ? -1.646 6.547 10.641 1 90.5 182 ASN B CA 1
ATOM 3115 C C . ASN B 1 182 ? -2.803 7.523 10.836 1 90.5 182 ASN B C 1
ATOM 3117 O O . ASN B 1 182 ? -2.598 8.656 11.281 1 90.5 182 ASN B O 1
ATOM 3121 N N . GLU B 1 183 ? -3.99 7.051 10.508 1 92.81 183 GLU B N 1
ATOM 3122 C CA . GLU B 1 183 ? -5.172 7.887 10.703 1 92.81 183 GLU B CA 1
ATOM 3123 C C . GLU B 1 183 ? -5.41 8.18 12.18 1 92.81 183 GLU B C 1
ATOM 3125 O O . GLU B 1 183 ? -5.84 9.281 12.539 1 92.81 183 GLU B O 1
ATOM 3130 N N . ASN B 1 184 ? -5.148 7.184 12.992 1 88.06 184 ASN B N 1
ATOM 3131 C CA . ASN B 1 184 ? -5.266 7.41 14.43 1 88.06 184 ASN B CA 1
ATOM 3132 C C . ASN B 1 184 ? -4.273 8.469 14.906 1 88.06 184 ASN B C 1
ATOM 3134 O O . ASN B 1 184 ? -4.598 9.273 15.781 1 88.06 184 ASN B O 1
ATOM 3138 N N . GLN B 1 185 ? -3.15 8.453 14.352 1 85.44 185 GLN B N 1
ATOM 3139 C CA . GLN B 1 185 ? -2.156 9.477 14.672 1 85.44 185 GLN B CA 1
ATOM 3140 C C . GLN B 1 185 ? -2.604 10.852 14.195 1 85.44 185 GLN B C 1
ATOM 3142 O O . GLN B 1 185 ? -2.395 11.852 14.883 1 85.44 185 GLN B O 1
ATOM 3147 N N . HIS B 1 186 ? -3.154 10.898 12.984 1 89.69 186 HIS B N 1
ATOM 3148 C CA . HIS B 1 186 ? -3.717 12.156 12.492 1 89.69 186 HIS B CA 1
ATOM 3149 C C . HIS B 1 186 ? -4.746 12.719 13.469 1 89.69 186 HIS B C 1
ATOM 3151 O O . HIS B 1 186 ? -4.695 13.898 13.82 1 89.69 186 HIS B O 1
ATOM 3157 N N . LYS B 1 187 ? -5.637 11.852 13.898 1 88.44 187 LYS B N 1
ATOM 3158 C CA . LYS B 1 187 ? -6.695 12.258 14.82 1 88.44 187 LYS B CA 1
ATOM 3159 C C . LYS B 1 187 ? -6.117 12.789 16.125 1 88.44 187 LYS B C 1
ATOM 3161 O O . LYS B 1 187 ? -6.527 13.844 16.609 1 88.44 187 LYS B O 1
ATOM 3166 N N . ALA B 1 188 ? -5.164 12.086 16.672 1 84.38 188 ALA B N 1
ATOM 3167 C CA . ALA B 1 188 ? -4.531 12.5 17.922 1 84.38 188 ALA B CA 1
ATOM 3168 C C . ALA B 1 188 ? -3.855 13.859 17.766 1 84.38 188 ALA B C 1
ATOM 3170 O O . ALA B 1 188 ? -3.963 14.719 18.641 1 84.38 188 ALA B O 1
ATOM 3171 N N . LEU B 1 189 ? -3.166 14.055 16.672 1 84.88 189 LEU B N 1
ATOM 3172 C CA . LEU B 1 189 ? -2.477 15.312 16.406 1 84.88 189 LEU B CA 1
ATOM 3173 C C . LEU B 1 189 ? -3.471 16.453 16.266 1 84.88 189 LEU B C 1
ATOM 3175 O O . LEU B 1 189 ? -3.254 17.531 16.828 1 84.88 189 LEU B O 1
ATOM 3179 N N . LEU B 1 190 ? -4.504 16.25 15.57 1 88.69 190 LEU B N 1
ATOM 3180 C CA . LEU B 1 190 ? -5.508 17.281 15.336 1 88.69 190 LEU B CA 1
ATOM 3181 C C . LEU B 1 190 ? -6.203 17.672 16.641 1 88.69 190 LEU B C 1
ATOM 3183 O O . LEU B 1 190 ? -6.465 18.844 16.875 1 88.69 190 LEU B O 1
ATOM 3187 N N . LEU B 1 191 ? -6.5 16.656 17.469 1 86.38 191 LEU B N 1
ATOM 3188 C CA . LEU B 1 191 ? -7.125 16.938 18.766 1 86.38 191 LEU B CA 1
ATOM 3189 C C . LEU B 1 191 ? -6.207 17.766 19.641 1 86.38 191 LEU B C 1
ATOM 3191 O O . LEU B 1 191 ? -6.66 18.703 20.312 1 86.38 191 LEU B O 1
ATOM 3195 N N . LYS B 1 192 ? -4.992 17.531 19.625 1 82.69 192 LYS B N 1
ATOM 3196 C CA . LYS B 1 192 ? -4.027 18.281 20.406 1 82.69 192 LYS B CA 1
ATOM 3197 C C . LYS B 1 192 ? -3.881 19.703 19.875 1 82.69 192 LYS B C 1
ATOM 3199 O O . LYS B 1 192 ? -3.721 20.656 20.641 1 82.69 192 LYS B O 1
ATOM 3204 N N . LEU B 1 193 ? -3.85 19.828 18.562 1 83.94 193 LEU B N 1
ATOM 3205 C CA . LEU B 1 193 ? -3.795 21.141 17.938 1 83.94 193 LEU B CA 1
ATOM 3206 C C . LEU B 1 193 ? -5.016 21.969 18.328 1 83.94 193 LEU B C 1
ATOM 3208 O O . LEU B 1 193 ? -4.895 23.156 18.656 1 83.94 193 LEU B O 1
ATOM 3212 N N . LYS B 1 194 ? -6.121 21.359 18.328 1 83.94 194 LYS B N 1
ATOM 3213 C CA . LYS B 1 194 ? -7.359 22.031 18.703 1 83.94 194 LYS B CA 1
ATOM 3214 C C . LYS B 1 194 ? -7.305 22.5 20.156 1 83.94 194 LYS B C 1
ATOM 3216 O O . LYS B 1 194 ? -7.703 23.625 20.469 1 83.94 194 LYS B O 1
ATOM 3221 N N . GLU B 1 195 ? -6.816 21.641 21.031 1 83.44 195 GLU B N 1
ATOM 3222 C CA . GLU B 1 195 ? -6.688 21.984 22.438 1 83.44 195 GLU B CA 1
ATOM 3223 C C . GLU B 1 195 ? -5.773 23.188 22.625 1 83.44 195 GLU B C 1
ATOM 3225 O O . GLU B 1 195 ? -6.066 24.078 23.438 1 83.44 195 GLU B O 1
ATOM 3230 N N . ARG B 1 196 ? -4.742 23.219 21.906 1 78.94 196 ARG B N 1
ATOM 3231 C CA . ARG B 1 196 ? -3.771 24.312 22.016 1 78.94 196 ARG B CA 1
ATOM 3232 C C . ARG B 1 196 ? -4.355 25.625 21.516 1 78.94 196 ARG B C 1
ATOM 3234 O O . ARG B 1 196 ? -4.137 26.672 22.109 1 78.94 196 ARG B O 1
ATOM 3241 N N . ILE B 1 197 ? -5.066 25.547 20.484 1 77.81 197 ILE B N 1
ATOM 3242 C CA . ILE B 1 197 ? -5.637 26.75 19.891 1 77.81 197 ILE B CA 1
ATOM 3243 C C . ILE B 1 197 ? -6.793 27.266 20.75 1 77.81 197 ILE B C 1
ATOM 3245 O O . ILE B 1 197 ? -6.996 28.469 20.859 1 77.81 197 ILE B O 1
ATOM 3249 N N . GLU B 1 198 ? -7.445 26.312 21.484 1 76.69 198 GLU B N 1
ATOM 3250 C CA . GLU B 1 198 ? -8.57 26.688 22.328 1 76.69 198 GLU B CA 1
ATOM 3251 C C . GLU B 1 198 ? -8.102 27.188 23.688 1 76.69 198 GLU B C 1
ATOM 3253 O O . GLU B 1 198 ? -8.828 27.875 24.406 1 76.69 198 GLU B O 1
ATOM 3258 N N . SER B 1 199 ? -7.043 26.516 24.297 1 68.06 199 SER B N 1
ATOM 3259 C CA . SER B 1 199 ? -6.582 26.875 25.625 1 68.06 199 SER B CA 1
ATOM 3260 C C . SER B 1 199 ? -6.285 28.375 25.719 1 68.06 199 SER B C 1
ATOM 3262 O O . SER B 1 199 ? -6.219 28.938 26.828 1 68.06 199 SER B O 1
ATOM 3264 N N . GLU B 1 200 ? -6.379 29.172 24.781 1 54 200 GLU B N 1
ATOM 3265 C CA . GLU B 1 200 ? -6.34 30.594 25.125 1 54 200 GLU B CA 1
ATOM 3266 C C . GLU B 1 200 ? -7.746 31.156 25.266 1 54 200 GLU B C 1
ATOM 3268 O O . GLU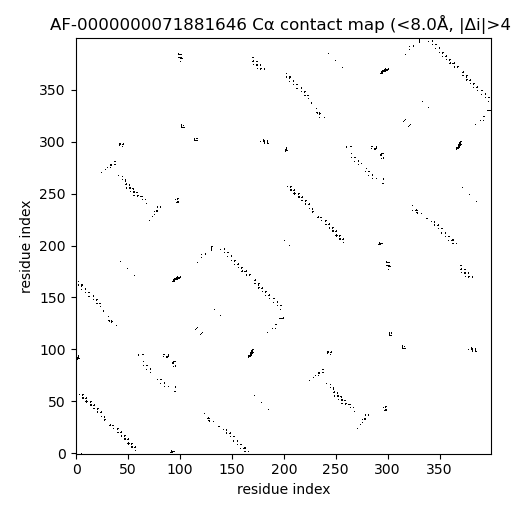 B 1 200 ? -8.641 30.812 24.5 1 54 200 GLU B O 1
#

Nearest PDB structures (foldseek):
  2lqg-assembly1_A  TM=6.843E-01  e=6.304E+00  Mus musculus
  2lqg-assembly1_A  TM=4.506E-01  e=5.742E+00  Mus musculus

Secondary structure (DSSP, 8-state):
--HHHHHHHHHHHHHHHHHHHHHHHHH--SGGGHHHHHHHHHHHHHHHHHHHHHHHHHHHHHHHHHHHHHHSPSP-GGGHHHHHHHHHHHTT--PPP-S------------S----HHHHHHHHHHTSPPGGGS-HHHHHHHHHHHHHHHHHHHHHHHHHHHHHHH--SHHHHHHHHHHHHHHHHHHHHHHHHHHHHH--/--HHHHHHHHHHHHHHHHHHHHHHHHT--SGGGHHHHHHHHHHHHHHHHHHHHHHHHHHHHHHHHHHHHHHSPSP-GGGHHHHHHHHHHHTT--PPP-S------------S----HHHHHHHHHHTSPPGGGS-HHHHHHHHHHHHHHHHHHHHHHHHHHHHHHH--SHHHHHHHHHHHHHHHHHHHHHHHHHHHHH--